Protein AF-A0A954W3P7-F1 (afdb_monomer_lite)

Sequence (621 aa):
PAARAAYQVGNTVPYTVQRGEETLTLETKLYHWTLKGIANAFAQVFLNRIFQFSPFLFLELALALFVFIKRPANIAAQLLLLAFVTNLVSGISWLASPFAPGDVFDPVARVASYWLGADINPILSVPLFVHLALVFPKAKWGFDKWWPVVLFYALPLTAHSLRYLVPGIPADVLIPLYFLLMFAAYLHSLITIKEPVLRAQMKWLAYAGALWAATSMVWVMSAILHWLPPSIGDATQWFPVDLLFVVCLSLAILKYRLFDIDLIINRTLVYGSLSIGILALYLAMVGGSSLLLKNQTPLFALLVTFIVLGLVLKPFWRMLNQGANRLVPLTVVNAPIANSAASDSPHSNNDDERVKSSSQRQKFSRSTYFVISFALILVLLSVAQKAYRLTFPFEGWSTTTDFESDEPIIDKKLLDVPSDLQTGDRVIAVNGLPFSAIADAAVKGQTPDIGNYAVGQTVDYTILRSGETLEVKVPLYSGTQLGLRKIIWEYFTSNGFYEIIGWLGFWLVLFLFWKRPNNLTAQLLFLKGMGIVASAISWTVTPFGIPDALNPVTFYSAAFFTHLIHLLLFQPLALHMILSFPKPSPILKKRWVLPIIYGAPWLLELLEFLGVPFYHPFALV

Foldseek 3Di:
DVVLVQQDAQHWDWDFDDDPPDTDTDTHHHHDQDPVNLVVLLVVLCVVCCQLQAVCLVVQLVVLVVLCVLCVVDPLSVLSNQLSVLSVQQSVLVSRDPPDPNCVSDVVSVCVSCCRNPLSCQLRNLLSLLLSLCPPPHHPDPNVDDVVVVVSNVLLVVQVVCCVVDPPRPSLVVNLVSLVSSLVSLVCVLVPDPDPLSNVLSVLQSVLSNLVSVLVNVLSCCVVVVPDDVVCSSVSHHYPSVVSSSVSNCCSCPVSVVSVSPPCCLVCVLVVVVVVVLVVVLCCLLVVLCVVPVPPDPVVSVVVSVVVSVVVVVVSVVVSVVVSCVSDVPPPPPPPPPPDDDDDDDDDPPVVVVVPPPPPPPDFDPVLVVLVVVLVVLQVLLLVLLVVLLQFWDLQFAWDDDPVDLWTFTADGRDPDDFPDDGGKTFQDKLPHGVVVLQVCLLVQHADCSDPRGAQAWIWTFIQDPNDTDITTTHIHGSPVRPPVSQVVCLDVVPDPVVVVLVVLLVVLVVLCVVPVHDPLSSLSNSLSSLVSSLSSLVGPHDDDSRCSNGNVSVVSSCCSPPVCCQQRNQLSVVQSVCPPPHHPPVVVDPCPSCCSNPVSVVVVVCVSVVNDDPDPPPSD

Secondary structure (DSSP, 8-state):
-HHHHH-STT-EEEEEEEETTEEEEEEEE-----HHHHHHHHHHHHHHHTTTS-TTHHHHHHHHHHHHHH-TT-HHHHHHHHHHHHHHHHHHHHHH----HHHHH-HHHHHHHHIIIIIHIIIIIHHHHHHHHHHSSS--TTTTSHHHHHHHHHHHHHHHHHHTTSTT--GGGHHHHHHHHHHHHHHHHHHH---HHHHHHHHHHHHHHHHHHHHHHHHHHHHHH--S-HHHHHHTSSHHHHHHHHHHHHHHHHTS-TTS-HHHHHHHHHHHHHHHHHHHHHHHHHHHHHHHTTTS-HHHHHHHHHHHHHHHHHHHHHHHHHHHHHHS--------------------TTSHHHHSS-----PPPHHHHHHHHHHHHHHHHHHHHHHHHTTSEE-SEEEEEETTEEEEEEEEE-S-S--S--TT-EEEEETTEEHHHHHHHHHTT-----S---TT-EEEEEEEETTEEEEEEEE-EEGGGS-HHHHHHHHHHHHHHHHHHHHHHHHHHHHHHHHSTT-HHHHHHHHHHHHHHHHHHHHSS--S-HHHHT-HHHHHHHHIIIIIHIIIIIHHHHHHHHHHSSS--GGGGSTTHHHHHHHHHHHHHHHHHTT-----TT---

Radius of gyration: 31.85 Å; chains: 1; bounding box: 77×84×84 Å

Structure (mmCIF, N/CA/C/O backbone):
data_AF-A0A954W3P7-F1
#
_entry.id   AF-A0A954W3P7-F1
#
loop_
_atom_site.group_PDB
_atom_site.id
_atom_site.type_symbol
_atom_site.label_atom_id
_atom_site.label_alt_id
_atom_site.label_comp_id
_atom_site.label_asym_id
_atom_site.label_entity_id
_atom_site.label_seq_id
_atom_site.pdbx_PDB_ins_code
_atom_site.Cartn_x
_atom_site.Cartn_y
_atom_site.Cartn_z
_atom_site.occupancy
_atom_site.B_iso_or_equiv
_atom_site.auth_seq_id
_atom_site.auth_comp_id
_atom_site.auth_asym_id
_atom_site.auth_atom_id
_atom_site.pdbx_PDB_model_num
ATOM 1 N N . PRO A 1 1 ? 12.963 24.395 -17.035 1.00 54.53 1 PRO A N 1
ATOM 2 C CA . PRO A 1 1 ? 13.189 23.613 -18.280 1.00 54.53 1 PRO A CA 1
ATOM 3 C C . PRO A 1 1 ? 14.676 23.346 -18.558 1.00 54.53 1 PRO A C 1
ATOM 5 O O . PRO A 1 1 ? 15.079 22.195 -18.477 1.00 54.53 1 PRO A O 1
ATOM 8 N N . ALA A 1 2 ? 15.503 24.380 -18.771 1.00 54.09 2 ALA A N 1
ATOM 9 C CA . ALA A 1 2 ? 16.942 24.217 -19.033 1.00 54.09 2 ALA A CA 1
ATOM 10 C C . ALA A 1 2 ? 17.705 23.551 -17.867 1.00 54.09 2 ALA A C 1
ATOM 12 O O . ALA A 1 2 ? 18.462 22.612 -18.078 1.00 54.09 2 ALA A O 1
ATOM 13 N N . ALA A 1 3 ? 17.418 23.951 -16.623 1.00 58.59 3 ALA A N 1
ATOM 14 C CA . ALA A 1 3 ? 17.988 23.308 -15.434 1.00 58.59 3 ALA A CA 1
ATOM 15 C C . ALA A 1 3 ? 17.559 21.835 -15.268 1.00 58.59 3 ALA A C 1
ATOM 17 O O . ALA A 1 3 ? 18.339 21.027 -14.784 1.00 58.59 3 ALA A O 1
ATOM 18 N N . ARG A 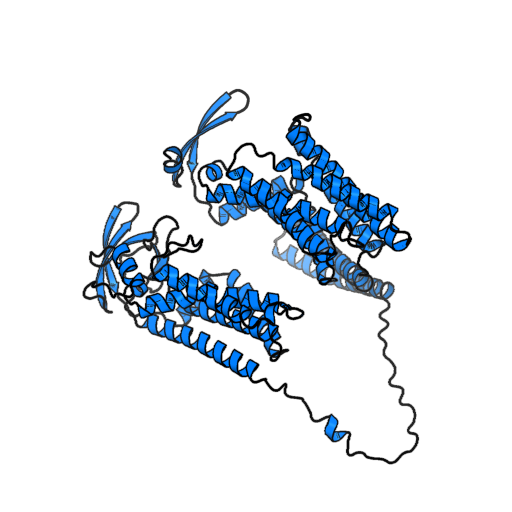1 4 ? 16.345 21.470 -15.714 1.00 60.69 4 ARG A N 1
ATOM 19 C CA . ARG A 1 4 ? 15.844 20.083 -15.669 1.00 60.69 4 ARG A CA 1
ATOM 20 C C . ARG A 1 4 ? 16.555 19.200 -16.698 1.00 60.69 4 ARG A C 1
ATOM 22 O O . ARG A 1 4 ? 16.891 18.073 -16.378 1.00 60.69 4 ARG A O 1
ATOM 29 N N . ALA A 1 5 ? 16.841 19.733 -17.888 1.00 61.84 5 ALA A N 1
ATOM 30 C CA . ALA A 1 5 ? 17.601 19.029 -18.924 1.00 61.84 5 ALA A CA 1
ATOM 31 C C . ALA A 1 5 ? 19.067 18.781 -18.519 1.00 61.84 5 ALA A C 1
ATOM 33 O O . ALA A 1 5 ? 19.636 17.751 -18.857 1.00 61.84 5 ALA A O 1
ATOM 34 N N . ALA A 1 6 ? 19.672 19.694 -17.751 1.00 64.62 6 ALA A N 1
ATOM 35 C CA . ALA A 1 6 ? 21.013 19.497 -17.200 1.00 64.62 6 ALA A CA 1
ATOM 36 C C . ALA A 1 6 ? 21.045 18.484 -16.035 1.00 64.62 6 ALA A C 1
ATOM 38 O O . ALA A 1 6 ? 22.079 17.858 -15.803 1.00 64.62 6 ALA A O 1
ATOM 39 N N . TYR A 1 7 ? 19.923 18.289 -15.330 1.00 72.12 7 TYR A N 1
ATOM 40 C CA . TYR A 1 7 ? 19.798 17.405 -14.167 1.00 72.12 7 TYR A CA 1
ATOM 41 C C . TYR A 1 7 ? 19.545 15.936 -14.558 1.00 72.12 7 TYR A C 1
ATOM 43 O O . TYR A 1 7 ? 18.576 15.318 -14.124 1.00 72.12 7 TYR A O 1
ATOM 51 N N . GLN A 1 8 ? 20.414 15.378 -15.400 1.00 74.69 8 GLN A N 1
ATOM 52 C CA . GLN A 1 8 ? 20.375 13.972 -15.811 1.00 74.69 8 GLN A CA 1
ATOM 53 C C . GLN A 1 8 ? 21.551 13.189 -15.222 1.00 74.69 8 GLN A C 1
ATOM 55 O O . GLN A 1 8 ? 22.627 13.733 -14.966 1.00 74.69 8 GLN A O 1
ATOM 60 N N . VAL A 1 9 ? 21.343 11.892 -14.992 1.00 76.38 9 VAL A N 1
ATOM 61 C CA . VAL A 1 9 ? 22.381 10.994 -14.471 1.00 76.38 9 VAL A CA 1
ATOM 62 C C . VAL A 1 9 ? 23.616 11.040 -15.373 1.00 76.38 9 VAL A C 1
ATOM 64 O O . VAL A 1 9 ? 23.512 10.975 -16.591 1.00 76.38 9 VAL A O 1
ATOM 67 N N . GLY A 1 10 ? 24.799 11.132 -14.767 1.00 79.94 10 GLY A N 1
ATOM 68 C CA . GLY A 1 10 ? 26.072 11.221 -15.478 1.00 79.94 10 GLY A CA 1
ATOM 69 C C . GLY A 1 10 ? 26.543 12.652 -15.737 1.00 79.94 10 GLY A C 1
ATOM 70 O O . GLY A 1 10 ? 27.757 12.852 -15.832 1.00 79.94 10 GLY A O 1
ATOM 71 N N . ASN A 1 11 ? 25.636 13.634 -15.752 1.00 84.50 11 ASN A N 1
ATOM 72 C CA . ASN A 1 11 ? 25.999 15.043 -15.879 1.00 84.50 11 ASN A CA 1
ATOM 73 C C . ASN A 1 11 ? 26.640 15.573 -14.593 1.00 84.50 11 ASN A C 1
ATOM 75 O O . ASN A 1 11 ? 26.364 15.103 -13.485 1.00 84.50 11 ASN A O 1
ATOM 79 N N . THR A 1 12 ? 27.478 16.594 -14.751 1.00 85.56 12 THR A N 1
ATOM 80 C CA . THR A 1 12 ? 28.022 17.382 -13.644 1.00 85.56 12 THR A CA 1
ATOM 81 C C . THR A 1 12 ? 27.256 18.692 -13.569 1.00 85.56 12 THR A C 1
ATOM 83 O O . THR A 1 12 ? 27.121 19.387 -14.575 1.00 85.56 12 THR A O 1
ATOM 86 N N . VAL A 1 13 ? 26.725 19.000 -12.389 1.00 84.19 13 VAL A N 1
ATOM 87 C CA . VAL A 1 13 ? 25.947 20.212 -12.141 1.00 84.19 13 VAL A CA 1
ATOM 88 C C . VAL A 1 13 ? 26.666 21.058 -11.086 1.00 84.19 13 VAL A C 1
ATOM 90 O O . VAL A 1 13 ? 27.037 20.515 -10.039 1.00 84.19 13 VAL A O 1
ATOM 93 N N . PRO A 1 14 ? 26.842 22.373 -11.314 1.00 86.00 14 PRO A N 1
ATOM 94 C CA . PRO A 1 14 ? 27.398 23.274 -10.315 1.00 86.00 14 PRO A CA 1
ATOM 95 C C . PRO A 1 14 ? 26.384 23.532 -9.197 1.00 86.00 14 PRO A C 1
ATOM 97 O O . PRO A 1 14 ? 25.281 24.026 -9.430 1.00 86.00 14 PRO A O 1
ATOM 100 N N . TYR A 1 15 ? 26.777 23.236 -7.962 1.00 84.62 15 TYR A N 1
ATOM 101 C CA . TYR A 1 15 ? 26.039 23.580 -6.752 1.00 84.62 15 TYR A CA 1
ATOM 102 C C . TYR A 1 15 ? 26.686 24.785 -6.082 1.00 84.62 15 TYR A C 1
ATOM 104 O O . TYR A 1 15 ? 27.830 24.710 -5.637 1.00 84.62 15 TYR A O 1
ATOM 112 N N . THR A 1 16 ? 25.948 25.881 -5.943 1.00 87.38 16 THR A N 1
ATOM 113 C CA . THR A 1 16 ? 26.374 26.989 -5.085 1.00 87.38 16 THR A CA 1
ATOM 114 C C . THR A 1 16 ? 25.989 26.670 -3.642 1.00 87.38 16 THR A C 1
ATOM 116 O O . THR A 1 16 ? 24.808 26.556 -3.320 1.00 87.38 16 THR A O 1
ATOM 119 N N . VAL A 1 17 ? 26.983 26.480 -2.776 1.00 86.75 17 VAL A N 1
ATOM 120 C CA . VAL A 1 17 ? 26.808 26.083 -1.374 1.00 86.75 17 VAL A CA 1
ATOM 121 C C . VAL A 1 17 ? 27.430 27.133 -0.465 1.00 86.75 17 VAL A C 1
ATOM 123 O O . VAL A 1 17 ? 28.568 27.554 -0.673 1.00 86.75 17 VAL A O 1
ATOM 126 N N . GLN A 1 18 ? 26.701 27.521 0.577 1.00 88.44 18 GLN A N 1
ATOM 127 C CA . GLN A 1 18 ? 27.222 28.373 1.639 1.00 88.44 18 GLN A CA 1
ATOM 128 C C . GLN A 1 18 ? 27.876 27.502 2.720 1.00 88.44 18 GLN A C 1
ATOM 130 O O . GLN A 1 18 ? 27.227 26.634 3.307 1.00 88.44 18 GLN A O 1
ATOM 135 N N . ARG A 1 19 ? 29.175 27.697 2.965 1.00 84.50 19 ARG A N 1
ATOM 136 C CA . ARG A 1 19 ? 29.952 26.968 3.977 1.00 84.50 19 ARG A CA 1
ATOM 137 C C . ARG A 1 19 ? 30.507 27.968 4.987 1.00 84.50 19 ARG A C 1
ATOM 139 O O . ARG A 1 19 ? 31.528 28.601 4.746 1.00 84.50 19 ARG A O 1
ATOM 146 N N . GLY A 1 20 ? 29.827 28.097 6.124 1.00 86.75 20 GLY A N 1
ATOM 147 C CA . GLY A 1 20 ? 30.103 29.189 7.059 1.00 86.75 20 GLY A CA 1
ATOM 148 C C . GLY A 1 20 ? 29.714 30.524 6.425 1.00 86.75 20 GLY A C 1
ATOM 149 O O . GLY A 1 20 ? 28.577 30.679 5.985 1.00 86.75 20 GLY A O 1
ATOM 150 N N . GLU A 1 21 ? 30.654 31.462 6.345 1.00 88.62 21 GLU A N 1
ATOM 151 C CA . GLU A 1 21 ? 30.440 32.773 5.713 1.00 88.62 21 GLU A CA 1
ATOM 152 C C . GLU A 1 21 ? 30.807 32.797 4.216 1.00 88.62 21 GLU A C 1
ATOM 154 O O . GLU A 1 21 ? 30.464 33.744 3.511 1.00 88.62 21 GLU A O 1
ATOM 159 N N . GLU A 1 22 ? 31.455 31.749 3.697 1.00 86.38 22 GLU A N 1
ATOM 160 C CA . GLU A 1 22 ? 31.901 31.689 2.302 1.00 86.38 22 GLU A CA 1
ATOM 161 C C . GLU A 1 22 ? 30.861 31.044 1.380 1.00 86.38 22 GLU A C 1
ATOM 163 O O . GLU A 1 22 ? 30.209 30.053 1.723 1.00 86.38 22 GLU A O 1
ATOM 168 N N . THR A 1 23 ? 30.745 31.581 0.163 1.00 90.50 23 THR A N 1
ATOM 169 C CA . THR A 1 23 ? 29.937 30.996 -0.914 1.00 90.50 23 THR A CA 1
ATOM 170 C C . THR A 1 23 ? 30.855 30.278 -1.897 1.00 90.50 23 THR A C 1
ATOM 172 O O . THR A 1 23 ? 31.695 30.906 -2.538 1.00 90.50 23 THR A O 1
ATOM 175 N N . LEU A 1 24 ? 30.697 28.961 -2.022 1.00 91.12 24 LEU A N 1
ATOM 176 C CA . LEU A 1 24 ? 31.506 28.105 -2.889 1.00 91.12 24 LEU A CA 1
ATOM 177 C C . LEU A 1 24 ? 30.645 27.537 -4.018 1.00 91.12 24 LEU A C 1
ATOM 179 O O . LEU A 1 24 ? 29.482 27.211 -3.804 1.00 91.12 24 LEU A O 1
ATOM 183 N N . THR A 1 25 ? 31.227 27.362 -5.203 1.00 90.12 25 THR A N 1
ATOM 184 C CA . THR A 1 25 ? 30.592 26.607 -6.295 1.00 90.12 25 THR A CA 1
ATOM 185 C C . THR A 1 25 ? 31.270 25.246 -6.405 1.00 90.12 25 THR A C 1
ATOM 187 O O . THR A 1 25 ? 32.482 25.170 -6.588 1.00 90.12 25 THR A O 1
ATOM 190 N N . LEU A 1 26 ? 30.499 24.175 -6.227 1.00 89.50 26 LEU A N 1
ATOM 191 C CA . LEU A 1 26 ? 30.961 22.792 -6.211 1.00 89.50 26 LEU A CA 1
ATOM 192 C C . LEU A 1 26 ? 30.373 22.034 -7.396 1.00 89.50 26 LEU A C 1
ATOM 194 O O . LEU A 1 26 ? 29.162 21.837 -7.482 1.00 89.50 26 LEU A O 1
ATOM 198 N N . GLU A 1 27 ? 31.236 21.552 -8.278 1.00 88.31 27 GLU A N 1
ATOM 199 C CA . GLU A 1 27 ? 30.842 20.680 -9.380 1.00 88.31 27 GLU A CA 1
ATOM 200 C C . GLU A 1 27 ? 30.485 19.288 -8.845 1.00 88.31 27 GLU A C 1
ATOM 202 O O . GLU A 1 27 ? 31.339 18.573 -8.316 1.00 88.31 27 GLU A O 1
ATOM 207 N N . THR A 1 28 ? 29.214 18.897 -8.954 1.00 83.94 28 THR A N 1
ATOM 208 C CA . THR A 1 28 ? 28.714 17.623 -8.418 1.00 83.94 28 THR A CA 1
ATOM 209 C C . THR A 1 28 ? 28.192 16.745 -9.542 1.00 83.94 28 THR A C 1
ATOM 211 O O . THR A 1 28 ? 27.299 17.138 -10.289 1.00 83.94 28 THR A O 1
ATOM 214 N N . LYS A 1 29 ? 28.729 15.528 -9.651 1.00 85.00 29 LYS A N 1
ATOM 215 C CA . LYS A 1 29 ? 28.261 14.537 -10.622 1.00 85.00 29 LYS A CA 1
ATOM 216 C C . LYS A 1 29 ? 26.992 13.848 -10.121 1.00 85.00 29 LYS A C 1
ATOM 218 O O . LYS A 1 29 ? 26.942 13.409 -8.972 1.00 85.00 29 LYS A O 1
ATOM 223 N N . LEU A 1 30 ? 25.985 13.743 -10.982 1.00 82.44 30 LEU A N 1
ATOM 224 C CA . LEU A 1 30 ? 24.719 13.080 -10.685 1.00 82.44 30 LEU A CA 1
ATOM 225 C C . LEU A 1 30 ? 24.828 11.573 -10.947 1.00 82.44 30 LEU A C 1
ATOM 227 O O . LEU A 1 30 ? 25.373 11.145 -11.965 1.00 82.44 30 LEU A O 1
ATOM 231 N N . TYR A 1 31 ? 24.288 10.761 -10.040 1.00 78.00 31 TYR A N 1
ATOM 232 C CA . TYR A 1 31 ? 24.344 9.299 -10.106 1.00 78.00 31 TYR A CA 1
ATOM 233 C C . TYR A 1 31 ? 22.952 8.692 -9.965 1.00 78.00 31 TYR A C 1
ATOM 235 O O . TYR A 1 31 ? 22.083 9.265 -9.310 1.00 78.00 31 TYR A O 1
ATOM 243 N N . HIS A 1 32 ? 22.766 7.498 -10.528 1.00 72.56 32 HIS A N 1
ATOM 244 C CA . HIS A 1 32 ? 21.584 6.698 -10.246 1.00 72.56 32 HIS A CA 1
ATOM 245 C C . HIS A 1 32 ? 21.714 6.011 -8.883 1.00 72.56 32 HIS A C 1
ATOM 247 O O . HIS A 1 32 ? 22.801 5.584 -8.474 1.00 72.56 32 HIS A O 1
ATOM 253 N N . TRP A 1 33 ? 20.589 5.860 -8.191 1.00 68.69 33 TRP A N 1
ATOM 254 C CA . TRP A 1 33 ? 20.536 5.078 -6.967 1.00 68.69 33 TRP A CA 1
ATOM 255 C C . TRP A 1 33 ? 20.711 3.594 -7.290 1.00 68.69 33 TRP A C 1
ATOM 257 O O . TRP A 1 33 ? 19.858 2.966 -7.905 1.00 68.69 33 TRP A O 1
ATOM 267 N N . THR A 1 34 ? 21.816 2.998 -6.851 1.00 78.69 34 THR A N 1
ATOM 268 C CA . THR A 1 34 ? 21.950 1.534 -6.873 1.00 78.69 34 THR A CA 1
ATOM 269 C C . THR A 1 34 ? 21.237 0.938 -5.662 1.00 78.69 34 THR A C 1
ATOM 271 O O . THR A 1 34 ? 21.223 1.554 -4.599 1.00 78.69 34 THR A O 1
ATOM 274 N N . LEU A 1 35 ? 20.717 -0.291 -5.758 1.00 72.12 35 LEU A N 1
ATOM 275 C CA . LEU A 1 35 ? 20.120 -0.998 -4.608 1.00 72.12 35 LEU A CA 1
ATOM 276 C C . LEU A 1 35 ? 21.060 -1.035 -3.391 1.00 72.12 35 LEU A C 1
ATOM 278 O O . LEU A 1 35 ? 20.636 -0.827 -2.256 1.00 72.12 35 LEU A O 1
ATOM 282 N N . LYS A 1 36 ? 22.361 -1.234 -3.635 1.00 73.19 36 LYS A N 1
ATOM 283 C CA . LYS A 1 36 ? 23.401 -1.175 -2.600 1.00 73.19 36 LYS A CA 1
ATOM 284 C C . LYS A 1 36 ? 23.550 0.235 -2.019 1.00 73.19 36 LYS A C 1
ATOM 286 O O . LYS A 1 36 ? 23.703 0.376 -0.811 1.00 73.19 36 LYS A O 1
ATOM 291 N N . GLY A 1 37 ? 23.496 1.267 -2.862 1.00 71.62 37 GLY A N 1
ATOM 292 C CA . GLY A 1 37 ? 23.500 2.670 -2.447 1.00 71.62 37 GLY A CA 1
ATOM 293 C C . GLY A 1 37 ? 22.291 3.025 -1.582 1.00 71.62 37 GLY A C 1
ATOM 294 O O . GLY A 1 37 ? 22.475 3.612 -0.522 1.00 71.62 37 GLY A O 1
ATOM 295 N N . ILE A 1 38 ? 21.089 2.587 -1.972 1.00 71.00 38 ILE A N 1
ATOM 296 C CA . ILE A 1 38 ? 19.850 2.762 -1.199 1.00 71.00 38 ILE A CA 1
ATOM 297 C C . ILE A 1 38 ? 19.974 2.067 0.156 1.00 71.00 38 ILE A C 1
ATOM 299 O O . ILE A 1 38 ? 19.740 2.692 1.184 1.00 71.00 38 ILE A O 1
ATOM 303 N N . ALA A 1 39 ? 20.390 0.797 0.181 1.00 71.50 39 ALA A N 1
ATOM 304 C CA . ALA A 1 39 ? 20.538 0.045 1.425 1.00 71.50 39 ALA A CA 1
ATOM 305 C C . ALA A 1 39 ? 21.567 0.685 2.370 1.00 71.50 39 ALA A C 1
ATOM 307 O O . ALA A 1 39 ? 21.316 0.805 3.568 1.00 71.50 39 ALA A O 1
ATOM 308 N N . ASN A 1 40 ? 22.704 1.142 1.836 1.00 71.75 40 ASN A N 1
ATOM 309 C CA . ASN A 1 40 ? 23.736 1.818 2.618 1.00 71.75 40 ASN A CA 1
ATOM 310 C C . ASN A 1 40 ? 23.271 3.183 3.130 1.00 71.75 40 ASN A C 1
ATOM 312 O O . ASN A 1 40 ? 23.502 3.498 4.295 1.00 71.75 40 ASN A O 1
ATOM 316 N N . ALA A 1 41 ? 22.619 3.985 2.287 1.00 67.44 41 ALA A N 1
ATOM 317 C CA . ALA A 1 41 ? 22.080 5.279 2.685 1.00 67.44 41 ALA A CA 1
ATOM 318 C C . ALA A 1 41 ? 20.989 5.109 3.739 1.00 67.44 41 ALA A C 1
ATOM 320 O O . ALA A 1 41 ? 21.045 5.769 4.769 1.00 67.44 41 ALA A O 1
ATOM 321 N N . PHE A 1 42 ? 20.067 4.165 3.545 1.00 70.31 42 PHE A N 1
ATOM 322 C CA . PHE A 1 42 ? 19.054 3.834 4.536 1.00 70.31 42 PHE A CA 1
ATOM 323 C C . PHE A 1 42 ? 19.700 3.399 5.850 1.00 70.31 42 PHE A C 1
ATOM 325 O O . PHE A 1 42 ? 19.360 3.946 6.888 1.00 70.31 42 PHE A O 1
ATOM 332 N N . ALA A 1 43 ? 20.679 2.489 5.828 1.00 71.00 43 ALA A N 1
ATOM 333 C CA . ALA A 1 43 ? 21.376 2.056 7.037 1.00 71.00 43 ALA A CA 1
ATOM 334 C C . ALA A 1 43 ? 22.094 3.216 7.744 1.00 71.00 43 ALA A C 1
ATOM 336 O O . ALA A 1 43 ? 21.990 3.340 8.961 1.00 71.00 43 ALA A O 1
ATOM 337 N N . GLN A 1 44 ? 22.789 4.087 7.009 1.00 68.88 44 GLN A N 1
ATOM 338 C CA . GLN A 1 44 ? 23.480 5.232 7.603 1.00 68.88 44 GLN A CA 1
ATOM 339 C C . GLN A 1 44 ? 22.518 6.288 8.141 1.00 68.88 44 GLN A C 1
ATOM 341 O O . GLN A 1 44 ? 22.698 6.753 9.262 1.00 68.88 44 GLN A O 1
ATOM 346 N N . VAL A 1 45 ? 21.492 6.665 7.377 1.00 66.19 45 VAL A N 1
ATOM 347 C CA . VAL A 1 45 ? 20.505 7.655 7.818 1.00 66.19 45 VAL A CA 1
ATOM 348 C C . VAL A 1 45 ? 19.695 7.106 8.984 1.00 66.19 45 VAL A C 1
ATOM 350 O O . VAL A 1 45 ? 19.509 7.816 9.966 1.00 66.19 45 VAL A O 1
ATOM 353 N N . PHE A 1 46 ? 19.302 5.833 8.935 1.00 66.75 46 PHE A N 1
ATOM 354 C CA . PHE A 1 46 ? 18.663 5.149 10.051 1.00 66.75 46 PHE A CA 1
ATOM 355 C C . PHE A 1 46 ? 19.563 5.185 11.286 1.00 66.75 46 PHE A C 1
ATOM 357 O O . PHE A 1 46 ? 19.166 5.748 12.293 1.00 66.75 46 PHE A O 1
ATOM 364 N N . LEU A 1 47 ? 20.806 4.700 11.225 1.00 67.38 47 LEU A N 1
ATOM 365 C CA . LEU A 1 47 ? 21.696 4.690 12.394 1.00 67.38 47 LEU A CA 1
ATOM 366 C C . LEU A 1 47 ? 21.996 6.096 12.942 1.00 67.38 47 LEU A C 1
ATOM 368 O O . LEU A 1 47 ? 22.042 6.273 14.158 1.00 67.38 47 LEU A O 1
ATOM 372 N N . ASN A 1 48 ? 22.154 7.095 12.070 1.00 65.75 48 ASN A N 1
ATOM 373 C CA . ASN A 1 48 ? 22.489 8.463 12.471 1.00 65.75 48 ASN A CA 1
ATOM 374 C C . ASN A 1 48 ? 21.276 9.262 12.968 1.00 65.75 48 ASN A C 1
ATOM 376 O O . ASN A 1 48 ? 21.441 10.186 13.764 1.00 65.75 48 ASN A O 1
ATOM 380 N N . ARG A 1 49 ? 20.065 8.941 12.494 1.00 62.12 49 ARG A N 1
ATOM 381 C CA . ARG A 1 49 ? 18.844 9.716 12.764 1.00 62.12 49 ARG A CA 1
ATOM 382 C C . ARG A 1 49 ? 17.750 8.945 13.504 1.00 62.12 49 ARG A C 1
ATOM 384 O O . ARG A 1 49 ? 16.737 9.549 13.827 1.00 62.12 49 ARG A O 1
ATOM 391 N N . ILE A 1 50 ? 17.935 7.674 13.866 1.00 58.97 50 ILE A N 1
ATOM 392 C CA . ILE A 1 50 ? 16.952 6.890 14.653 1.00 58.97 50 ILE A CA 1
ATOM 393 C C . ILE A 1 50 ? 16.648 7.501 16.028 1.00 58.97 50 ILE A C 1
ATOM 395 O O . ILE A 1 50 ? 15.618 7.219 16.620 1.00 58.97 50 ILE A O 1
ATOM 399 N N . PHE A 1 51 ? 17.540 8.333 16.566 1.00 57.41 51 PHE A N 1
ATOM 400 C CA . PHE A 1 51 ? 17.271 9.077 17.799 1.00 57.41 51 PHE A CA 1
ATOM 401 C C . PHE A 1 51 ? 16.633 10.449 17.541 1.00 57.41 51 PHE A C 1
ATOM 403 O O . PHE A 1 51 ? 16.066 11.030 18.462 1.00 57.41 51 PHE A O 1
ATOM 410 N N . GLN A 1 52 ? 16.709 10.952 16.303 1.00 56.09 52 GLN A N 1
ATOM 411 C CA . GLN A 1 52 ? 16.042 12.182 15.858 1.00 56.09 52 GLN A CA 1
ATOM 412 C C . GLN A 1 52 ? 14.586 11.907 15.450 1.00 56.09 52 GLN A C 1
ATOM 414 O O . GLN A 1 52 ? 13.700 12.688 15.778 1.00 56.09 52 GLN A O 1
ATOM 419 N N . PHE A 1 53 ? 14.332 10.772 14.794 1.00 54.69 53 PHE A N 1
ATOM 420 C CA . PHE A 1 53 ? 12.997 10.257 14.494 1.00 54.69 53 PHE A CA 1
ATOM 421 C C . PHE A 1 53 ? 12.614 9.244 15.563 1.00 54.69 53 PHE A C 1
ATOM 423 O O . PHE A 1 53 ? 13.258 8.208 15.645 1.00 54.69 53 PHE A O 1
ATOM 430 N N . SER A 1 54 ? 11.609 9.548 16.388 1.00 57.75 54 SER A N 1
ATOM 431 C CA . SER A 1 54 ? 11.165 8.744 17.538 1.00 57.75 54 SER A CA 1
ATOM 432 C C . SER A 1 54 ? 11.461 7.234 17.406 1.00 57.75 54 SER A C 1
ATOM 434 O O . SER A 1 54 ? 10.805 6.538 16.621 1.00 57.75 54 SER A O 1
ATOM 436 N N . PRO A 1 55 ? 12.412 6.670 18.183 1.00 58.78 55 PRO A N 1
ATOM 437 C CA . PRO A 1 55 ? 12.726 5.238 18.119 1.00 58.78 55 PRO A CA 1
ATOM 438 C C . PRO A 1 55 ? 11.547 4.371 18.579 1.00 58.78 55 PRO A C 1
ATOM 440 O O . PRO A 1 55 ? 11.567 3.144 18.454 1.00 58.78 55 PRO A O 1
ATOM 443 N N . PHE A 1 56 ? 10.505 5.012 19.106 1.00 63.84 56 PHE A N 1
ATOM 444 C CA . PHE A 1 56 ? 9.285 4.393 19.569 1.00 63.84 56 PHE A CA 1
ATOM 445 C C . PHE A 1 56 ? 8.272 4.151 18.454 1.00 63.84 56 PHE A C 1
ATOM 447 O O . PHE A 1 56 ? 7.379 3.352 18.693 1.00 63.84 56 PHE A O 1
ATOM 454 N N . LEU A 1 57 ? 8.425 4.695 17.237 1.00 69.38 57 LEU A N 1
ATOM 455 C CA . LEU A 1 57 ? 7.486 4.455 16.121 1.00 69.38 57 LEU A CA 1
ATOM 456 C C . LEU A 1 57 ? 7.234 2.959 15.867 1.00 69.38 57 LEU A C 1
ATOM 458 O O . LEU A 1 57 ? 6.102 2.521 15.661 1.00 69.38 57 LEU A O 1
ATOM 462 N N . PHE A 1 58 ? 8.286 2.140 15.936 1.00 73.44 58 PHE A N 1
ATOM 463 C CA . PHE A 1 58 ? 8.157 0.687 15.796 1.00 73.44 58 PHE A CA 1
ATOM 464 C C . PHE A 1 58 ? 7.445 0.042 16.985 1.00 73.44 58 PHE A C 1
ATOM 466 O O . PHE A 1 58 ? 6.704 -0.925 16.813 1.00 73.44 58 PHE A O 1
ATOM 473 N N . LEU A 1 59 ? 7.657 0.566 18.190 1.00 72.38 59 LEU A N 1
ATOM 474 C CA . LEU A 1 59 ? 7.044 0.058 19.412 1.00 72.38 59 LEU A CA 1
ATOM 475 C C . LEU A 1 59 ? 5.569 0.474 19.513 1.00 72.38 59 LEU A C 1
ATOM 477 O O . LEU A 1 59 ? 4.732 -0.338 19.897 1.00 72.38 59 LEU A O 1
ATOM 481 N N . GLU A 1 60 ? 5.240 1.691 19.099 1.00 75.50 60 GLU A N 1
ATOM 482 C CA . GLU A 1 60 ? 3.890 2.205 18.887 1.00 75.50 60 GLU A CA 1
ATOM 483 C C . GLU A 1 60 ? 3.124 1.349 17.887 1.00 75.50 60 GLU A C 1
ATOM 485 O O . GLU A 1 60 ? 2.035 0.857 18.194 1.00 75.50 60 GLU A O 1
ATOM 490 N N . LEU A 1 61 ? 3.727 1.093 16.720 1.00 81.62 61 LEU A N 1
ATOM 491 C CA . LEU A 1 61 ? 3.139 0.212 15.723 1.00 81.62 61 LEU A CA 1
ATOM 492 C C . LEU A 1 61 ? 2.955 -1.201 16.279 1.00 81.62 61 LEU A C 1
ATOM 494 O O . LEU A 1 61 ? 1.891 -1.788 16.096 1.00 81.62 61 LEU A O 1
ATOM 498 N N . ALA A 1 62 ? 3.951 -1.753 16.975 1.00 77.00 62 ALA A N 1
ATOM 499 C CA . ALA A 1 62 ? 3.849 -3.079 17.577 1.00 77.00 62 ALA A CA 1
ATOM 500 C C . ALA A 1 62 ? 2.718 -3.150 18.615 1.00 77.00 62 ALA A C 1
ATOM 502 O O . ALA A 1 62 ? 1.950 -4.115 18.624 1.00 77.00 62 ALA A O 1
ATOM 503 N N . LEU A 1 63 ? 2.574 -2.120 19.453 1.00 77.31 63 LEU A N 1
ATOM 504 C CA . LEU A 1 63 ? 1.505 -2.007 20.441 1.00 77.31 63 LEU A CA 1
ATOM 505 C C . LEU A 1 63 ? 0.135 -1.930 19.762 1.00 77.31 63 LEU A C 1
ATOM 507 O O . LEU A 1 63 ? -0.787 -2.656 20.133 1.00 77.31 63 LEU A O 1
ATOM 511 N N . ALA A 1 64 ? 0.000 -1.096 18.736 1.00 82.19 64 ALA A N 1
ATOM 512 C CA . ALA A 1 64 ? -1.245 -0.926 18.002 1.00 82.19 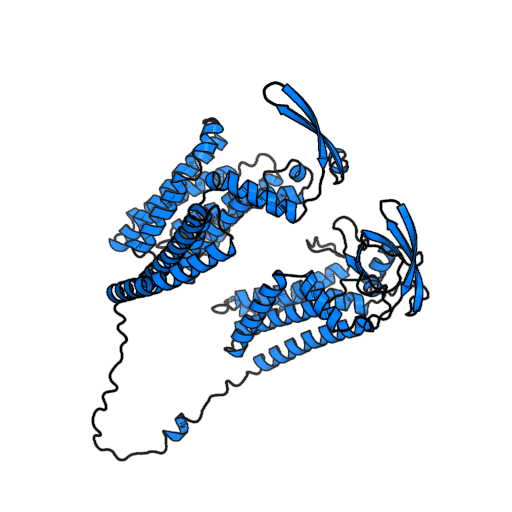64 ALA A CA 1
ATOM 513 C C . ALA A 1 64 ? -1.630 -2.173 17.205 1.00 82.19 64 ALA A C 1
ATOM 515 O O . ALA A 1 64 ? -2.789 -2.588 17.224 1.00 82.19 64 ALA A O 1
ATOM 516 N N . LEU A 1 65 ? -0.650 -2.822 16.573 1.00 82.62 65 LEU A N 1
ATOM 517 C CA . LEU A 1 65 ? -0.819 -4.091 15.880 1.00 82.62 65 LEU A CA 1
ATOM 518 C C . LEU A 1 65 ? -1.241 -5.186 16.861 1.00 82.62 65 LEU A C 1
ATOM 520 O O . LEU A 1 65 ? -2.161 -5.946 16.569 1.00 82.62 65 LEU A O 1
ATOM 524 N N . PHE A 1 66 ? -0.635 -5.240 18.049 1.00 79.12 66 PHE A N 1
ATOM 525 C CA . PHE A 1 66 ? -1.040 -6.165 19.104 1.00 79.12 66 PHE A CA 1
ATOM 526 C C . PHE A 1 66 ? -2.496 -5.935 19.531 1.00 79.12 66 PHE A C 1
ATOM 528 O O . PHE A 1 66 ? -3.286 -6.883 19.554 1.00 79.12 66 PHE A O 1
ATOM 535 N N . VAL A 1 67 ? -2.876 -4.686 19.819 1.00 78.62 67 VAL A N 1
ATOM 536 C CA . VAL A 1 67 ? -4.251 -4.322 20.195 1.00 78.62 67 VAL A CA 1
ATOM 537 C C . VAL A 1 67 ? -5.233 -4.686 19.079 1.00 78.62 67 VAL A C 1
ATOM 539 O O . VAL A 1 67 ? -6.257 -5.317 19.349 1.00 78.62 67 VAL A O 1
ATOM 542 N N . PHE A 1 68 ? -4.906 -4.374 17.823 1.00 83.62 68 PHE A N 1
ATOM 543 C CA . PHE A 1 68 ? -5.725 -4.707 16.660 1.00 83.62 68 PHE A CA 1
ATOM 544 C C . PHE A 1 68 ? -5.870 -6.217 16.457 1.00 83.62 68 PHE A C 1
ATOM 546 O O . PHE A 1 68 ? -6.987 -6.696 16.300 1.00 83.62 68 PHE A O 1
ATOM 553 N N . ILE A 1 69 ? -4.788 -6.998 16.535 1.00 74.31 69 ILE A N 1
ATOM 554 C CA . ILE A 1 69 ? -4.843 -8.465 16.404 1.00 74.31 69 ILE A CA 1
ATOM 555 C C . ILE A 1 69 ? -5.765 -9.074 17.467 1.00 74.31 69 ILE A C 1
ATOM 557 O O . ILE A 1 69 ? -6.468 -10.050 17.202 1.00 74.31 69 ILE A O 1
ATOM 561 N N . LYS A 1 70 ? -5.779 -8.514 18.681 1.00 77.62 70 LYS A N 1
ATOM 562 C CA . LYS A 1 70 ? -6.635 -9.006 19.770 1.00 77.62 70 LYS A CA 1
ATOM 563 C C . LYS A 1 70 ? -8.069 -8.505 19.687 1.00 77.62 70 LYS A C 1
ATOM 565 O O . LYS A 1 70 ? -8.978 -9.210 20.125 1.00 77.62 70 LYS A O 1
ATOM 570 N N . ARG A 1 71 ? -8.290 -7.314 19.136 1.00 76.62 71 ARG A N 1
ATOM 571 C CA . ARG A 1 71 ? -9.604 -6.670 19.045 1.00 76.62 71 ARG A CA 1
ATOM 572 C C . ARG A 1 71 ? -9.833 -6.078 17.648 1.00 76.62 71 ARG A C 1
ATOM 574 O O . ARG A 1 71 ? -10.104 -4.884 17.540 1.00 76.62 71 ARG A O 1
ATOM 581 N N . PRO A 1 72 ? -9.830 -6.894 16.577 1.00 81.00 72 PRO A N 1
ATOM 582 C CA . PRO A 1 72 ? -9.890 -6.375 15.208 1.00 81.00 72 PRO A CA 1
ATOM 583 C C . PRO A 1 72 ? -11.237 -5.720 14.889 1.00 81.00 72 PRO A C 1
ATOM 585 O O . PRO A 1 72 ? -11.323 -4.886 13.997 1.00 81.00 72 PRO A O 1
ATOM 588 N N . ALA A 1 73 ? -12.292 -6.077 15.630 1.00 80.12 73 ALA A N 1
ATOM 589 C CA . ALA A 1 73 ? -13.623 -5.488 15.504 1.00 80.12 73 ALA A CA 1
ATOM 590 C C . ALA A 1 73 ? -13.802 -4.176 16.296 1.00 80.12 73 ALA A C 1
ATOM 592 O O . ALA A 1 73 ? -14.836 -3.528 16.157 1.00 80.12 73 ALA A O 1
ATOM 593 N N . ASN A 1 74 ? -12.845 -3.788 17.148 1.00 81.12 74 ASN A N 1
ATOM 594 C CA . ASN A 1 74 ? -12.943 -2.549 17.912 1.00 81.12 74 ASN A CA 1
ATOM 595 C C . ASN A 1 74 ? -12.467 -1.368 17.052 1.00 81.12 74 ASN A C 1
ATOM 597 O O . ASN A 1 74 ? -11.307 -1.322 16.648 1.00 81.12 74 ASN A O 1
ATOM 601 N N . ILE A 1 75 ? -13.352 -0.396 16.814 1.00 84.44 75 ILE A N 1
ATOM 602 C CA . ILE A 1 75 ? -13.061 0.805 16.013 1.00 84.44 75 ILE A CA 1
ATOM 603 C C . ILE A 1 75 ? -11.863 1.576 16.585 1.00 84.44 75 ILE A C 1
ATOM 605 O O . ILE A 1 75 ? -11.012 2.035 15.834 1.00 84.44 75 ILE A O 1
ATOM 609 N N . ALA A 1 76 ? -11.734 1.659 17.911 1.00 83.62 76 ALA A N 1
ATOM 610 C CA . ALA A 1 76 ? -10.613 2.339 18.552 1.00 83.62 76 ALA A CA 1
ATOM 611 C C . ALA A 1 76 ? -9.267 1.668 18.228 1.00 83.62 76 ALA A C 1
ATOM 613 O O . ALA A 1 76 ? -8.284 2.352 17.968 1.00 83.62 76 ALA A O 1
ATOM 614 N N . ALA A 1 77 ? -9.234 0.332 18.178 1.00 84.38 77 ALA A N 1
ATOM 615 C CA . ALA A 1 77 ? -8.044 -0.428 17.800 1.00 84.38 77 ALA A CA 1
ATOM 616 C C . ALA A 1 77 ? -7.682 -0.240 16.318 1.00 84.38 77 ALA A C 1
ATOM 618 O O . ALA A 1 77 ? -6.506 -0.139 15.980 1.00 84.38 77 ALA A O 1
ATOM 619 N N . GLN A 1 78 ? -8.691 -0.164 15.443 1.00 89.75 78 GLN A N 1
ATOM 620 C CA . GLN A 1 78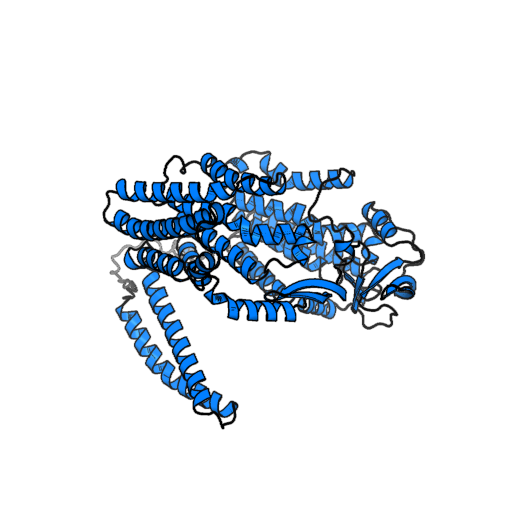 ? -8.510 0.117 14.015 1.00 89.75 78 GLN A CA 1
ATOM 621 C C . GLN A 1 78 ? -7.935 1.517 13.785 1.00 89.75 78 GLN A C 1
ATOM 623 O O . GLN A 1 78 ? -6.937 1.660 13.085 1.00 89.75 78 GLN A O 1
ATOM 628 N N . LEU A 1 79 ? -8.542 2.536 14.402 1.00 89.94 79 LEU A N 1
ATOM 629 C CA . LEU A 1 79 ? -8.105 3.929 14.285 1.00 89.94 79 LEU A CA 1
ATOM 630 C C . LEU A 1 79 ? -6.695 4.126 14.841 1.00 89.94 79 LEU A C 1
ATOM 632 O O . LEU A 1 79 ? -5.886 4.797 14.211 1.00 89.94 79 LEU A O 1
ATOM 636 N N . LEU A 1 80 ? -6.386 3.499 15.979 1.00 85.81 80 LEU A N 1
ATOM 637 C CA . LEU A 1 80 ? -5.060 3.555 16.587 1.00 85.81 80 LEU A CA 1
ATOM 638 C C . LEU A 1 80 ? -3.994 2.916 15.682 1.00 85.81 80 LEU A C 1
ATOM 640 O O . LEU A 1 80 ? -2.949 3.518 15.462 1.00 85.81 80 LEU A O 1
ATOM 644 N N . LEU A 1 81 ? -4.267 1.734 15.111 1.00 90.56 81 LEU A N 1
ATOM 645 C CA . LEU A 1 81 ? -3.359 1.099 14.151 1.00 90.56 81 LEU A CA 1
ATOM 646 C C . LEU A 1 81 ? -3.136 1.986 12.924 1.00 90.56 81 LEU A C 1
ATOM 648 O O . LEU A 1 81 ? -1.993 2.200 12.537 1.00 90.56 81 LEU A O 1
ATOM 652 N N . LEU A 1 82 ? -4.210 2.514 12.333 1.00 91.12 82 LEU A N 1
ATOM 653 C CA . LEU A 1 82 ? -4.113 3.393 11.169 1.00 91.12 82 LEU A CA 1
ATOM 654 C C . LEU A 1 82 ? -3.282 4.644 11.476 1.00 91.12 82 LEU A C 1
ATOM 656 O O . LEU A 1 82 ? -2.407 4.976 10.684 1.00 91.12 82 LEU A O 1
ATOM 660 N N . ALA A 1 83 ? -3.502 5.285 12.629 1.00 87.06 83 ALA A N 1
ATOM 661 C CA . ALA A 1 83 ? -2.764 6.480 13.036 1.00 87.06 83 ALA A CA 1
ATOM 662 C C . ALA A 1 83 ? -1.252 6.211 13.121 1.00 87.06 83 ALA A C 1
ATOM 664 O O . ALA A 1 83 ? -0.444 6.926 12.523 1.00 87.06 83 ALA A O 1
ATOM 665 N N . PHE A 1 84 ? -0.858 5.122 13.784 1.00 86.56 84 PHE A N 1
ATOM 666 C CA . PHE A 1 84 ? 0.555 4.767 13.907 1.00 86.56 84 PHE A CA 1
ATOM 667 C C . PHE A 1 84 ? 1.180 4.273 12.603 1.00 86.56 84 PHE A C 1
ATOM 669 O O . PHE A 1 84 ? 2.343 4.566 12.345 1.00 86.56 84 PHE A O 1
ATOM 676 N N . VAL A 1 85 ? 0.424 3.585 11.742 1.00 89.00 85 VAL A N 1
ATOM 677 C CA . VAL A 1 85 ? 0.895 3.241 10.391 1.00 89.00 85 VAL A CA 1
ATOM 678 C C . VAL A 1 85 ? 1.166 4.512 9.587 1.00 89.00 85 VAL A C 1
ATOM 680 O O . VAL A 1 85 ? 2.220 4.613 8.967 1.00 89.00 85 VAL A O 1
ATOM 683 N N . THR A 1 86 ? 0.271 5.505 9.631 1.00 87.81 86 THR A N 1
ATOM 684 C CA . THR A 1 86 ? 0.487 6.778 8.924 1.00 87.81 86 THR A CA 1
ATOM 685 C C . THR A 1 86 ? 1.674 7.567 9.478 1.00 87.81 86 THR A C 1
ATOM 687 O O . THR A 1 86 ? 2.437 8.130 8.696 1.00 87.81 86 THR A O 1
ATOM 690 N N . ASN A 1 87 ? 1.897 7.545 10.798 1.00 81.19 87 ASN A N 1
ATOM 691 C CA . ASN A 1 87 ? 3.101 8.122 11.404 1.00 81.19 87 ASN A CA 1
ATOM 692 C C . ASN A 1 87 ? 4.374 7.383 10.987 1.00 81.19 87 ASN A C 1
ATOM 694 O O . ASN A 1 87 ? 5.371 8.034 10.692 1.00 81.19 87 ASN A O 1
ATOM 698 N N . LEU A 1 88 ? 4.353 6.048 10.913 1.00 82.06 88 LEU A N 1
ATOM 699 C CA . LEU A 1 88 ? 5.510 5.284 10.452 1.00 82.06 88 LEU A CA 1
ATOM 700 C C . LEU A 1 88 ? 5.828 5.593 8.987 1.00 82.06 88 LEU A C 1
ATOM 702 O O . LEU A 1 88 ? 6.994 5.778 8.661 1.00 82.06 88 LEU A O 1
ATOM 706 N N . VAL A 1 89 ? 4.816 5.668 8.116 1.00 83.19 89 VAL A N 1
ATOM 707 C CA . VAL A 1 89 ? 5.009 6.041 6.704 1.00 83.19 89 VAL A CA 1
ATOM 708 C C . VAL A 1 89 ? 5.655 7.422 6.601 1.00 83.19 89 VAL A C 1
ATOM 710 O O . VAL A 1 89 ? 6.683 7.544 5.945 1.00 83.19 89 VAL A O 1
ATOM 713 N N . SER A 1 90 ? 5.130 8.420 7.319 1.00 79.75 90 SER A N 1
ATOM 714 C CA . SER A 1 90 ? 5.733 9.758 7.388 1.00 79.75 90 SER A CA 1
ATOM 715 C C . SER A 1 90 ? 7.177 9.706 7.889 1.00 79.75 90 SER A C 1
ATOM 717 O O . SER A 1 90 ? 8.078 10.223 7.232 1.00 79.75 90 SER A O 1
ATOM 719 N N . GLY A 1 91 ? 7.431 9.006 8.998 1.00 75.50 91 GLY A N 1
ATOM 720 C CA . GLY A 1 91 ? 8.767 8.866 9.575 1.00 75.50 91 GLY A CA 1
ATOM 721 C C . GLY A 1 91 ? 9.759 8.194 8.626 1.00 75.50 91 GLY A C 1
ATOM 722 O O . GLY A 1 91 ? 10.878 8.675 8.473 1.00 75.50 91 GLY A O 1
ATOM 723 N N . ILE A 1 92 ? 9.351 7.124 7.934 1.00 75.00 92 ILE A N 1
ATOM 724 C CA . ILE A 1 92 ? 10.173 6.464 6.911 1.00 75.00 92 ILE A CA 1
ATOM 725 C C . ILE A 1 92 ? 10.431 7.411 5.744 1.00 75.00 92 ILE A C 1
ATOM 727 O O . ILE A 1 92 ? 11.561 7.470 5.279 1.00 75.00 92 ILE A O 1
ATOM 731 N N . SER A 1 93 ? 9.434 8.163 5.279 1.00 76.44 93 SER A N 1
ATOM 732 C CA . SER A 1 93 ? 9.617 9.125 4.189 1.00 76.44 93 SER A CA 1
ATOM 733 C C . SER A 1 93 ? 10.616 10.222 4.554 1.00 76.44 93 SER A C 1
ATOM 735 O O . SER A 1 93 ? 11.514 10.497 3.763 1.00 76.44 93 SER A O 1
ATOM 737 N N . TRP A 1 94 ? 10.543 10.771 5.769 1.00 71.75 94 TRP A N 1
ATOM 738 C CA . TRP A 1 94 ? 11.530 11.733 6.269 1.00 71.75 94 TRP A CA 1
ATOM 739 C C . TRP A 1 94 ? 12.927 11.126 6.497 1.00 71.75 94 TRP A C 1
ATOM 741 O O . TRP A 1 94 ? 13.934 11.820 6.347 1.00 71.75 94 TRP A O 1
ATOM 751 N N . LEU A 1 95 ? 13.006 9.840 6.856 1.00 67.94 95 LEU A N 1
ATOM 752 C CA . LEU A 1 95 ? 14.265 9.098 6.988 1.00 67.94 95 LEU A CA 1
ATOM 753 C C . LEU A 1 95 ? 14.883 8.746 5.625 1.00 67.94 95 LEU A C 1
ATOM 755 O O . LEU A 1 95 ? 16.101 8.752 5.487 1.00 67.94 95 LEU A O 1
ATOM 759 N N . ALA A 1 96 ? 14.067 8.394 4.634 1.00 62.88 96 ALA A N 1
ATOM 760 C CA . ALA A 1 96 ? 14.519 7.870 3.348 1.00 62.88 96 ALA A CA 1
ATOM 761 C C . ALA A 1 96 ? 14.795 8.969 2.315 1.00 62.88 96 ALA A C 1
ATOM 763 O O . ALA A 1 96 ? 15.709 8.808 1.509 1.00 62.88 96 ALA A O 1
ATOM 764 N N . SER A 1 97 ? 14.046 10.075 2.346 1.00 60.25 97 SER A N 1
ATOM 765 C CA . SER A 1 97 ? 14.243 11.214 1.448 1.00 60.25 97 SER A CA 1
ATOM 766 C C . SER A 1 97 ? 14.440 12.501 2.250 1.00 60.25 97 SER A C 1
ATOM 768 O O . SER A 1 97 ? 13.470 13.156 2.640 1.00 60.25 97 SER A O 1
ATOM 770 N N . PRO A 1 98 ? 15.688 12.916 2.521 1.00 54.94 98 PRO A N 1
ATOM 771 C CA . PRO A 1 98 ? 15.931 14.302 2.876 1.00 54.94 98 PRO A CA 1
ATOM 772 C C . PRO A 1 98 ? 15.718 15.121 1.603 1.00 54.94 98 PRO A C 1
ATOM 774 O O . PRO A 1 98 ? 16.648 15.156 0.808 1.00 54.94 98 PRO A O 1
ATOM 777 N N . PHE A 1 99 ? 14.521 15.702 1.406 1.00 62.66 99 PHE A N 1
ATOM 778 C CA . PHE A 1 99 ? 14.122 16.590 0.292 1.00 62.66 99 PHE A CA 1
ATOM 779 C C . PHE A 1 99 ? 15.288 16.955 -0.627 1.00 62.66 99 PHE A C 1
ATOM 781 O O . PHE A 1 99 ? 15.950 17.984 -0.445 1.00 62.66 99 PHE A O 1
ATOM 788 N N . ALA A 1 100 ? 15.611 16.049 -1.552 1.00 66.62 100 ALA A N 1
ATOM 789 C CA . ALA A 1 100 ? 16.822 16.218 -2.325 1.00 66.62 100 ALA A CA 1
ATOM 790 C C . ALA A 1 100 ? 16.579 17.372 -3.300 1.00 66.62 100 ALA A C 1
ATOM 792 O O . ALA A 1 100 ? 15.464 17.525 -3.799 1.00 66.62 100 ALA A O 1
ATOM 793 N N . PRO A 1 101 ? 17.604 18.160 -3.652 1.00 68.50 101 PRO A N 1
ATOM 794 C CA . PRO A 1 101 ? 17.471 19.150 -4.717 1.00 68.50 101 PRO A CA 1
ATOM 795 C C . PRO A 1 101 ? 16.895 18.547 -6.014 1.00 68.50 101 PRO A C 1
ATOM 797 O O . PRO A 1 101 ? 16.172 19.227 -6.734 1.00 68.50 101 PRO A O 1
ATOM 800 N N . GLY A 1 102 ? 17.146 17.253 -6.260 1.00 69.44 102 GLY A N 1
ATOM 801 C CA . GLY A 1 102 ? 16.554 16.474 -7.350 1.00 69.44 102 GLY A CA 1
ATOM 802 C C . GLY A 1 102 ? 15.026 16.383 -7.324 1.00 69.44 102 GLY A C 1
ATOM 803 O O . GLY A 1 102 ? 14.400 16.528 -8.372 1.00 69.44 102 GLY A O 1
ATOM 804 N N . ASP A 1 103 ? 14.417 16.249 -6.142 1.00 73.25 103 ASP A N 1
ATOM 805 C CA . ASP A 1 103 ? 12.960 16.162 -5.978 1.00 73.25 103 ASP A CA 1
ATOM 806 C C . ASP A 1 103 ? 12.269 17.452 -6.442 1.00 73.25 103 ASP A C 1
ATOM 808 O O . ASP A 1 103 ? 11.103 17.434 -6.810 1.00 73.25 103 ASP A O 1
ATOM 812 N N . VAL A 1 104 ? 12.967 18.593 -6.460 1.00 71.94 104 VAL A N 1
ATOM 813 C CA . VAL A 1 104 ? 12.407 19.870 -6.937 1.00 71.94 104 VAL A CA 1
ATOM 814 C C . VAL A 1 104 ? 12.237 19.876 -8.458 1.00 71.94 104 VAL A C 1
ATOM 816 O O . VAL A 1 104 ? 11.322 20.527 -8.972 1.00 71.94 104 VAL A O 1
ATOM 819 N N . PHE A 1 105 ? 13.110 19.168 -9.178 1.00 72.31 105 PHE A N 1
ATOM 820 C CA . PHE A 1 105 ? 13.118 19.139 -10.639 1.00 72.31 105 PHE A CA 1
ATOM 821 C C . PHE A 1 105 ? 12.122 18.138 -11.222 1.00 72.31 105 PHE A C 1
ATOM 823 O O . PHE A 1 105 ? 11.691 18.332 -12.362 1.00 72.31 105 PHE A O 1
ATOM 830 N N . ASP A 1 106 ? 11.724 17.121 -10.455 1.00 73.38 106 ASP A N 1
ATOM 831 C CA . ASP A 1 106 ? 10.710 16.155 -10.861 1.00 73.38 106 ASP A CA 1
ATOM 832 C C . ASP A 1 106 ? 9.373 16.375 -10.123 1.00 73.38 106 ASP A C 1
ATOM 834 O O . ASP A 1 106 ? 9.292 16.164 -8.914 1.00 73.38 106 ASP A O 1
ATOM 838 N N . PRO A 1 107 ? 8.292 16.781 -10.818 1.00 72.12 107 PRO A N 1
ATOM 839 C CA . PRO A 1 107 ? 7.003 17.040 -10.183 1.00 72.12 107 PRO A CA 1
ATOM 840 C C . PRO A 1 107 ? 6.402 15.829 -9.461 1.00 72.12 107 PRO A C 1
ATOM 842 O O . PRO A 1 107 ? 5.720 16.017 -8.454 1.00 72.12 107 PRO A O 1
ATOM 845 N N . VAL A 1 108 ? 6.636 14.610 -9.956 1.00 75.94 108 VAL A N 1
ATOM 846 C CA . VAL A 1 108 ? 6.088 13.380 -9.373 1.00 75.94 108 VAL A CA 1
ATOM 847 C C . VAL A 1 108 ? 6.852 13.034 -8.104 1.00 75.94 108 VAL A C 1
ATOM 849 O O . VAL A 1 108 ? 6.223 12.821 -7.068 1.00 75.94 108 VAL A O 1
ATOM 852 N N . ALA A 1 109 ? 8.187 13.063 -8.150 1.00 74.31 109 ALA A N 1
ATOM 853 C CA . ALA A 1 109 ? 9.022 12.872 -6.967 1.00 74.31 109 ALA A CA 1
ATOM 854 C C . ALA A 1 109 ? 8.720 13.939 -5.910 1.00 74.31 109 ALA A C 1
ATOM 856 O O . ALA A 1 109 ? 8.529 13.605 -4.743 1.00 74.31 109 ALA A O 1
ATOM 857 N N . ARG A 1 110 ? 8.559 15.206 -6.321 1.00 74.62 110 ARG A N 1
ATOM 858 C CA . ARG A 1 110 ? 8.163 16.296 -5.424 1.00 74.62 110 ARG A CA 1
ATOM 859 C C . ARG A 1 110 ? 6.857 15.982 -4.718 1.00 74.62 110 ARG A C 1
ATOM 861 O O . ARG A 1 110 ? 6.798 16.013 -3.495 1.00 74.62 110 ARG A O 1
ATOM 868 N N . VAL A 1 111 ? 5.801 15.694 -5.477 1.00 75.06 111 VAL A N 1
ATOM 869 C CA . VAL A 1 111 ? 4.481 15.430 -4.898 1.00 75.06 111 VAL A CA 1
ATOM 870 C C . VAL A 1 111 ? 4.536 14.190 -4.010 1.00 75.06 111 VAL A C 1
ATOM 872 O O . VAL A 1 111 ? 4.034 14.248 -2.897 1.00 75.06 111 VAL A O 1
ATOM 875 N N . ALA A 1 112 ? 5.193 13.108 -4.426 1.00 77.19 112 ALA A N 1
ATOM 876 C CA . ALA A 1 112 ? 5.307 11.892 -3.623 1.00 77.19 112 ALA A CA 1
ATOM 877 C C . ALA A 1 112 ? 6.068 12.123 -2.303 1.00 77.19 112 ALA A C 1
ATOM 879 O O . ALA A 1 112 ? 5.567 11.743 -1.242 1.00 77.19 112 ALA A O 1
ATOM 880 N N . SER A 1 113 ? 7.228 12.789 -2.346 1.00 75.44 113 SER A N 1
ATOM 881 C CA . SER A 1 113 ? 8.035 13.122 -1.163 1.00 75.44 113 SER A CA 1
ATOM 882 C C . SER A 1 113 ? 7.278 14.043 -0.204 1.00 75.44 113 SER A C 1
ATOM 884 O O . SER A 1 113 ? 7.218 13.770 0.995 1.00 75.44 113 SER A O 1
ATOM 886 N N . TYR A 1 114 ? 6.643 15.105 -0.712 1.00 76.50 114 TYR A N 1
ATOM 887 C CA . TYR A 1 114 ? 5.869 16.030 0.121 1.00 76.50 114 TYR A CA 1
ATOM 888 C C . TYR A 1 114 ? 4.597 15.389 0.675 1.00 76.50 114 TYR A C 1
ATOM 890 O O . TYR A 1 114 ? 4.264 15.596 1.842 1.00 76.50 114 TYR A O 1
ATOM 898 N N . TRP A 1 115 ? 3.899 14.583 -0.122 1.00 81.12 115 TRP A N 1
ATOM 899 C CA . TRP A 1 115 ? 2.647 13.972 0.301 1.00 81.12 115 TRP A CA 1
ATOM 900 C C . TRP A 1 115 ? 2.878 12.896 1.362 1.00 81.12 115 TRP A C 1
ATOM 902 O O . TRP A 1 115 ? 2.233 12.920 2.406 1.00 81.12 115 TRP A O 1
ATOM 912 N N . LEU A 1 116 ? 3.839 11.990 1.141 1.00 80.81 116 LEU A N 1
ATOM 913 C CA . LEU A 1 116 ? 4.162 10.922 2.092 1.00 80.81 116 LEU A CA 1
ATOM 914 C C . LEU A 1 116 ? 4.961 11.422 3.300 1.00 80.81 116 LEU A C 1
ATOM 916 O O . LEU A 1 116 ? 4.775 10.907 4.396 1.00 80.81 116 LEU A O 1
ATOM 920 N N . GLY A 1 117 ? 5.835 12.413 3.123 1.00 74.69 117 GLY A N 1
ATOM 921 C CA . GLY A 1 117 ? 6.636 12.979 4.206 1.00 74.69 117 GLY A CA 1
ATOM 922 C C . GLY A 1 117 ? 5.844 13.953 5.069 1.00 74.69 117 GLY A C 1
ATOM 923 O O . GLY A 1 117 ? 5.712 13.749 6.276 1.00 74.69 117 GLY A O 1
ATOM 924 N N . ALA A 1 118 ? 5.305 15.009 4.461 1.00 75.88 118 ALA A N 1
ATOM 925 C CA . ALA A 1 118 ? 4.730 16.142 5.179 1.00 75.88 118 ALA A CA 1
ATOM 926 C C . ALA A 1 118 ? 3.201 16.070 5.293 1.00 75.88 118 ALA A C 1
ATOM 928 O O . ALA A 1 118 ? 2.687 16.153 6.405 1.00 75.88 118 ALA A O 1
ATOM 929 N N . ASP A 1 119 ? 2.467 15.878 4.192 1.00 84.38 119 ASP A N 1
ATOM 930 C CA . ASP A 1 119 ? 1.006 16.066 4.192 1.00 84.38 119 ASP A CA 1
ATOM 931 C C . ASP A 1 119 ? 0.210 14.882 4.745 1.00 84.38 119 ASP A C 1
ATOM 933 O O . ASP A 1 119 ? -0.905 15.063 5.240 1.00 84.38 119 ASP A O 1
ATOM 937 N N . ILE A 1 120 ? 0.764 13.669 4.734 1.00 85.88 120 ILE A N 1
ATOM 938 C CA . ILE A 1 120 ? 0.093 12.497 5.311 1.00 85.88 120 ILE A CA 1
ATOM 939 C C . ILE A 1 120 ? -0.223 12.702 6.801 1.00 85.88 120 ILE A C 1
ATOM 941 O O . ILE A 1 120 ? -1.225 12.193 7.311 1.00 85.88 120 ILE A O 1
ATOM 945 N N . ASN A 1 121 ? 0.608 13.472 7.510 1.00 82.19 121 ASN A N 1
ATOM 946 C CA . ASN A 1 121 ? 0.438 13.726 8.931 1.00 82.19 121 ASN A CA 1
ATOM 947 C C . ASN A 1 121 ? -0.799 14.607 9.230 1.00 82.19 121 ASN A C 1
ATOM 949 O O . ASN A 1 121 ? -1.695 14.127 9.933 1.00 82.19 121 ASN A O 1
ATOM 953 N N . PRO A 1 122 ? -0.937 15.824 8.669 1.00 84.25 122 PRO A N 1
ATOM 954 C CA . PRO A 1 122 ? -2.119 16.657 8.865 1.00 84.25 122 PRO A CA 1
ATOM 955 C C . PRO A 1 122 ? -3.372 16.156 8.125 1.00 84.25 122 PRO A C 1
ATOM 957 O O . PRO A 1 122 ? -4.482 16.434 8.580 1.00 84.25 122 PRO A O 1
ATOM 960 N N . ILE A 1 123 ? -3.239 15.400 7.024 1.00 89.25 123 ILE A N 1
ATOM 961 C CA . ILE A 1 123 ? -4.393 14.850 6.284 1.00 89.25 123 ILE A CA 1
ATOM 962 C C . ILE A 1 123 ? -4.972 13.602 6.957 1.00 89.25 123 ILE A C 1
ATOM 964 O O . ILE A 1 123 ? -6.190 13.416 6.948 1.00 89.25 123 ILE A O 1
ATOM 968 N N . LEU A 1 124 ? -4.127 12.731 7.519 1.00 89.44 124 LEU A N 1
ATOM 969 C CA . LEU A 1 124 ? -4.562 11.436 8.047 1.00 89.44 124 LEU A CA 1
ATOM 970 C C . LEU A 1 124 ? -4.194 11.234 9.512 1.00 89.44 124 LEU A C 1
ATOM 972 O O . LEU A 1 124 ? -5.096 10.983 10.309 1.00 89.44 124 LEU A O 1
ATOM 976 N N . SER A 1 125 ? -2.916 11.345 9.883 1.00 86.06 125 SER A N 1
ATOM 977 C CA . SER A 1 125 ? -2.454 10.969 11.230 1.00 86.06 125 SER A CA 1
ATOM 978 C C . SER A 1 125 ? -3.150 11.768 12.339 1.00 86.06 125 SER A C 1
ATOM 980 O O . SER A 1 125 ? -3.812 11.189 13.205 1.00 86.06 125 SER A O 1
ATOM 982 N N . VAL A 1 126 ? -3.098 13.104 12.273 1.00 87.62 126 VAL A N 1
ATOM 983 C CA . VAL A 1 126 ? -3.756 13.987 13.252 1.00 87.62 126 VAL A CA 1
ATOM 984 C C . VAL A 1 126 ? -5.276 13.750 13.275 1.00 87.62 126 VAL A C 1
ATOM 986 O O . VAL A 1 126 ? -5.808 13.457 14.353 1.00 87.62 126 VAL A O 1
ATOM 989 N N . PRO A 1 127 ? -5.997 13.771 12.133 1.00 93.31 127 PRO A N 1
ATOM 990 C CA . PRO A 1 127 ? -7.410 13.401 12.090 1.00 93.31 127 PRO A CA 1
ATOM 991 C C . PRO A 1 127 ? -7.727 12.028 12.690 1.00 93.31 127 PRO A C 1
ATOM 993 O O . PRO A 1 127 ? -8.737 11.897 13.372 1.00 93.31 127 PRO A O 1
ATOM 996 N N . LEU A 1 128 ? -6.890 11.003 12.508 1.00 92.38 128 LEU A N 1
ATOM 997 C CA . LEU A 1 128 ? -7.114 9.671 13.083 1.00 92.38 128 LEU A CA 1
ATOM 998 C C . LEU A 1 128 ? -7.048 9.673 14.617 1.00 92.38 128 LEU A C 1
ATOM 1000 O O . LEU A 1 128 ? -7.921 9.079 15.255 1.00 92.38 128 LEU A O 1
ATOM 1004 N N . PHE A 1 129 ? -6.090 10.381 15.224 1.00 88.81 129 PHE A N 1
ATOM 1005 C CA . PHE A 1 129 ? -6.033 10.535 16.686 1.00 88.81 129 PHE A CA 1
ATOM 1006 C C . PHE A 1 129 ? -7.220 11.330 17.238 1.00 88.81 129 PHE A C 1
ATOM 1008 O O . PHE A 1 129 ? -7.789 10.985 18.277 1.00 88.81 129 PHE A O 1
ATOM 1015 N N . VAL A 1 130 ? -7.647 12.366 16.522 1.00 91.81 130 VAL A N 1
ATOM 1016 C CA . VAL A 1 130 ? -8.817 13.163 16.904 1.00 91.81 130 VAL A CA 1
ATOM 1017 C C . VAL A 1 130 ? -10.104 12.348 16.742 1.00 91.81 130 VAL A C 1
ATOM 1019 O O . VAL A 1 130 ? -10.960 12.359 17.623 1.00 91.81 130 VAL A O 1
ATOM 1022 N N . HIS A 1 131 ? -10.226 11.561 15.673 1.00 93.56 131 HIS A N 1
ATOM 1023 C CA . HIS A 1 131 ? -11.344 10.647 15.454 1.00 93.56 131 HIS A CA 1
ATOM 1024 C C . HIS A 1 131 ? -11.413 9.579 16.553 1.00 93.56 131 HIS A C 1
ATOM 1026 O O . HIS A 1 131 ? -12.494 9.310 17.083 1.00 93.56 131 HIS A O 1
ATOM 1032 N N . LEU A 1 132 ? -10.265 9.037 16.977 1.00 90.00 132 LEU A N 1
ATOM 1033 C CA . LEU A 1 132 ? -10.181 8.164 18.147 1.00 90.00 132 LEU A CA 1
ATOM 1034 C C . LEU A 1 132 ? -10.739 8.869 19.394 1.00 90.00 132 LEU A C 1
ATOM 1036 O O . LEU A 1 132 ? -11.593 8.302 20.074 1.00 90.00 132 LEU A O 1
ATOM 1040 N N . ALA A 1 133 ? -10.332 10.113 19.663 1.00 89.00 133 ALA A N 1
ATOM 1041 C CA . ALA A 1 133 ? -10.839 10.894 20.793 1.00 89.00 133 ALA A CA 1
ATOM 1042 C C . ALA A 1 133 ? -12.347 11.188 20.697 1.00 89.00 133 ALA A C 1
ATOM 1044 O O . ALA A 1 133 ? -13.033 11.265 21.717 1.00 89.00 133 ALA A O 1
ATOM 1045 N N . LEU A 1 134 ? -12.895 11.326 19.489 1.00 91.06 134 LEU A N 1
ATOM 1046 C CA . LEU A 1 134 ? -14.314 11.593 19.247 1.00 91.06 134 LEU A CA 1
ATOM 1047 C C . LEU A 1 134 ? -15.184 10.343 19.399 1.00 91.06 134 LEU A C 1
ATOM 1049 O O . LEU A 1 134 ? -16.275 10.432 19.965 1.00 91.06 134 LEU A O 1
ATOM 1053 N N . VAL A 1 135 ? -14.693 9.177 18.978 1.00 89.06 135 VAL A N 1
ATOM 1054 C CA . VAL A 1 135 ? -15.437 7.907 19.020 1.00 89.06 135 VAL A CA 1
ATOM 1055 C C . VAL A 1 135 ? -15.254 7.159 20.339 1.00 89.06 135 VAL A C 1
ATOM 1057 O O . VAL A 1 135 ? -16.183 6.500 20.807 1.00 89.06 135 VAL A O 1
ATOM 1060 N N . PHE A 1 136 ? -14.091 7.268 20.979 1.00 83.44 136 PHE A N 1
ATOM 1061 C CA . PHE A 1 136 ? -13.775 6.511 22.188 1.00 83.44 136 PHE A CA 1
ATOM 1062 C C . PHE A 1 136 ? -14.033 7.327 23.470 1.00 83.44 136 PHE A C 1
ATOM 1064 O O . PHE A 1 136 ? -13.661 8.500 23.535 1.00 83.44 136 PHE A O 1
ATOM 1071 N N . PRO A 1 137 ? -14.679 6.769 24.515 1.00 77.62 137 PRO A N 1
ATOM 1072 C CA . PRO A 1 137 ? -15.243 5.417 24.614 1.00 77.62 137 PRO A CA 1
ATOM 1073 C C . PRO A 1 137 ? -16.674 5.316 24.062 1.00 77.62 137 PRO A C 1
ATOM 1075 O O . PRO A 1 137 ? -17.176 4.219 23.832 1.00 77.62 137 PRO A O 1
ATOM 1078 N N . LYS A 1 138 ? -17.332 6.460 23.855 1.00 84.69 138 LYS A N 1
ATOM 1079 C CA . LYS A 1 138 ? -18.597 6.598 23.132 1.00 84.69 138 LYS A CA 1
ATOM 1080 C C . LYS A 1 138 ? -18.472 7.755 22.146 1.00 84.69 138 LYS A C 1
ATOM 1082 O O . LYS A 1 138 ? -17.779 8.738 22.442 1.00 84.69 138 LYS A O 1
ATOM 1087 N N . ALA A 1 139 ? -19.158 7.622 21.012 1.00 87.69 139 ALA A N 1
ATOM 1088 C CA . ALA A 1 139 ? -19.199 8.638 19.973 1.00 87.69 139 ALA A CA 1
ATOM 1089 C C . ALA A 1 139 ? -19.779 9.954 20.502 1.00 87.69 139 ALA A C 1
ATOM 1091 O O . ALA A 1 139 ? -20.780 9.965 21.222 1.00 87.69 139 ALA A O 1
ATOM 1092 N N . LYS A 1 140 ? -19.119 11.060 20.155 1.00 90.44 140 LYS A N 1
ATOM 1093 C CA . LYS A 1 140 ? -19.467 12.426 20.564 1.00 90.44 140 LYS A CA 1
ATOM 1094 C C . LYS A 1 140 ? -19.875 13.239 19.345 1.00 90.44 140 LYS A C 1
ATOM 1096 O O . LYS A 1 140 ? -19.405 12.981 18.243 1.00 90.44 140 LYS A O 1
ATOM 1101 N N . TRP A 1 141 ? -20.727 14.239 19.557 1.00 91.75 141 TRP A N 1
ATOM 1102 C CA . TRP A 1 141 ? -21.003 15.303 18.580 1.00 91.75 141 TRP A CA 1
ATOM 1103 C C . TRP A 1 141 ? -21.375 14.813 17.165 1.00 91.75 141 TRP A C 1
ATOM 1105 O O . TRP A 1 141 ? -20.994 15.421 16.171 1.00 91.75 141 TRP A O 1
ATOM 1115 N N . GLY A 1 142 ? -22.116 13.705 17.062 1.00 87.38 142 GLY A N 1
ATOM 1116 C CA . GLY A 1 142 ? -22.583 13.166 15.778 1.00 87.38 142 GLY A CA 1
ATOM 1117 C C . GLY A 1 142 ? -21.611 12.221 15.058 1.00 87.38 142 GLY A C 1
ATOM 1118 O O . GLY A 1 142 ? -21.929 11.764 13.961 1.00 87.38 142 GLY A O 1
ATOM 1119 N N . PHE A 1 143 ? -20.463 11.877 15.660 1.00 90.44 143 PHE A N 1
ATOM 1120 C CA . PHE A 1 143 ? -19.500 10.895 15.121 1.00 90.44 143 PHE A CA 1
ATOM 1121 C C . PHE A 1 143 ? -19.984 9.431 15.195 1.00 90.44 143 PHE A C 1
ATOM 1123 O O . PHE A 1 143 ? -19.222 8.496 14.974 1.00 90.44 143 PHE A O 1
ATOM 1130 N N . ASP A 1 144 ? -21.261 9.214 15.501 1.00 86.25 144 ASP A N 1
ATOM 1131 C CA . ASP A 1 144 ? -21.979 7.954 15.312 1.00 86.25 144 ASP A CA 1
ATOM 1132 C C . ASP A 1 144 ? -22.509 7.789 13.872 1.00 86.25 144 ASP A C 1
ATOM 1134 O O . ASP A 1 144 ? -22.875 6.686 13.463 1.00 86.25 144 ASP A O 1
ATOM 1138 N N . LYS A 1 145 ? -22.536 8.873 13.082 1.00 88.81 145 LYS A N 1
ATOM 1139 C CA . LYS A 1 145 ? -23.000 8.900 11.686 1.00 88.81 145 LYS A CA 1
ATOM 1140 C C . LYS A 1 145 ? -21.819 8.942 10.714 1.00 88.81 145 LYS A C 1
ATOM 1142 O O . LYS A 1 145 ? -20.749 9.441 11.036 1.00 88.81 145 LYS A O 1
ATOM 1147 N N . TRP A 1 146 ? -22.023 8.468 9.483 1.00 86.06 146 TRP A N 1
ATOM 1148 C CA . TRP A 1 146 ? -20.958 8.416 8.470 1.00 86.06 146 TRP A CA 1
ATOM 1149 C C . TRP A 1 146 ? -20.634 9.784 7.844 1.00 86.06 146 TRP A C 1
ATOM 1151 O O . TRP A 1 146 ? -19.479 10.053 7.532 1.00 86.06 146 TRP A O 1
ATOM 1161 N N . TRP A 1 147 ? -21.624 10.667 7.662 1.00 88.56 147 TRP A N 1
ATOM 1162 C CA . TRP A 1 147 ? -21.421 11.929 6.937 1.00 88.56 147 TRP A CA 1
ATOM 1163 C C . TRP A 1 147 ? -20.527 12.950 7.673 1.00 88.56 147 TRP A C 1
ATOM 1165 O O . TRP A 1 147 ? -19.711 13.570 6.990 1.00 88.56 147 TRP A O 1
ATOM 1175 N N . PRO A 1 148 ? -20.568 13.116 9.018 1.00 91.56 148 PRO A N 1
ATOM 1176 C CA . PRO A 1 148 ? -19.641 14.015 9.710 1.00 91.56 148 PRO A CA 1
ATOM 1177 C C . PRO A 1 148 ? -18.208 13.502 9.625 1.00 91.56 148 PRO A C 1
ATOM 1179 O O . PRO A 1 148 ? -17.290 14.295 9.474 1.00 91.56 148 PRO A O 1
ATOM 1182 N N . VAL A 1 149 ? -18.025 12.177 9.645 1.00 90.44 149 VAL A N 1
ATOM 1183 C CA . VAL A 1 149 ? -16.718 11.538 9.463 1.00 90.44 149 VAL A CA 1
ATOM 1184 C C . VAL A 1 149 ? -16.174 11.828 8.062 1.00 90.44 149 VAL A C 1
ATOM 1186 O O . VAL A 1 149 ? -15.014 12.201 7.926 1.00 90.44 149 VAL A O 1
ATOM 1189 N N . VAL A 1 150 ? -17.006 11.732 7.019 1.00 90.19 150 VAL A N 1
ATOM 1190 C CA . VAL A 1 150 ? -16.588 12.076 5.647 1.00 90.19 150 VAL A CA 1
ATOM 1191 C C . VAL A 1 150 ? -16.165 13.541 5.545 1.00 90.19 150 VAL A C 1
ATOM 1193 O O . VAL A 1 150 ? -15.093 13.813 5.015 1.00 90.19 150 VAL A O 1
ATOM 1196 N N . LEU A 1 151 ? -16.953 14.479 6.080 1.00 91.19 151 LEU A N 1
ATOM 1197 C CA . LEU A 1 151 ? -16.593 15.904 6.062 1.00 91.19 151 LEU A CA 1
ATOM 1198 C C . LEU A 1 151 ? -15.321 16.190 6.865 1.00 91.19 151 LEU A C 1
ATOM 1200 O O . LEU A 1 151 ? -14.487 16.986 6.438 1.00 91.19 151 LEU A O 1
ATOM 1204 N N . PHE A 1 152 ? -15.164 15.510 7.998 1.00 93.25 152 PHE A N 1
ATOM 1205 C CA . PHE A 1 152 ? -13.994 15.605 8.854 1.00 93.25 152 PHE A CA 1
ATOM 1206 C C . PHE A 1 152 ? -12.715 15.203 8.109 1.00 93.25 152 PHE A C 1
ATOM 1208 O O . PHE A 1 152 ? -11.751 15.948 8.143 1.00 93.25 152 PHE A O 1
ATOM 1215 N N . TYR A 1 153 ? -12.702 14.110 7.342 1.00 92.81 153 TYR A N 1
ATOM 1216 C CA . TYR A 1 153 ? -11.519 13.755 6.537 1.00 92.81 153 TYR A CA 1
ATOM 1217 C C . TYR A 1 153 ? -11.393 14.546 5.226 1.00 92.81 153 TYR A C 1
ATOM 1219 O O . TYR A 1 153 ? -10.280 14.790 4.759 1.00 92.81 153 TYR A O 1
ATOM 1227 N N . ALA A 1 154 ? -12.506 14.977 4.628 1.00 91.44 154 ALA A N 1
ATOM 1228 C CA . ALA A 1 154 ? -12.488 15.758 3.394 1.00 91.44 154 ALA A CA 1
ATOM 1229 C C . ALA A 1 154 ? -11.864 17.146 3.594 1.00 91.44 154 ALA A C 1
ATOM 1231 O O . ALA A 1 154 ? -11.187 17.641 2.698 1.00 91.44 154 ALA A O 1
ATOM 1232 N N . LEU A 1 155 ? -12.056 17.775 4.756 1.00 92.25 155 LEU A N 1
ATOM 1233 C CA . LEU A 1 155 ? -11.552 19.122 5.027 1.00 92.25 155 LEU A CA 1
ATOM 1234 C C . LEU A 1 155 ? -10.013 19.247 4.949 1.00 92.25 155 LEU A C 1
ATOM 1236 O O . LEU A 1 155 ? -9.537 20.074 4.172 1.00 92.25 155 LEU A O 1
ATOM 1240 N N . PRO A 1 156 ? -9.203 18.460 5.685 1.00 91.25 156 PRO A N 1
ATOM 1241 C CA . PRO A 1 156 ? -7.752 18.566 5.596 1.00 91.25 156 PRO A CA 1
ATOM 1242 C C . PRO A 1 156 ? -7.233 18.072 4.245 1.00 91.25 156 PRO A C 1
ATOM 1244 O O . PRO A 1 156 ? -6.321 18.693 3.704 1.00 91.25 156 PRO A O 1
ATOM 1247 N N . LEU A 1 157 ? -7.851 17.039 3.654 1.00 90.50 157 LEU A N 1
ATOM 1248 C CA . LEU A 1 157 ? -7.497 16.554 2.319 1.00 90.50 157 LEU A CA 1
ATOM 1249 C C . LEU A 1 157 ? -7.660 17.655 1.265 1.00 90.50 157 LEU A C 1
ATOM 1251 O O . LEU A 1 157 ? -6.730 17.919 0.506 1.00 90.50 157 LEU A O 1
ATOM 1255 N N . THR A 1 158 ? -8.819 18.315 1.231 1.00 87.94 158 THR A N 1
ATOM 1256 C CA . THR A 1 158 ? -9.109 19.390 0.271 1.00 87.94 158 THR A CA 1
ATOM 1257 C C . THR A 1 158 ? -8.215 20.605 0.496 1.00 87.94 158 THR A C 1
ATOM 1259 O O . THR A 1 158 ? -7.629 21.087 -0.467 1.00 87.94 158 THR A O 1
ATOM 1262 N N . ALA A 1 159 ? -8.038 21.062 1.740 1.00 87.31 159 ALA A N 1
ATOM 1263 C CA . ALA A 1 159 ? -7.192 22.216 2.049 1.00 87.31 159 ALA A CA 1
ATOM 1264 C C . ALA A 1 159 ? -5.721 22.007 1.641 1.00 87.31 159 ALA A C 1
ATOM 1266 O O . ALA A 1 159 ? -5.139 22.872 0.987 1.00 87.31 159 ALA A O 1
ATOM 1267 N N . HIS A 1 160 ? -5.133 20.851 1.972 1.00 85.25 160 HIS A N 1
ATOM 1268 C CA . HIS A 1 160 ? -3.741 20.546 1.620 1.00 85.25 160 HIS A CA 1
ATOM 1269 C C . HIS A 1 160 ? -3.576 20.289 0.119 1.00 85.25 160 HIS A C 1
ATOM 1271 O O . HIS A 1 160 ? -2.603 20.745 -0.472 1.00 85.25 160 HIS A O 1
ATOM 1277 N N . SER A 1 161 ? -4.554 19.644 -0.527 1.00 82.88 161 SER A N 1
ATOM 1278 C CA . SER A 1 161 ? -4.533 19.448 -1.984 1.00 82.88 161 SER A CA 1
ATOM 1279 C C . SER A 1 161 ? -4.629 20.779 -2.736 1.00 82.88 161 SER A C 1
ATOM 1281 O O . SER A 1 161 ? -3.893 21.009 -3.692 1.00 82.88 161 SER A O 1
ATOM 1283 N N . LEU A 1 162 ? -5.496 21.694 -2.285 1.00 81.62 162 LEU A N 1
ATOM 1284 C CA . LEU A 1 162 ? -5.691 22.993 -2.929 1.00 81.62 162 LEU A CA 1
ATOM 1285 C C . LEU A 1 162 ? -4.465 23.905 -2.773 1.00 81.62 162 LEU A C 1
ATOM 1287 O O . LEU A 1 162 ? -4.201 24.702 -3.670 1.00 81.62 162 LEU A O 1
ATOM 1291 N N . ARG A 1 163 ? -3.669 23.748 -1.703 1.00 81.06 163 ARG A N 1
ATOM 1292 C CA . ARG A 1 163 ? -2.400 24.476 -1.495 1.00 81.06 163 ARG A CA 1
ATOM 1293 C C . ARG A 1 163 ? -1.397 24.275 -2.639 1.00 81.06 163 ARG A C 1
ATOM 1295 O O . ARG A 1 163 ? -0.616 25.178 -2.920 1.00 81.06 163 ARG A O 1
ATOM 1302 N N . TYR A 1 164 ? -1.432 23.129 -3.324 1.00 76.44 164 TYR A N 1
ATOM 1303 C CA . TYR A 1 164 ? -0.585 22.881 -4.500 1.00 76.44 164 TYR A CA 1
ATOM 1304 C C . TYR A 1 164 ? -1.041 23.636 -5.752 1.00 76.44 164 TYR A C 1
ATOM 1306 O O . TYR A 1 164 ? -0.227 23.893 -6.636 1.00 76.44 164 TYR A O 1
ATOM 1314 N N . LEU A 1 165 ? -2.328 23.979 -5.832 1.00 77.19 165 LEU A N 1
ATOM 1315 C CA . LEU A 1 165 ? -2.922 24.701 -6.959 1.00 77.19 165 LEU A CA 1
ATOM 1316 C C . LEU A 1 165 ? -2.931 26.213 -6.725 1.00 77.19 165 LEU A C 1
ATOM 1318 O O . LEU A 1 165 ? -2.780 26.989 -7.665 1.00 77.19 165 LEU A O 1
ATOM 1322 N N . VAL A 1 166 ? -3.109 26.630 -5.472 1.00 79.25 166 VAL A N 1
ATOM 1323 C CA . VAL A 1 166 ? -3.231 28.030 -5.069 1.00 79.25 166 VAL A CA 1
ATOM 1324 C C . VAL A 1 166 ? -2.201 28.314 -3.971 1.00 79.25 166 VAL A C 1
ATOM 1326 O O . VAL A 1 166 ? -2.435 27.986 -2.801 1.00 79.25 166 VAL A O 1
ATOM 1329 N N . PRO A 1 167 ? -1.052 28.922 -4.324 1.00 75.81 167 PRO A N 1
ATOM 1330 C CA . PRO A 1 167 ? -0.054 29.339 -3.348 1.00 75.81 167 PRO A CA 1
ATOM 1331 C C . PRO A 1 167 ? -0.662 30.281 -2.300 1.00 75.81 167 PRO A C 1
ATOM 1333 O O . PRO A 1 167 ? -1.422 31.185 -2.636 1.00 75.81 167 PRO A O 1
ATOM 1336 N N . GLY A 1 168 ? -0.312 30.080 -1.028 1.00 73.94 168 GLY A N 1
ATOM 1337 C CA . GLY A 1 168 ? -0.763 30.933 0.079 1.00 73.94 168 GLY A CA 1
ATOM 1338 C C . GLY A 1 168 ? -1.986 30.430 0.854 1.00 73.94 168 GLY A C 1
ATOM 1339 O O . GLY A 1 168 ? -2.369 31.074 1.826 1.00 73.94 168 GLY A O 1
ATOM 1340 N N . ILE A 1 169 ? -2.580 29.282 0.497 1.00 77.25 169 ILE A N 1
ATOM 1341 C CA . ILE A 1 169 ? -3.605 28.647 1.343 1.00 77.25 169 ILE A CA 1
ATOM 1342 C C . ILE A 1 169 ? -2.969 28.191 2.667 1.00 77.25 169 ILE A C 1
ATOM 1344 O O . ILE A 1 169 ? -2.087 27.326 2.642 1.00 77.25 169 ILE A O 1
ATOM 1348 N N . PRO A 1 170 ? -3.435 28.691 3.829 1.00 77.88 170 PRO A N 1
ATOM 1349 C CA . PRO A 1 170 ? -2.869 28.349 5.129 1.00 77.88 170 PRO A CA 1
ATOM 1350 C C . PRO A 1 170 ? -3.460 27.026 5.650 1.00 77.88 170 PRO A C 1
ATOM 1352 O O . PRO A 1 170 ? -4.117 26.989 6.690 1.00 77.88 170 PRO A O 1
ATOM 1355 N N . ALA A 1 171 ? -3.265 25.930 4.907 1.00 80.38 171 ALA A N 1
ATOM 1356 C CA . ALA A 1 171 ? -3.825 24.612 5.235 1.00 80.38 171 ALA A CA 1
ATOM 1357 C C . ALA A 1 171 ? -3.401 24.116 6.633 1.00 80.38 171 ALA A C 1
ATOM 1359 O O . ALA A 1 171 ? -4.177 23.450 7.323 1.00 80.38 171 ALA A O 1
ATOM 1360 N N . ASP A 1 172 ? -2.217 24.534 7.088 1.00 79.62 172 ASP A N 1
ATOM 1361 C CA . ASP A 1 172 ? -1.639 24.179 8.385 1.00 79.62 172 ASP A CA 1
ATOM 1362 C C . ASP A 1 172 ? -2.433 24.749 9.581 1.00 79.62 172 ASP A C 1
ATOM 1364 O O . ASP A 1 172 ? -2.315 24.244 10.695 1.00 79.62 172 ASP A O 1
ATOM 1368 N N . VAL A 1 173 ? -3.326 25.731 9.364 1.00 83.81 173 VAL A N 1
ATOM 1369 C CA . VAL A 1 173 ? -4.250 26.262 10.393 1.00 83.81 173 VAL A CA 1
ATOM 1370 C C . VAL A 1 173 ? -5.282 25.217 10.834 1.00 83.81 173 VAL A C 1
ATOM 1372 O O . VAL A 1 173 ? -5.838 25.313 11.928 1.00 83.81 173 VAL A O 1
ATOM 1375 N N . LEU A 1 174 ? -5.521 24.171 10.040 1.00 87.12 174 LEU A N 1
ATOM 1376 C CA . LEU A 1 174 ? -6.392 23.073 10.457 1.00 87.12 174 LEU A CA 1
ATOM 1377 C C . LEU A 1 174 ? -5.772 22.246 11.589 1.00 87.12 174 LEU A C 1
ATOM 1379 O O . LEU A 1 174 ? -6.489 21.805 12.481 1.00 87.12 174 LEU A O 1
ATOM 1383 N N . ILE A 1 175 ? -4.452 22.079 11.611 1.00 84.62 175 ILE A N 1
ATOM 1384 C CA . ILE A 1 175 ? -3.751 21.269 12.613 1.00 84.62 175 ILE A CA 1
ATOM 1385 C C . ILE A 1 175 ? -4.059 21.722 14.058 1.00 84.62 175 ILE A C 1
ATOM 1387 O O . ILE A 1 175 ? -4.523 20.895 14.852 1.00 84.62 175 ILE A O 1
ATOM 1391 N N . PRO A 1 176 ? -3.900 23.010 14.434 1.00 85.12 176 PRO A N 1
ATOM 1392 C CA . PRO A 1 176 ? -4.240 23.463 15.778 1.00 85.12 176 PRO A CA 1
ATOM 1393 C C . PRO A 1 176 ? -5.738 23.329 16.081 1.00 85.12 176 PRO A C 1
ATOM 1395 O O . PRO A 1 176 ? -6.103 22.945 17.192 1.00 85.12 176 PRO A O 1
ATOM 1398 N N . LEU A 1 177 ? -6.624 23.561 15.107 1.00 90.44 177 LEU A N 1
ATOM 1399 C CA . LEU A 1 177 ? -8.067 23.367 15.299 1.00 90.44 177 LEU A CA 1
ATOM 1400 C C . LEU A 1 177 ? -8.403 21.911 15.652 1.00 90.44 177 LEU A C 1
ATOM 1402 O O . LEU A 1 177 ? -9.231 21.659 16.529 1.00 90.44 177 LEU A O 1
ATOM 1406 N N . TYR A 1 178 ? -7.719 20.950 15.029 1.00 91.25 178 TYR A N 1
ATOM 1407 C CA . TYR A 1 178 ? -7.872 19.530 15.335 1.00 91.25 178 TYR A CA 1
ATOM 1408 C C . TYR A 1 178 ? -7.345 19.196 16.730 1.00 91.25 178 TYR A C 1
ATOM 1410 O O . TYR A 1 178 ? -8.025 18.503 17.485 1.00 91.25 178 TYR A O 1
ATOM 1418 N N . PHE A 1 179 ? -6.192 19.731 17.131 1.00 88.19 179 PHE A N 1
ATOM 1419 C CA . PHE A 1 179 ? -5.688 19.534 18.493 1.00 88.19 179 PHE A CA 1
ATOM 1420 C C . PHE A 1 179 ? -6.620 20.120 19.561 1.00 88.19 179 PHE A C 1
ATOM 1422 O O . PHE A 1 179 ? -6.865 19.464 20.576 1.00 88.19 179 PHE A O 1
ATOM 1429 N N . LEU A 1 180 ? -7.206 21.298 19.322 1.00 90.00 180 LEU A N 1
ATOM 1430 C CA . LEU A 1 180 ? -8.224 21.876 20.206 1.00 90.00 180 LEU A CA 1
ATOM 1431 C C . LEU A 1 180 ? -9.469 20.985 20.287 1.00 90.00 180 LEU A C 1
ATOM 1433 O O . LEU A 1 180 ? -9.984 20.741 21.380 1.00 90.00 180 LEU A O 1
ATOM 1437 N N . LEU A 1 181 ? -9.922 20.447 19.152 1.00 92.25 181 LEU A N 1
ATOM 1438 C CA . LEU A 1 181 ? -11.045 19.513 19.105 1.00 92.25 181 LEU A CA 1
ATOM 1439 C C . LEU A 1 181 ? -10.743 18.222 19.879 1.00 92.25 181 LEU A C 1
ATOM 1441 O O . LEU A 1 181 ? -11.590 17.738 20.631 1.00 92.25 181 LEU A O 1
ATOM 1445 N N . MET A 1 182 ? -9.528 17.688 19.741 1.00 88.50 182 MET A N 1
ATOM 1446 C CA . MET A 1 182 ? -9.076 16.512 20.479 1.00 88.50 182 MET A CA 1
ATOM 1447 C C . MET A 1 182 ? -9.051 16.777 21.989 1.00 88.50 182 MET A C 1
ATOM 1449 O O . MET A 1 182 ? -9.555 15.965 22.768 1.00 88.50 182 MET A O 1
ATOM 1453 N N . PHE A 1 183 ? -8.528 17.933 22.407 1.00 87.69 183 PHE A N 1
ATOM 1454 C CA . PHE A 1 183 ? -8.521 18.348 23.809 1.00 87.69 183 PHE A CA 1
ATOM 1455 C C . PHE A 1 183 ? -9.946 18.462 24.365 1.00 87.69 183 PHE A C 1
ATOM 1457 O O . PHE A 1 183 ? -10.254 17.884 25.410 1.00 87.69 183 PHE A O 1
ATOM 1464 N N . ALA A 1 184 ? -10.844 19.125 23.631 1.00 89.56 184 ALA A N 1
ATOM 1465 C CA . ALA A 1 184 ? -12.250 19.244 24.000 1.00 89.56 184 ALA A CA 1
ATOM 1466 C C . ALA A 1 184 ? -12.936 17.868 24.108 1.00 89.56 184 ALA A C 1
ATOM 1468 O O . ALA A 1 184 ? -13.714 17.639 25.035 1.00 89.56 184 ALA A O 1
ATOM 1469 N N . ALA A 1 185 ? -12.630 16.928 23.206 1.00 89.75 185 ALA A N 1
ATOM 1470 C CA . ALA A 1 185 ? -13.222 15.590 23.199 1.00 89.75 185 ALA A CA 1
ATOM 1471 C C . ALA A 1 185 ? -12.776 14.751 24.409 1.00 89.75 185 ALA A C 1
ATOM 1473 O O . ALA A 1 185 ? -13.595 14.068 25.044 1.00 89.75 185 ALA A O 1
ATOM 1474 N N . TYR A 1 186 ? -11.494 14.825 24.776 1.00 87.19 186 TYR A N 1
ATOM 1475 C CA . TYR A 1 186 ? -10.986 14.175 25.982 1.00 87.19 186 TYR A CA 1
ATOM 1476 C C . TYR A 1 186 ? -11.534 14.822 27.254 1.00 87.19 186 TYR A C 1
ATOM 1478 O O . TYR A 1 186 ? -12.004 14.101 28.135 1.00 87.19 186 TYR A O 1
ATOM 1486 N N . LEU A 1 187 ? -11.568 16.156 27.331 1.00 88.38 187 LEU A N 1
ATOM 1487 C CA . LEU A 1 187 ? -12.134 16.874 28.473 1.00 88.38 187 LEU A CA 1
ATOM 1488 C C . LEU A 1 187 ? -13.616 16.525 28.672 1.00 88.38 187 LEU A C 1
ATOM 1490 O O . LEU A 1 187 ? -14.024 16.149 29.771 1.00 88.38 187 LEU A O 1
ATOM 1494 N N . HIS A 1 188 ? -14.400 16.535 27.590 1.00 89.19 188 HIS A N 1
ATOM 1495 C CA . HIS A 1 188 ? -15.792 16.095 27.603 1.00 89.19 188 HIS A CA 1
ATOM 1496 C C . HIS A 1 188 ? -15.925 14.652 28.114 1.00 89.19 188 HIS A C 1
ATOM 1498 O O . HIS A 1 188 ? -16.787 14.371 28.945 1.00 89.19 188 HIS A O 1
ATOM 1504 N N . SER A 1 189 ? -15.055 13.731 27.683 1.00 86.12 189 SER A N 1
ATOM 1505 C CA . SER A 1 189 ? -15.056 12.342 28.178 1.00 86.12 189 SER A CA 1
ATOM 1506 C C . SER A 1 189 ? -14.794 12.259 29.682 1.00 86.12 189 SER A C 1
ATOM 1508 O O . SER A 1 189 ? -15.500 11.549 30.394 1.00 86.12 189 SER A O 1
ATOM 1510 N N . LEU A 1 190 ? -13.802 12.996 30.188 1.00 85.31 190 LEU A N 1
ATOM 1511 C CA . LEU A 1 190 ? -13.428 12.967 31.606 1.00 85.31 190 LEU A CA 1
ATOM 1512 C C . LEU A 1 190 ? -14.502 13.557 32.531 1.00 85.31 190 LEU A C 1
ATOM 1514 O O . LEU A 1 190 ? -14.568 13.162 33.699 1.00 85.31 190 LEU A O 1
ATOM 1518 N N . ILE A 1 191 ? -15.318 14.480 32.013 1.00 87.44 191 ILE A N 1
ATOM 1519 C CA . ILE A 1 191 ? -16.437 15.107 32.730 1.00 87.44 191 ILE A CA 1
ATOM 1520 C C . ILE A 1 191 ? -17.701 14.234 32.663 1.00 87.44 191 ILE A C 1
ATOM 1522 O O . ILE A 1 191 ? -18.424 14.120 33.650 1.00 87.44 191 ILE A O 1
ATOM 1526 N N . THR A 1 192 ? -17.979 13.604 31.518 1.00 86.00 192 THR A N 1
ATOM 1527 C CA . THR A 1 192 ? -19.239 12.865 31.298 1.00 86.00 192 THR A CA 1
ATOM 1528 C C . THR A 1 192 ? -19.233 11.434 31.833 1.00 86.00 192 THR A C 1
ATOM 1530 O O . THR A 1 192 ? -20.293 10.902 32.173 1.00 86.00 192 THR A O 1
ATOM 1533 N N . ILE A 1 193 ? -18.067 10.790 31.940 1.00 84.94 193 ILE A N 1
ATOM 1534 C CA . ILE A 1 193 ? -17.964 9.397 32.389 1.00 84.94 193 ILE A CA 1
ATOM 1535 C C . ILE A 1 193 ? -18.045 9.318 33.916 1.00 84.94 193 ILE A C 1
ATOM 1537 O O . ILE A 1 193 ? -17.131 9.728 34.630 1.00 84.94 193 ILE A O 1
ATOM 1541 N N . LYS A 1 194 ? -19.140 8.730 34.412 1.00 84.38 194 LYS A N 1
ATOM 1542 C CA . LYS A 1 194 ? -19.396 8.536 35.850 1.00 84.38 194 LYS A CA 1
ATOM 1543 C C . LYS A 1 194 ? -18.852 7.216 36.404 1.00 84.38 194 LYS A C 1
ATOM 1545 O O . LYS A 1 194 ? -18.612 7.113 37.601 1.00 84.38 194 LYS A O 1
ATOM 1550 N N . GLU A 1 195 ? -18.649 6.216 35.551 1.00 82.88 195 GLU A N 1
ATOM 1551 C CA . GLU A 1 195 ? -18.172 4.896 35.964 1.00 82.88 195 GLU A CA 1
ATOM 1552 C C . GLU A 1 195 ? -16.674 4.937 36.331 1.00 82.88 195 GLU A C 1
ATOM 1554 O O . GLU A 1 195 ? -15.860 5.364 35.507 1.00 82.88 195 GLU A O 1
ATOM 1559 N N . PRO A 1 196 ? -16.271 4.504 37.542 1.00 79.69 196 PRO A N 1
ATOM 1560 C CA . PRO A 1 196 ? -14.915 4.720 38.054 1.00 79.69 196 PRO A CA 1
ATOM 1561 C C . PRO A 1 196 ? -13.840 3.976 37.252 1.00 79.69 196 PRO A C 1
ATOM 1563 O O . PRO A 1 196 ? -12.757 4.520 37.033 1.00 79.69 196 PRO A O 1
ATOM 1566 N N . VAL A 1 197 ? -14.143 2.766 36.769 1.00 75.25 197 VAL A N 1
ATOM 1567 C CA . VAL A 1 197 ? -13.213 1.950 35.970 1.00 75.25 197 VAL A CA 1
ATOM 1568 C C . VAL A 1 197 ? -12.990 2.577 34.592 1.00 75.25 197 VAL A C 1
ATOM 1570 O O . VAL A 1 197 ? -11.848 2.839 34.214 1.00 75.25 197 VAL A O 1
ATOM 1573 N N . LEU A 1 198 ? -14.072 2.908 33.879 1.00 71.75 198 LEU A N 1
ATOM 1574 C CA . LEU A 1 198 ? -14.000 3.543 32.561 1.00 71.75 198 LEU A CA 1
ATOM 1575 C C . LEU A 1 198 ? -13.349 4.934 32.635 1.00 71.75 198 LEU A C 1
ATOM 1577 O O . LEU A 1 198 ? -12.577 5.318 31.758 1.00 71.75 198 LEU A O 1
ATOM 1581 N N . ARG A 1 199 ? -13.595 5.686 33.715 1.00 78.25 199 ARG A N 1
ATOM 1582 C CA . ARG A 1 199 ? -12.944 6.980 33.955 1.00 78.25 199 ARG A CA 1
ATOM 1583 C C . ARG A 1 199 ? -11.443 6.825 34.190 1.00 78.25 199 ARG A C 1
ATOM 1585 O O . ARG A 1 199 ? -10.674 7.629 33.671 1.00 78.25 199 ARG A O 1
ATOM 1592 N N . ALA A 1 200 ? -11.014 5.804 34.935 1.00 73.75 200 ALA A N 1
ATOM 1593 C CA . ALA A 1 200 ? -9.595 5.521 35.151 1.00 73.75 200 ALA A CA 1
ATOM 1594 C C . ALA A 1 200 ? -8.886 5.113 33.849 1.00 73.75 200 ALA A C 1
ATOM 1596 O O . ALA A 1 200 ? -7.799 5.616 33.574 1.00 73.75 200 ALA A O 1
ATOM 1597 N N . GLN A 1 201 ? -9.525 4.278 33.023 1.00 70.06 201 GLN A N 1
ATOM 1598 C CA . GLN A 1 201 ? -9.052 3.922 31.680 1.00 70.06 201 GLN A CA 1
ATOM 1599 C C . GLN A 1 201 ? -8.892 5.161 30.785 1.00 70.06 201 GLN A C 1
ATOM 1601 O O . GLN A 1 201 ? -7.837 5.371 30.185 1.00 70.06 201 GLN A O 1
ATOM 1606 N N . MET A 1 202 ? -9.914 6.022 30.750 1.00 78.25 202 MET A N 1
ATOM 1607 C CA . MET A 1 202 ? -9.899 7.247 29.950 1.00 78.25 202 MET A CA 1
ATOM 1608 C C . MET A 1 202 ? -8.911 8.291 30.448 1.00 78.25 202 MET A C 1
ATOM 1610 O O . MET A 1 202 ? -8.388 9.044 29.637 1.00 78.25 202 MET A O 1
ATOM 1614 N N . LYS A 1 203 ? -8.636 8.349 31.753 1.00 77.75 203 LYS A N 1
ATOM 1615 C CA . LYS A 1 203 ? -7.715 9.326 32.345 1.00 77.75 203 LYS A CA 1
ATOM 1616 C C . LYS A 1 203 ? -6.311 9.218 31.752 1.00 77.75 203 LYS A C 1
ATOM 1618 O O . LYS A 1 203 ? -5.744 10.231 31.365 1.00 77.75 203 LYS A O 1
ATOM 1623 N N . TRP A 1 204 ? -5.778 8.003 31.632 1.00 73.69 204 TRP A N 1
ATOM 1624 C CA . TRP A 1 204 ? -4.435 7.782 31.087 1.00 73.69 204 TRP A CA 1
ATOM 1625 C C . TRP A 1 204 ? -4.357 8.032 29.584 1.00 73.69 204 TRP A C 1
ATOM 1627 O O . TRP A 1 204 ? -3.399 8.648 29.126 1.00 73.69 204 TRP A O 1
ATOM 1637 N N . LEU A 1 205 ? -5.387 7.631 28.834 1.00 74.38 205 LEU A N 1
ATOM 1638 C CA . LEU A 1 205 ? -5.479 7.929 27.406 1.00 74.38 205 LEU A CA 1
ATOM 1639 C C . LEU A 1 205 ? -5.619 9.438 27.148 1.00 74.38 205 LEU A C 1
ATOM 1641 O O . LEU A 1 205 ? -4.956 9.979 26.270 1.00 74.38 205 LEU A O 1
ATOM 1645 N N . ALA A 1 206 ? -6.440 10.126 27.943 1.00 79.31 206 ALA A N 1
ATOM 1646 C CA . ALA A 1 206 ? -6.627 11.569 27.860 1.00 79.31 206 ALA A CA 1
ATOM 1647 C C . ALA A 1 206 ? -5.354 12.333 28.236 1.00 79.31 206 ALA A C 1
ATOM 1649 O O . ALA A 1 206 ? -5.047 13.326 27.592 1.00 79.31 206 ALA A O 1
ATOM 1650 N N . TYR A 1 207 ? -4.592 11.877 29.235 1.00 74.44 207 TYR A N 1
ATOM 1651 C CA . TYR A 1 207 ? -3.297 12.474 29.568 1.00 74.44 207 TYR A CA 1
ATOM 1652 C C . TYR A 1 207 ? -2.275 12.297 28.451 1.00 74.44 207 TYR A C 1
ATOM 1654 O O . TYR A 1 207 ? -1.630 13.274 28.083 1.00 74.44 207 TYR A O 1
ATOM 1662 N N . ALA A 1 208 ? -2.181 11.096 27.873 1.00 70.56 208 ALA A N 1
ATOM 1663 C CA . ALA A 1 208 ? -1.320 10.836 26.724 1.00 70.56 208 ALA A CA 1
ATOM 1664 C C . ALA A 1 208 ? -1.687 11.757 25.550 1.00 70.56 208 ALA A C 1
ATOM 1666 O O . ALA A 1 208 ? -0.857 12.516 25.057 1.00 70.56 208 ALA A O 1
ATOM 1667 N N . GLY A 1 209 ? -2.961 11.737 25.151 1.00 75.88 209 GLY A N 1
ATOM 1668 C CA . GLY A 1 209 ? -3.459 12.511 24.020 1.00 75.88 209 GLY A CA 1
ATOM 1669 C C . GLY A 1 209 ? -3.387 14.022 24.236 1.00 75.88 209 GLY A C 1
ATOM 1670 O O . GLY A 1 209 ? -3.045 14.739 23.304 1.00 75.88 209 GLY A O 1
ATOM 1671 N N . ALA A 1 210 ? -3.660 14.520 25.445 1.00 77.12 210 ALA A N 1
ATOM 1672 C CA . ALA A 1 210 ? -3.562 15.946 25.755 1.00 77.12 210 ALA A CA 1
ATOM 1673 C C . ALA A 1 210 ? -2.109 16.435 25.791 1.00 77.12 210 ALA A C 1
ATOM 1675 O O . ALA A 1 210 ? -1.835 17.526 25.299 1.00 77.12 210 ALA A O 1
ATOM 1676 N N . LEU A 1 211 ? -1.182 15.639 26.337 1.00 74.06 211 LEU A N 1
ATOM 1677 C CA . LEU A 1 211 ? 0.243 15.973 26.337 1.00 74.06 211 LEU A CA 1
ATOM 1678 C C . LEU A 1 211 ? 0.798 16.019 24.908 1.00 74.06 211 LEU A C 1
ATOM 1680 O O . LEU A 1 211 ? 1.505 16.963 24.554 1.00 74.06 211 LEU A O 1
ATOM 1684 N N . TRP A 1 212 ? 0.425 15.040 24.080 1.00 75.75 212 TRP A N 1
ATOM 1685 C CA . TRP A 1 212 ? 0.780 15.012 22.663 1.00 75.75 212 TRP A CA 1
ATOM 1686 C C . TRP A 1 212 ? 0.184 16.214 21.912 1.00 75.75 212 TRP A C 1
ATOM 1688 O O . TRP A 1 212 ? 0.926 16.980 21.311 1.00 75.75 212 TRP A O 1
ATOM 1698 N N . ALA A 1 213 ? -1.119 16.499 22.060 1.00 80.50 213 ALA A N 1
ATOM 1699 C CA . ALA A 1 213 ? -1.727 17.700 21.468 1.00 80.50 213 ALA A CA 1
ATOM 1700 C C . ALA A 1 213 ? -1.033 18.997 21.895 1.00 80.50 213 ALA A C 1
ATOM 1702 O O . ALA A 1 213 ? -0.820 19.870 21.063 1.00 80.50 213 ALA A O 1
ATOM 1703 N N . ALA A 1 214 ? -0.716 19.155 23.183 1.00 80.38 214 ALA A N 1
ATOM 1704 C CA . ALA A 1 214 ? -0.131 20.387 23.705 1.00 80.38 214 ALA A CA 1
ATOM 1705 C C . ALA A 1 214 ? 1.283 20.625 23.160 1.00 80.38 214 ALA A C 1
ATOM 1707 O O . ALA A 1 214 ? 1.616 21.736 22.757 1.00 80.38 214 ALA A O 1
ATOM 1708 N N . THR A 1 215 ? 2.105 19.580 23.114 1.00 73.50 215 THR A N 1
ATOM 1709 C CA . THR A 1 215 ? 3.477 19.655 22.591 1.00 73.50 215 THR A CA 1
ATOM 1710 C C . THR A 1 215 ? 3.485 19.870 21.078 1.00 73.50 215 THR A C 1
ATOM 1712 O O . THR A 1 215 ? 4.165 20.778 20.599 1.00 73.50 215 THR A O 1
ATOM 1715 N N . SER A 1 216 ? 2.646 19.144 20.331 1.00 75.56 216 SER A N 1
ATOM 1716 C CA . SER A 1 216 ? 2.462 19.379 18.896 1.00 75.56 216 SER A CA 1
ATOM 1717 C C . SER A 1 216 ? 1.894 20.772 18.602 1.00 75.56 216 SER A C 1
ATOM 1719 O O . SER A 1 216 ? 2.314 21.409 17.641 1.00 75.56 216 SER A O 1
ATOM 1721 N N . MET A 1 217 ? 0.997 21.297 19.445 1.00 80.69 217 MET A N 1
ATOM 1722 C CA . MET A 1 217 ? 0.470 22.661 19.326 1.00 80.69 217 MET A CA 1
ATOM 1723 C C . MET A 1 217 ? 1.576 23.709 19.456 1.00 80.69 217 MET A C 1
ATOM 1725 O O . MET A 1 217 ? 1.656 24.607 18.623 1.00 80.69 217 MET A O 1
ATOM 1729 N N . VAL A 1 218 ? 2.442 23.601 20.470 1.00 78.19 218 VAL A N 1
ATOM 1730 C CA . VAL A 1 218 ? 3.568 24.534 20.657 1.00 78.19 218 VAL A CA 1
ATOM 1731 C C . VAL A 1 218 ? 4.478 24.533 19.431 1.00 78.19 218 VAL A C 1
ATOM 1733 O O . VAL A 1 218 ? 4.886 25.601 18.975 1.00 78.19 218 VAL A O 1
ATOM 1736 N N . TRP A 1 219 ? 4.742 23.356 18.857 1.00 73.31 219 TRP A N 1
ATOM 1737 C CA . TRP A 1 219 ? 5.562 23.239 17.657 1.00 73.31 219 TRP A CA 1
ATOM 1738 C C . TRP A 1 219 ? 4.908 23.878 16.426 1.00 73.31 219 TRP A C 1
ATOM 1740 O O . TRP A 1 219 ? 5.531 24.711 15.770 1.00 73.31 219 TRP A O 1
ATOM 1750 N N . VAL A 1 220 ? 3.638 23.569 16.143 1.00 75.06 220 VAL A N 1
ATOM 1751 C CA . VAL A 1 220 ? 2.922 24.163 14.999 1.00 75.06 220 VAL A CA 1
ATOM 1752 C C . VAL A 1 220 ? 2.808 25.680 15.156 1.00 75.06 220 VAL A C 1
ATOM 1754 O O . VAL A 1 220 ? 3.062 26.420 14.209 1.00 75.06 220 VAL A O 1
ATOM 1757 N N . MET A 1 221 ? 2.497 26.171 16.361 1.00 77.50 221 MET A N 1
ATOM 1758 C CA . MET A 1 221 ? 2.491 27.611 16.643 1.00 77.50 221 MET A CA 1
ATOM 1759 C C . MET A 1 221 ? 3.879 28.219 16.485 1.00 77.50 221 MET A C 1
ATOM 1761 O O . MET A 1 221 ? 3.988 29.353 16.036 1.00 77.50 221 MET A O 1
ATOM 1765 N N . SER A 1 222 ? 4.941 27.465 16.770 1.00 73.56 222 SER A N 1
ATOM 1766 C CA . SER A 1 222 ? 6.299 27.906 16.483 1.00 73.56 222 SER A CA 1
ATOM 1767 C C . SER A 1 222 ? 6.608 28.055 15.013 1.00 73.56 222 SER A C 1
ATOM 1769 O O . SER A 1 222 ? 7.168 29.079 14.626 1.00 73.56 222 SER A O 1
ATOM 1771 N N . ALA A 1 223 ? 6.221 27.077 14.204 1.00 70.56 223 ALA A N 1
ATOM 1772 C CA . ALA A 1 223 ? 6.399 27.143 12.763 1.00 70.56 223 ALA A CA 1
ATOM 1773 C C . ALA A 1 223 ? 5.601 28.305 12.143 1.00 70.56 223 ALA A C 1
ATOM 1775 O O . ALA A 1 223 ? 6.090 28.978 11.244 1.00 70.56 223 ALA A O 1
ATOM 1776 N N . ILE A 1 224 ? 4.394 28.580 12.651 1.00 71.75 224 ILE A N 1
ATOM 1777 C CA . ILE A 1 224 ? 3.530 29.649 12.130 1.00 71.75 224 ILE A CA 1
ATOM 1778 C C . ILE A 1 224 ? 3.992 31.036 12.605 1.00 71.75 224 ILE A C 1
ATOM 1780 O O . ILE A 1 224 ? 4.111 31.964 11.805 1.00 71.75 224 ILE A O 1
ATOM 1784 N N . LEU A 1 225 ? 4.254 31.200 13.905 1.00 77.50 225 LEU A N 1
ATOM 1785 C CA . LEU A 1 225 ? 4.533 32.502 14.525 1.00 77.50 225 LEU A CA 1
ATOM 1786 C C . LEU A 1 225 ? 6.019 32.879 14.522 1.00 77.50 225 LEU A C 1
ATOM 1788 O O . LEU A 1 225 ? 6.344 34.009 14.873 1.00 77.50 225 LEU A O 1
ATOM 1792 N N . HIS A 1 226 ? 6.916 31.956 14.157 1.00 75.62 226 HIS A N 1
ATOM 1793 C CA . HIS A 1 226 ? 8.373 32.157 14.130 1.00 75.62 226 HIS A CA 1
ATOM 1794 C C . HIS A 1 226 ? 8.966 32.653 15.471 1.00 75.62 226 HIS A C 1
ATOM 1796 O O . HIS A 1 226 ? 10.021 33.279 15.512 1.00 75.62 226 HIS A O 1
ATOM 1802 N N . TRP A 1 227 ? 8.281 32.377 16.586 1.00 74.94 227 TRP A N 1
ATOM 1803 C CA . TRP A 1 227 ? 8.622 32.848 17.938 1.00 74.94 227 TRP A CA 1
ATOM 1804 C C . TRP A 1 227 ? 9.669 32.005 18.695 1.00 74.94 227 TRP A C 1
ATOM 1806 O O . TRP A 1 227 ? 10.172 32.479 19.713 1.00 74.94 227 TRP A O 1
ATOM 1816 N N . LEU A 1 228 ? 10.024 30.792 18.233 1.00 66.44 228 LEU A N 1
ATOM 1817 C CA . LEU A 1 228 ? 11.195 30.053 18.736 1.00 66.44 228 LEU A CA 1
ATOM 1818 C C . LEU A 1 228 ? 12.277 29.926 17.651 1.00 66.44 228 LEU A C 1
ATOM 1820 O O . LEU A 1 228 ? 11.950 29.699 16.484 1.00 66.44 228 LEU A O 1
ATOM 1824 N N . PRO A 1 229 ? 13.568 29.981 18.038 1.00 65.94 229 PRO A N 1
ATOM 1825 C CA . PRO A 1 229 ? 14.675 29.619 17.162 1.00 65.94 229 PRO A CA 1
ATOM 1826 C C . PRO A 1 229 ? 14.525 28.186 16.610 1.00 65.94 229 PRO A C 1
ATOM 1828 O O . PRO A 1 229 ? 14.198 27.280 17.388 1.00 65.94 229 PRO A O 1
ATOM 1831 N N . PRO A 1 230 ? 14.848 27.936 15.323 1.00 58.56 230 PRO A N 1
ATOM 1832 C CA . PRO A 1 230 ? 14.766 26.603 14.710 1.00 58.56 230 PRO A CA 1
ATOM 1833 C C . PRO A 1 230 ? 15.520 25.515 15.491 1.00 58.56 230 PRO A C 1
ATOM 1835 O O . PRO A 1 230 ? 15.023 24.407 15.661 1.00 58.56 230 PRO A O 1
ATOM 1838 N N . SER A 1 231 ? 16.666 25.866 16.084 1.00 55.84 231 SER A N 1
ATOM 1839 C CA . SER A 1 231 ? 17.497 24.958 16.886 1.00 55.84 231 SER A CA 1
ATOM 1840 C C . SER A 1 231 ? 16.810 24.409 18.143 1.00 55.84 231 SER A C 1
ATOM 1842 O O . SER A 1 231 ? 17.148 23.318 18.598 1.00 55.84 231 SER A O 1
ATOM 1844 N N . ILE A 1 232 ? 15.843 25.140 18.709 1.00 53.09 232 ILE A N 1
ATOM 1845 C CA . ILE A 1 232 ? 15.041 24.691 19.858 1.00 53.09 232 ILE A CA 1
ATOM 1846 C C . ILE A 1 232 ? 13.830 23.880 19.373 1.00 53.09 232 ILE A C 1
ATOM 1848 O O . ILE A 1 232 ? 13.443 22.908 20.025 1.00 53.09 232 ILE A O 1
ATOM 1852 N N . GLY A 1 233 ? 13.272 24.235 18.210 1.00 51.34 233 GLY A N 1
ATOM 1853 C CA . GLY A 1 233 ? 12.202 23.487 17.547 1.00 51.34 233 GLY A CA 1
ATOM 1854 C C . GLY A 1 233 ? 12.599 22.050 17.201 1.00 51.34 233 GLY A C 1
ATOM 1855 O O . GLY A 1 233 ? 11.830 21.141 17.491 1.00 51.34 233 GLY A O 1
ATOM 1856 N N . ASP A 1 234 ? 13.818 21.843 16.693 1.00 50.72 234 ASP A N 1
ATOM 1857 C CA . ASP A 1 234 ? 14.311 20.523 16.268 1.00 50.72 234 ASP A CA 1
ATOM 1858 C C . ASP A 1 234 ? 14.755 19.629 17.449 1.00 50.72 234 ASP A C 1
ATOM 1860 O O . ASP A 1 234 ? 14.633 18.404 17.404 1.00 50.72 234 ASP A O 1
ATOM 1864 N N . ALA A 1 235 ? 15.259 20.220 18.542 1.00 45.31 235 ALA A N 1
ATOM 1865 C CA . ALA A 1 235 ? 15.776 19.485 19.706 1.00 45.31 235 ALA A CA 1
ATOM 1866 C C . ALA A 1 235 ? 14.686 19.013 20.693 1.00 45.31 235 ALA A C 1
ATOM 1868 O O . ALA A 1 235 ? 14.919 18.106 21.494 1.00 45.31 235 ALA A O 1
ATOM 1869 N N . THR A 1 236 ? 13.495 19.618 20.662 1.00 50.41 236 THR A N 1
ATOM 1870 C CA . THR A 1 236 ? 12.400 19.362 21.622 1.00 50.41 236 THR A CA 1
ATOM 1871 C C . THR A 1 236 ? 11.419 18.271 21.175 1.00 50.41 236 THR A C 1
ATOM 1873 O O . THR A 1 236 ? 10.473 17.957 21.897 1.00 50.41 236 THR A O 1
ATOM 1876 N N . GLN A 1 237 ? 11.624 17.680 19.996 1.00 51.19 237 GLN A N 1
ATOM 1877 C CA . GLN A 1 237 ? 10.479 17.400 19.139 1.00 51.19 237 GLN A CA 1
ATOM 1878 C C . GLN A 1 237 ? 9.915 15.967 19.148 1.00 51.19 237 GLN A C 1
ATOM 1880 O O . GLN A 1 237 ? 8.750 15.815 18.805 1.00 51.19 237 GLN A O 1
ATOM 1885 N N . TRP A 1 238 ? 10.646 14.925 19.572 1.00 51.50 238 TRP A N 1
ATOM 1886 C CA . TRP A 1 238 ? 10.137 13.544 19.382 1.00 51.50 238 TRP A CA 1
ATOM 1887 C C . TRP A 1 238 ? 10.415 12.556 20.520 1.00 51.50 238 TRP A C 1
ATOM 1889 O O . TRP A 1 238 ? 9.596 11.692 20.816 1.00 51.50 238 TRP A O 1
ATOM 1899 N N . PHE A 1 239 ? 11.541 12.666 21.225 1.00 48.06 239 PHE A N 1
ATOM 1900 C CA . PHE A 1 239 ? 11.979 11.560 22.084 1.00 48.06 239 PHE A CA 1
ATOM 1901 C C . PHE A 1 239 ? 11.196 11.394 23.412 1.00 48.06 239 PHE A C 1
ATOM 1903 O O . PHE A 1 239 ? 10.725 10.289 23.683 1.00 48.06 239 PHE A O 1
ATOM 1910 N N . PRO A 1 240 ? 11.017 12.422 24.270 1.00 55.97 240 PRO A N 1
ATOM 1911 C CA . PRO A 1 240 ? 10.369 12.220 25.572 1.00 55.97 240 PRO A CA 1
ATOM 1912 C C . PRO A 1 240 ? 8.835 12.162 25.499 1.00 55.97 240 PRO A C 1
ATOM 1914 O O . PRO A 1 240 ? 8.216 11.479 26.314 1.00 55.97 240 PRO A O 1
ATOM 1917 N N . VAL A 1 241 ? 8.213 12.858 24.541 1.00 60.47 241 VAL A N 1
ATOM 1918 C CA . VAL A 1 241 ? 6.747 12.967 24.428 1.00 60.47 241 VAL A CA 1
ATOM 1919 C C . VAL A 1 241 ? 6.133 11.686 23.874 1.00 60.47 241 VAL A C 1
ATOM 1921 O O . VAL A 1 241 ? 5.187 11.175 24.470 1.00 60.47 241 VAL A O 1
ATOM 1924 N N . ASP A 1 242 ? 6.695 11.130 22.800 1.00 62.44 242 ASP A N 1
ATOM 1925 C CA . ASP A 1 242 ? 6.217 9.873 22.216 1.00 62.44 242 ASP A CA 1
ATOM 1926 C C . ASP A 1 242 ? 6.438 8.706 23.182 1.00 62.44 242 ASP A C 1
ATOM 1928 O O . ASP A 1 242 ? 5.548 7.884 23.395 1.00 62.44 242 ASP A O 1
ATOM 1932 N N . LEU A 1 243 ? 7.574 8.693 23.892 1.00 61.50 243 LEU A N 1
ATOM 1933 C CA . LEU A 1 243 ? 7.807 7.740 24.977 1.00 61.50 243 LEU A CA 1
ATOM 1934 C C . LEU A 1 243 ? 6.731 7.852 26.066 1.00 61.50 243 LEU A C 1
ATOM 1936 O O . LEU A 1 243 ? 6.197 6.837 26.508 1.00 61.50 243 LEU A O 1
ATOM 1940 N N . LEU A 1 244 ? 6.391 9.066 26.508 1.00 64.44 244 LEU A N 1
ATOM 1941 C CA . LEU A 1 244 ? 5.330 9.284 27.496 1.00 64.44 244 LEU A CA 1
ATOM 1942 C C . LEU A 1 244 ? 3.961 8.853 26.958 1.00 64.44 244 LEU A C 1
ATOM 1944 O O . LEU A 1 244 ? 3.196 8.227 27.693 1.00 64.44 244 LEU A O 1
ATOM 1948 N N . PHE A 1 245 ? 3.668 9.121 25.683 1.00 68.81 245 PHE A N 1
ATOM 1949 C CA . PHE A 1 245 ? 2.442 8.682 25.021 1.00 68.81 245 PHE A CA 1
ATOM 1950 C C . PHE A 1 245 ? 2.332 7.156 25.024 1.00 68.81 245 PHE A C 1
ATOM 1952 O O . PHE A 1 245 ? 1.344 6.601 25.514 1.00 68.81 245 PHE A O 1
ATOM 1959 N N . VAL A 1 246 ? 3.386 6.476 24.573 1.00 68.31 246 VAL A N 1
ATOM 1960 C CA . VAL A 1 246 ? 3.534 5.020 24.609 1.00 68.31 246 VAL A CA 1
ATOM 1961 C C . VAL A 1 246 ? 3.363 4.480 26.017 1.00 68.31 246 VAL A C 1
ATOM 1963 O O . VAL A 1 246 ? 2.636 3.508 26.208 1.00 68.31 246 VAL A O 1
ATOM 1966 N N . VAL A 1 247 ? 4.023 5.076 27.010 1.00 65.00 247 VAL A N 1
ATOM 1967 C CA . VAL A 1 247 ? 3.971 4.621 28.403 1.00 65.00 247 VAL A CA 1
ATOM 1968 C C . VAL A 1 247 ? 2.554 4.770 28.948 1.00 65.00 247 VAL A C 1
ATOM 1970 O O . VAL A 1 247 ? 2.027 3.827 29.533 1.00 65.00 247 VAL A O 1
ATOM 1973 N N . CYS A 1 248 ? 1.894 5.905 28.724 1.00 67.62 248 CYS A N 1
ATOM 1974 C CA . CYS A 1 248 ? 0.524 6.129 29.175 1.00 67.62 248 CYS A CA 1
ATOM 1975 C C . CYS A 1 248 ? -0.482 5.210 28.468 1.00 67.62 248 CYS A C 1
ATOM 1977 O O . CYS A 1 248 ? -1.353 4.641 29.130 1.00 67.62 248 CYS A O 1
ATOM 1979 N N . LEU A 1 249 ? -0.343 5.009 27.156 1.00 69.81 249 LEU A N 1
ATOM 1980 C CA . LEU A 1 249 ? -1.166 4.082 26.379 1.00 69.81 249 LEU A CA 1
ATOM 1981 C C . LEU A 1 249 ? -0.941 2.631 26.831 1.00 69.81 249 LEU A C 1
ATOM 1983 O O . LEU A 1 249 ? -1.899 1.895 27.065 1.00 69.81 249 LEU A O 1
ATOM 1987 N N . SER A 1 250 ? 0.316 2.243 27.050 1.00 65.31 250 SER A N 1
ATOM 1988 C CA . SER A 1 250 ? 0.698 0.930 27.578 1.00 65.31 250 SER A CA 1
ATOM 1989 C C . SER A 1 250 ? 0.148 0.717 28.985 1.00 65.31 250 SER A C 1
ATOM 1991 O O . SER A 1 250 ? -0.394 -0.345 29.269 1.00 65.31 250 SER A O 1
ATOM 1993 N N . LEU A 1 251 ? 0.210 1.718 29.867 1.00 64.50 251 LEU A N 1
ATOM 1994 C CA . LEU A 1 251 ? -0.396 1.653 31.198 1.00 64.50 251 LEU A CA 1
ATOM 1995 C C . LEU A 1 251 ? -1.920 1.527 31.118 1.00 64.50 251 LEU A C 1
ATOM 1997 O O . LEU A 1 251 ? -2.499 0.731 31.859 1.00 64.50 251 LEU A O 1
ATOM 2001 N N . ALA A 1 252 ? -2.574 2.257 30.213 1.00 68.12 252 ALA A N 1
ATOM 2002 C CA . ALA A 1 252 ? -4.011 2.140 30.001 1.00 68.12 252 ALA A CA 1
ATOM 2003 C C . ALA A 1 252 ? -4.389 0.712 29.564 1.00 68.12 252 ALA A C 1
ATOM 2005 O O . ALA A 1 252 ? -5.284 0.105 30.155 1.00 68.12 252 ALA A O 1
ATOM 2006 N N . ILE A 1 253 ? -3.658 0.138 28.604 1.00 65.50 253 ILE A N 1
ATOM 2007 C CA . ILE A 1 253 ? -3.879 -1.224 28.095 1.00 65.50 253 ILE A CA 1
ATOM 2008 C C . ILE A 1 253 ? -3.558 -2.286 29.154 1.00 65.50 253 ILE A C 1
ATOM 2010 O O . ILE A 1 253 ? -4.386 -3.152 29.423 1.00 65.50 253 ILE A O 1
ATOM 2014 N N . LEU A 1 254 ? -2.376 -2.228 29.772 1.00 63.06 254 LEU A N 1
ATOM 2015 C CA . LEU A 1 254 ? -1.854 -3.291 30.637 1.00 63.06 254 LEU A CA 1
ATOM 2016 C C . LEU A 1 254 ? -2.421 -3.243 32.059 1.00 63.06 254 LEU A C 1
ATOM 2018 O O . LEU A 1 254 ? -2.819 -4.274 32.596 1.00 63.06 254 LEU A O 1
ATOM 2022 N N . LYS A 1 255 ? -2.456 -2.061 32.689 1.00 63.84 255 LYS A N 1
ATOM 2023 C CA . LYS A 1 255 ? -2.872 -1.911 34.096 1.00 63.84 255 LYS A CA 1
ATOM 2024 C C . LYS A 1 255 ? -4.378 -1.728 34.229 1.00 63.84 255 LYS A C 1
ATOM 2026 O O . LYS A 1 255 ? -4.980 -2.284 35.143 1.00 63.84 255 LYS A O 1
ATOM 2031 N N . TYR A 1 256 ? -4.977 -0.949 33.330 1.00 64.19 256 TYR A N 1
ATOM 2032 C CA . TYR A 1 256 ? -6.406 -0.629 33.375 1.00 64.19 256 TYR A CA 1
ATOM 2033 C C . TYR A 1 256 ? -7.238 -1.438 32.389 1.00 64.19 256 TYR A C 1
ATOM 2035 O O . TYR A 1 256 ? -8.450 -1.239 32.339 1.00 64.19 256 TYR A O 1
ATOM 2043 N N . ARG A 1 257 ? -6.617 -2.379 31.665 1.00 67.38 257 ARG A N 1
ATOM 2044 C CA . ARG A 1 257 ? -7.308 -3.331 30.789 1.00 67.38 257 ARG A CA 1
ATOM 2045 C C . ARG A 1 257 ? -8.112 -2.628 29.697 1.00 67.38 257 ARG A C 1
ATOM 2047 O O . ARG A 1 257 ? -9.197 -3.071 29.330 1.00 67.38 257 ARG A O 1
ATOM 2054 N N . LEU A 1 258 ? -7.586 -1.513 29.179 1.00 65.69 258 LEU A N 1
ATOM 2055 C CA . LEU A 1 258 ? -8.172 -0.818 28.035 1.00 65.69 258 LEU A CA 1
ATOM 2056 C C . LEU A 1 258 ? -8.356 -1.843 26.899 1.00 65.69 258 LEU A C 1
ATOM 2058 O O . LEU A 1 258 ? -7.388 -2.476 26.479 1.00 65.69 258 LEU A O 1
ATOM 2062 N N . PHE A 1 259 ? -9.602 -2.026 26.447 1.00 67.81 259 PHE A N 1
ATOM 2063 C CA . PHE A 1 259 ? -10.042 -3.027 25.457 1.00 67.81 259 PHE A CA 1
ATOM 2064 C C . PHE A 1 259 ? -10.237 -4.483 25.946 1.00 67.81 259 PHE A C 1
ATOM 2066 O O . PHE A 1 259 ? -10.352 -5.385 25.109 1.00 67.81 259 PHE A O 1
ATOM 2073 N N . ASP A 1 260 ? -10.315 -4.734 27.258 1.00 66.38 260 ASP A N 1
ATOM 2074 C CA . ASP A 1 260 ? -10.641 -6.038 27.870 1.00 66.38 260 ASP A CA 1
ATOM 2075 C C . ASP A 1 260 ? -9.737 -7.204 27.391 1.00 66.38 260 ASP A C 1
ATOM 2077 O O . ASP A 1 260 ? -10.220 -8.284 27.049 1.00 66.38 260 ASP A O 1
ATOM 2081 N N . ILE A 1 261 ? -8.416 -7.018 27.271 1.00 63.62 261 ILE A N 1
ATOM 2082 C CA . ILE A 1 261 ? -7.485 -8.017 26.673 1.00 63.62 261 ILE A CA 1
ATOM 2083 C C . ILE A 1 261 ? -6.917 -9.020 27.729 1.00 63.62 261 ILE A C 1
ATOM 2085 O O . ILE A 1 261 ? -5.948 -9.748 27.498 1.00 63.62 261 ILE A O 1
ATOM 2089 N N . ASP A 1 262 ? -7.552 -9.117 28.898 1.00 56.72 262 ASP A N 1
ATOM 2090 C CA . ASP A 1 262 ? -7.041 -9.732 30.139 1.00 56.72 262 ASP A CA 1
ATOM 2091 C C . ASP A 1 262 ? -6.462 -11.145 30.020 1.00 56.72 262 ASP A C 1
ATOM 2093 O O . ASP A 1 262 ? -5.417 -11.447 30.597 1.00 56.72 262 ASP A O 1
ATOM 2097 N N . LEU A 1 263 ? -7.132 -12.033 29.280 1.00 52.81 263 LEU A N 1
ATOM 2098 C CA . LEU A 1 263 ? -6.820 -13.465 29.317 1.00 52.81 263 LEU A CA 1
ATOM 2099 C C . LEU A 1 263 ? -5.529 -13.818 28.560 1.00 52.81 263 LEU A C 1
ATOM 2101 O O . LEU A 1 263 ? -4.901 -14.843 28.828 1.00 52.81 263 LEU A O 1
ATOM 2105 N N . ILE A 1 264 ? -5.124 -12.983 27.599 1.00 52.56 264 ILE A N 1
ATOM 2106 C CA . ILE A 1 264 ? -3.991 -13.284 26.717 1.00 52.56 264 ILE A CA 1
ATOM 2107 C C . ILE A 1 264 ? -2.764 -12.444 27.074 1.00 52.56 264 ILE A C 1
ATOM 2109 O O . ILE A 1 264 ? -1.652 -12.940 26.907 1.00 52.56 264 ILE A O 1
ATOM 2113 N N . ILE A 1 265 ? -2.925 -11.239 27.640 1.00 55.69 265 ILE A N 1
ATOM 2114 C CA . ILE A 1 265 ? -1.794 -10.383 28.041 1.00 55.69 265 ILE A CA 1
ATOM 2115 C C . ILE A 1 265 ? -0.836 -11.124 28.978 1.00 55.69 265 ILE A C 1
ATOM 2117 O O . ILE A 1 265 ? 0.356 -11.132 28.697 1.00 55.69 265 ILE A O 1
ATOM 2121 N N . ASN A 1 266 ? -1.327 -11.837 29.997 1.00 56.59 266 ASN A N 1
ATOM 2122 C CA . ASN A 1 266 ? -0.449 -12.583 30.909 1.00 56.59 266 ASN A CA 1
ATOM 2123 C C . ASN A 1 266 ? 0.379 -13.651 30.180 1.00 56.59 266 ASN A C 1
ATOM 2125 O O . ASN A 1 266 ? 1.565 -13.794 30.450 1.00 56.59 266 ASN A O 1
ATOM 2129 N N . ARG A 1 267 ? -0.202 -14.354 29.200 1.00 58.88 267 ARG A N 1
ATOM 2130 C CA . ARG A 1 267 ? 0.535 -15.342 28.397 1.00 58.88 267 ARG A CA 1
ATOM 2131 C C . ARG A 1 267 ? 1.546 -14.661 27.477 1.00 58.88 267 ARG A C 1
ATOM 2133 O O . ARG A 1 267 ? 2.699 -15.064 27.457 1.00 58.88 267 ARG A O 1
ATOM 2140 N N . THR A 1 268 ? 1.155 -13.612 26.754 1.00 58.31 268 THR A N 1
ATOM 2141 C CA . THR A 1 268 ? 2.072 -12.897 25.845 1.00 58.31 268 THR A CA 1
ATOM 2142 C C . THR A 1 268 ? 3.174 -12.129 26.574 1.00 58.31 268 THR A C 1
ATOM 2144 O O . THR A 1 268 ? 4.280 -12.078 26.058 1.00 58.31 268 THR A O 1
ATOM 2147 N N . LEU A 1 269 ? 2.929 -11.581 27.768 1.00 59.97 269 LEU A N 1
ATOM 2148 C CA . LEU A 1 269 ? 3.963 -10.956 28.600 1.00 59.97 269 LEU A CA 1
ATOM 2149 C C . LEU A 1 269 ? 4.931 -11.994 29.151 1.00 59.97 269 LEU A C 1
ATOM 2151 O O . LEU A 1 269 ? 6.135 -11.779 29.087 1.00 59.97 269 LEU A O 1
ATOM 2155 N N . VAL A 1 270 ? 4.434 -13.128 29.651 1.00 60.53 270 VAL A N 1
ATOM 2156 C CA . VAL A 1 270 ? 5.292 -14.217 30.137 1.00 60.53 270 VAL A CA 1
ATOM 2157 C C . VAL A 1 270 ? 6.121 -14.799 28.991 1.00 60.53 270 VAL A C 1
ATOM 2159 O O . VAL A 1 270 ? 7.337 -14.874 29.110 1.00 60.53 270 VAL A O 1
ATOM 2162 N N . TYR A 1 271 ? 5.512 -15.136 27.851 1.00 56.69 271 TYR A N 1
ATOM 2163 C CA . TYR A 1 271 ? 6.252 -15.671 26.703 1.00 56.69 271 TYR A CA 1
ATOM 2164 C C . TYR A 1 271 ? 7.128 -14.614 26.014 1.00 56.69 271 TYR A C 1
ATOM 2166 O O . TYR A 1 271 ? 8.217 -14.934 25.558 1.00 56.69 271 TYR A O 1
ATOM 2174 N N . GLY A 1 272 ? 6.701 -13.352 25.976 1.00 62.38 272 GLY A N 1
ATOM 2175 C CA . GLY A 1 272 ? 7.471 -12.246 25.404 1.00 62.38 272 GLY A CA 1
ATOM 2176 C C . GLY A 1 272 ? 8.688 -11.888 26.253 1.00 62.38 272 GLY A C 1
ATOM 2177 O O . GLY A 1 272 ? 9.796 -11.822 25.729 1.00 62.38 272 GLY A O 1
ATOM 2178 N N . SER A 1 273 ? 8.516 -11.736 27.571 1.00 59.47 273 SER A N 1
ATOM 2179 C CA . SER A 1 273 ? 9.642 -11.548 28.500 1.00 59.47 273 SER A CA 1
ATOM 2180 C C . SER A 1 273 ? 10.587 -12.750 28.504 1.00 59.47 273 SER A C 1
ATOM 2182 O O . SER A 1 273 ? 11.800 -12.562 28.529 1.00 59.47 273 SER A O 1
ATOM 2184 N N . LEU A 1 274 ? 10.055 -13.972 28.385 1.00 57.59 274 LEU A N 1
ATOM 2185 C CA . LEU A 1 274 ? 10.838 -15.192 28.197 1.00 57.59 274 LEU A CA 1
ATOM 2186 C C . LEU A 1 274 ? 11.699 -15.122 26.929 1.00 57.59 274 LEU A C 1
ATOM 2188 O O . LEU A 1 274 ? 12.904 -15.346 26.999 1.00 57.59 274 LEU A O 1
ATOM 2192 N N . SER A 1 275 ? 11.110 -14.783 25.780 1.00 60.53 275 SER A N 1
ATOM 2193 C CA . SER A 1 275 ? 11.837 -14.665 24.512 1.00 60.53 275 SER A CA 1
ATOM 2194 C C . SER A 1 275 ? 12.899 -13.565 24.549 1.00 60.53 275 SER A C 1
ATOM 2196 O O . SER A 1 275 ? 14.023 -13.804 24.113 1.00 60.53 275 SER A O 1
ATOM 2198 N N . ILE A 1 276 ? 12.582 -12.393 25.111 1.00 67.31 276 ILE A N 1
ATOM 2199 C CA . ILE A 1 276 ? 13.540 -11.289 25.278 1.00 67.31 276 ILE A CA 1
ATOM 2200 C C . ILE A 1 276 ? 14.671 -11.695 26.229 1.00 67.31 276 ILE A C 1
ATOM 2202 O O . ILE A 1 276 ? 15.831 -11.431 25.932 1.00 67.31 276 ILE A O 1
ATOM 2206 N N . GLY A 1 277 ? 14.364 -12.378 27.335 1.00 66.94 277 GLY A N 1
ATOM 2207 C CA . GLY A 1 277 ? 15.365 -12.877 28.278 1.00 66.94 277 GLY A CA 1
ATOM 2208 C C . GLY A 1 277 ? 16.308 -13.902 27.647 1.00 66.94 277 GLY A C 1
ATOM 2209 O O . GLY A 1 277 ? 17.519 -13.818 27.838 1.00 66.94 277 GLY A O 1
ATOM 2210 N N . ILE A 1 278 ? 15.777 -14.824 26.838 1.00 63.81 278 ILE A N 1
ATOM 2211 C CA . ILE A 1 278 ? 16.583 -15.784 26.068 1.00 63.81 278 ILE A CA 1
ATOM 2212 C C . ILE A 1 278 ? 17.466 -15.055 25.049 1.00 63.81 278 ILE A C 1
ATOM 2214 O O . ILE A 1 278 ? 18.651 -15.366 24.942 1.00 63.81 278 ILE A O 1
ATOM 2218 N N . LEU A 1 279 ? 16.920 -14.075 24.325 1.00 65.31 279 LEU A N 1
ATOM 2219 C CA . LEU A 1 279 ? 17.672 -13.300 23.338 1.00 65.31 279 LEU A CA 1
ATOM 2220 C C . LEU A 1 279 ? 18.781 -12.466 23.995 1.00 65.31 279 LEU A C 1
ATOM 2222 O O . LEU A 1 279 ? 19.908 -12.468 23.514 1.00 65.31 279 LEU A O 1
ATOM 2226 N N . ALA A 1 280 ? 18.493 -11.796 25.111 1.00 64.88 280 ALA A N 1
ATOM 2227 C CA . ALA A 1 280 ? 19.475 -11.026 25.869 1.00 64.88 280 ALA A CA 1
ATOM 2228 C C . ALA A 1 280 ? 20.584 -11.923 26.431 1.00 64.88 280 ALA A C 1
ATOM 2230 O O . ALA A 1 280 ? 21.756 -11.572 26.341 1.00 64.88 280 ALA A O 1
ATOM 2231 N N . LEU A 1 281 ? 20.233 -13.105 26.948 1.00 66.75 281 LEU A N 1
ATOM 2232 C CA . LEU A 1 281 ? 21.202 -14.099 27.402 1.00 66.75 281 LEU A CA 1
ATOM 2233 C C . LEU A 1 281 ? 22.079 -14.596 26.245 1.00 66.75 281 LEU A C 1
ATOM 2235 O O . LEU A 1 281 ? 23.294 -14.682 26.397 1.00 66.75 281 LEU A O 1
ATOM 2239 N N . TYR A 1 282 ? 21.481 -14.872 25.084 1.00 60.44 282 TYR A N 1
ATOM 2240 C CA . TYR A 1 282 ? 22.209 -15.241 23.872 1.00 60.44 282 TYR A CA 1
ATOM 2241 C C . TYR A 1 282 ? 23.185 -14.137 23.447 1.00 60.44 282 TYR A C 1
ATOM 2243 O O . TYR A 1 282 ? 24.365 -14.411 23.246 1.00 60.44 282 TYR A O 1
ATOM 2251 N N . LEU A 1 283 ? 22.730 -12.883 23.374 1.00 66.38 283 LEU A N 1
ATOM 2252 C CA . LEU A 1 283 ? 23.569 -11.740 23.007 1.00 66.38 283 LEU A CA 1
ATOM 2253 C C . LEU A 1 283 ? 24.683 -11.490 24.032 1.00 66.38 283 LEU A C 1
ATOM 2255 O O . LEU A 1 283 ? 25.816 -11.228 23.639 1.00 66.38 283 LEU A O 1
ATOM 2259 N N . ALA A 1 284 ? 24.400 -11.622 25.330 1.00 68.62 284 ALA A N 1
ATOM 2260 C CA . ALA A 1 284 ? 25.395 -11.503 26.393 1.00 68.62 284 ALA A CA 1
ATOM 2261 C C . ALA A 1 284 ? 26.433 -12.632 26.334 1.00 68.62 284 ALA A C 1
ATOM 2263 O O . ALA A 1 284 ? 27.621 -12.382 26.525 1.00 68.62 284 ALA A O 1
ATOM 2264 N N . MET A 1 285 ? 26.013 -13.860 26.019 1.00 62.94 285 MET A N 1
ATOM 2265 C CA . MET A 1 285 ? 26.928 -14.981 25.817 1.00 62.94 285 MET A CA 1
ATOM 2266 C C . MET A 1 285 ? 27.786 -14.783 24.576 1.00 62.94 285 MET A C 1
ATOM 2268 O O . MET A 1 285 ? 29.000 -14.882 24.681 1.00 62.94 285 MET A O 1
ATOM 2272 N N . VAL A 1 286 ? 27.199 -14.474 23.420 1.00 62.25 286 VAL A N 1
ATOM 2273 C CA . VAL A 1 286 ? 27.941 -14.269 22.166 1.00 62.25 286 VAL A CA 1
ATOM 2274 C C . VAL A 1 286 ? 28.884 -13.068 22.280 1.00 62.25 286 VAL A C 1
ATOM 2276 O O . VAL A 1 286 ? 30.067 -13.186 21.968 1.00 62.25 286 VAL A O 1
ATOM 2279 N N . GLY A 1 287 ? 28.398 -11.940 22.804 1.00 65.56 287 GLY A N 1
ATOM 2280 C CA . GLY A 1 287 ? 29.196 -10.737 23.043 1.00 65.56 287 GLY A CA 1
ATOM 2281 C C . GLY A 1 287 ? 30.302 -10.960 24.078 1.00 65.56 287 GLY A C 1
ATOM 2282 O O . GLY A 1 287 ? 31.453 -10.608 23.832 1.00 65.56 287 GLY A O 1
ATOM 2283 N N . GLY A 1 288 ? 29.994 -11.622 25.197 1.00 68.38 288 GLY A N 1
ATOM 2284 C CA . GLY A 1 288 ? 30.975 -11.988 26.222 1.00 68.38 288 GLY A CA 1
ATOM 2285 C C . GLY A 1 288 ? 32.034 -12.966 25.707 1.00 68.38 288 GLY A C 1
ATOM 2286 O O . GLY A 1 288 ? 33.220 -12.771 25.956 1.00 68.38 288 GLY A O 1
ATOM 2287 N N . SER A 1 289 ? 31.632 -13.963 24.913 1.00 61.03 289 SER A N 1
ATOM 2288 C CA . SER A 1 289 ? 32.546 -14.912 24.257 1.00 61.03 289 SER A CA 1
ATOM 2289 C C . SER A 1 289 ? 33.478 -14.190 23.286 1.00 61.03 289 SER A C 1
ATOM 2291 O O . SER A 1 289 ? 34.680 -14.434 23.292 1.00 61.03 289 SER A O 1
ATOM 2293 N N . SER A 1 290 ? 32.943 -13.253 22.497 1.00 56.88 290 SER A N 1
ATOM 2294 C CA . SER A 1 290 ? 33.716 -12.447 21.547 1.00 56.88 290 SER A CA 1
ATOM 2295 C C . SER A 1 290 ? 34.722 -11.513 22.231 1.00 56.88 290 SER A C 1
ATOM 2297 O O . SER A 1 290 ? 35.746 -11.187 21.632 1.00 56.88 290 SER A O 1
ATOM 2299 N N . LEU A 1 291 ? 34.449 -11.076 23.465 1.00 64.38 291 LEU A N 1
ATOM 2300 C CA . LEU A 1 291 ? 35.358 -10.247 24.262 1.00 64.38 291 LEU A CA 1
ATOM 2301 C C . LEU A 1 291 ? 36.445 -11.082 24.961 1.00 64.38 291 LEU A C 1
ATOM 2303 O O . LEU A 1 291 ? 37.596 -10.655 25.014 1.00 64.38 291 LEU A O 1
ATOM 2307 N N . LEU A 1 292 ? 36.096 -12.270 25.466 1.00 64.12 292 LEU A N 1
ATOM 2308 C CA . LEU A 1 292 ? 37.000 -13.162 26.207 1.00 64.12 292 LEU A CA 1
ATOM 2309 C C . LEU A 1 292 ? 37.925 -13.991 25.299 1.00 64.12 292 LEU A C 1
ATOM 2311 O O . LEU A 1 292 ? 39.020 -14.360 25.712 1.00 64.12 292 LEU A O 1
ATOM 2315 N N . LEU A 1 293 ? 37.509 -14.278 24.061 1.00 66.25 293 LEU A N 1
ATOM 2316 C CA . LEU A 1 293 ? 38.219 -15.158 23.119 1.00 66.25 293 LEU A CA 1
ATOM 2317 C C . LEU A 1 293 ? 38.860 -14.390 21.956 1.00 66.25 293 LEU A C 1
ATOM 2319 O O . LEU A 1 293 ? 39.037 -14.938 20.870 1.00 66.25 293 LEU A O 1
ATOM 2323 N N . LYS A 1 294 ? 39.247 -13.131 22.196 1.00 56.94 294 LYS A N 1
ATOM 2324 C CA . LYS A 1 294 ? 39.772 -12.176 21.201 1.00 56.94 294 LYS A CA 1
ATOM 2325 C C . LYS A 1 294 ? 40.959 -12.700 20.357 1.00 56.94 294 LYS A C 1
ATOM 2327 O O . LYS A 1 294 ? 41.205 -12.157 19.287 1.00 56.94 294 LYS A O 1
ATOM 2332 N N . ASN A 1 295 ? 41.645 -13.760 20.810 1.00 59.06 295 ASN A N 1
ATOM 2333 C CA . ASN A 1 295 ? 42.834 -14.364 20.185 1.00 59.06 295 ASN A CA 1
ATOM 2334 C C . ASN A 1 295 ? 42.671 -15.850 19.775 1.00 59.06 295 ASN A C 1
ATOM 2336 O O . ASN A 1 295 ? 43.663 -16.512 19.480 1.00 59.06 295 ASN A O 1
ATOM 2340 N N . GLN A 1 296 ? 41.457 -16.407 19.794 1.00 59.25 296 GLN A N 1
ATOM 2341 C CA . GLN A 1 296 ? 41.189 -17.809 19.429 1.00 59.25 296 GLN A CA 1
ATOM 2342 C C . GLN A 1 296 ? 40.468 -17.891 18.073 1.00 59.25 296 GLN A C 1
ATOM 2344 O O . GLN A 1 296 ? 39.877 -16.916 17.610 1.00 59.25 296 GLN A O 1
ATOM 2349 N N . THR A 1 297 ? 40.490 -19.057 17.421 1.00 59.50 297 THR A N 1
ATOM 2350 C CA . THR A 1 297 ? 39.790 -19.242 16.139 1.00 59.50 297 THR A CA 1
ATOM 2351 C C . THR A 1 297 ? 38.266 -19.085 16.314 1.00 59.50 297 THR A C 1
ATOM 2353 O O . THR A 1 297 ? 37.701 -19.580 17.296 1.00 59.50 297 THR A O 1
ATOM 2356 N N . PRO A 1 298 ? 37.555 -18.439 15.365 1.00 59.75 298 PRO A N 1
ATOM 2357 C CA . PRO A 1 298 ? 36.113 -18.165 15.478 1.00 59.75 298 PRO A CA 1
ATOM 2358 C C . PRO A 1 298 ? 35.260 -19.437 15.636 1.00 59.75 298 PRO A C 1
ATOM 2360 O O . PRO A 1 298 ? 34.191 -19.406 16.241 1.00 59.75 298 PRO A O 1
ATOM 2363 N N . LEU A 1 299 ? 35.766 -20.576 15.156 1.00 61.31 299 LEU A N 1
ATOM 2364 C CA . LEU A 1 299 ? 35.149 -21.896 15.291 1.00 61.31 299 LEU A CA 1
ATOM 2365 C C . LEU A 1 299 ? 35.147 -22.408 16.744 1.00 61.31 299 LEU A C 1
ATOM 2367 O O . LEU A 1 299 ? 34.145 -22.958 17.194 1.00 61.31 299 LEU A O 1
ATOM 2371 N N . PHE A 1 300 ? 36.228 -22.188 17.501 1.00 64.50 300 PHE A N 1
ATOM 2372 C CA . PHE A 1 300 ? 36.312 -22.597 18.908 1.00 64.50 300 PHE A CA 1
ATOM 2373 C C . PHE A 1 300 ? 35.389 -21.753 19.794 1.00 64.50 300 PHE A C 1
ATOM 2375 O O . PHE A 1 300 ? 34.684 -22.292 20.646 1.00 64.50 300 PHE A O 1
ATOM 2382 N N . ALA A 1 301 ? 35.325 -20.442 19.539 1.00 60.62 301 ALA A N 1
ATOM 2383 C CA . ALA A 1 301 ? 34.404 -19.548 20.235 1.00 60.62 301 ALA A CA 1
ATOM 2384 C C . ALA A 1 301 ? 32.939 -19.949 20.014 1.00 60.62 301 ALA A C 1
ATOM 2386 O O . ALA A 1 301 ? 32.200 -20.083 20.985 1.00 60.62 301 ALA A O 1
ATOM 2387 N N . LEU A 1 302 ? 32.545 -20.246 18.770 1.00 61.75 302 LEU A N 1
ATOM 2388 C CA . LEU A 1 302 ? 31.193 -20.715 18.452 1.00 61.75 302 LEU A CA 1
ATOM 2389 C C . LEU A 1 302 ? 30.841 -22.033 19.153 1.00 61.75 302 LEU A C 1
ATOM 2391 O O . LEU A 1 302 ? 29.748 -22.147 19.705 1.00 61.75 302 LEU A O 1
ATOM 2395 N N . LEU A 1 303 ? 31.755 -23.010 19.174 1.00 70.75 303 LEU A N 1
ATOM 2396 C CA . LEU A 1 303 ? 31.528 -24.306 19.826 1.00 70.75 303 LEU A CA 1
ATOM 2397 C C . LEU A 1 303 ? 31.356 -24.167 21.342 1.00 70.75 303 LEU A C 1
ATOM 2399 O O . LEU A 1 303 ? 30.429 -24.746 21.912 1.00 70.75 303 LEU A O 1
ATOM 2403 N N . VAL A 1 304 ? 32.200 -23.361 21.992 1.00 67.56 304 VAL A N 1
ATOM 2404 C CA . VAL A 1 304 ? 32.089 -23.085 23.431 1.00 67.56 304 VAL A CA 1
ATOM 2405 C C . VAL A 1 304 ? 30.782 -22.353 23.734 1.00 67.56 304 VAL A C 1
ATOM 2407 O O . VAL A 1 304 ? 30.051 -22.776 24.628 1.00 67.56 304 VAL A O 1
ATOM 2410 N N . THR A 1 305 ? 30.418 -21.327 22.957 1.00 64.31 305 THR A N 1
ATOM 2411 C CA . THR A 1 305 ? 29.133 -20.633 23.122 1.00 64.31 305 THR A CA 1
ATOM 2412 C C . THR A 1 305 ? 27.951 -21.588 22.950 1.00 64.31 305 THR A C 1
ATOM 2414 O O . THR A 1 305 ? 27.008 -21.513 23.729 1.00 64.31 305 THR A O 1
ATOM 2417 N N . PHE A 1 306 ? 27.998 -22.528 22.000 1.00 70.75 306 PHE A N 1
ATOM 2418 C CA . PHE A 1 306 ? 26.912 -23.487 21.762 1.00 70.75 306 PHE A CA 1
ATOM 2419 C C . PHE A 1 306 ? 26.731 -24.477 22.924 1.00 70.75 306 PHE A C 1
ATOM 2421 O O . PHE A 1 306 ? 25.604 -24.746 23.347 1.00 70.75 306 PHE A O 1
ATOM 2428 N N . ILE A 1 307 ? 27.837 -24.981 23.484 1.00 73.31 307 ILE A N 1
ATOM 2429 C CA . ILE A 1 307 ? 27.830 -25.886 24.645 1.00 73.31 307 ILE A CA 1
ATOM 2430 C C . ILE A 1 307 ? 27.324 -25.152 25.893 1.00 73.31 307 ILE A C 1
ATOM 2432 O O . ILE A 1 307 ? 26.449 -25.658 26.600 1.00 73.31 307 ILE A O 1
ATOM 2436 N N . VAL A 1 308 ? 27.826 -23.939 26.140 1.00 68.81 308 VAL A N 1
ATOM 2437 C CA . VAL A 1 308 ? 27.403 -23.097 27.269 1.00 68.81 308 VAL A CA 1
ATOM 2438 C C . VAL A 1 308 ? 25.925 -22.720 27.140 1.00 68.81 308 VAL A C 1
ATOM 2440 O O . VAL A 1 308 ? 25.177 -22.824 28.113 1.00 68.81 308 VAL A O 1
ATOM 2443 N N . LEU A 1 309 ? 25.467 -22.377 25.935 1.00 67.75 309 LEU A N 1
ATOM 2444 C CA . LEU A 1 309 ? 24.065 -22.079 25.658 1.00 67.75 309 LEU A CA 1
ATOM 2445 C C . LEU A 1 309 ? 23.179 -23.294 25.951 1.00 67.75 309 LEU A C 1
ATOM 2447 O O . LEU A 1 309 ? 22.192 -23.157 26.666 1.00 67.75 309 LEU A O 1
ATOM 2451 N N . GLY A 1 310 ? 23.553 -24.490 25.484 1.00 70.19 310 GLY A N 1
ATOM 2452 C CA . GLY A 1 310 ? 22.814 -25.728 25.755 1.00 70.19 310 GLY A CA 1
ATOM 2453 C C . GLY A 1 310 ? 22.725 -26.081 27.246 1.00 70.19 310 GLY A C 1
ATOM 2454 O O . GLY A 1 310 ? 21.680 -26.544 27.715 1.00 70.19 310 GLY A O 1
ATOM 2455 N N . LEU A 1 311 ? 23.791 -25.818 28.010 1.00 74.81 311 LEU A N 1
ATOM 2456 C CA . LEU A 1 311 ? 23.847 -26.074 29.453 1.00 74.81 311 LEU A CA 1
ATOM 2457 C C . LEU A 1 311 ? 23.029 -25.073 30.272 1.00 74.81 311 LEU A C 1
ATOM 2459 O O . LEU A 1 311 ? 22.394 -25.476 31.245 1.00 74.81 311 LEU A O 1
ATOM 2463 N N . VAL A 1 312 ? 23.002 -23.797 29.880 1.00 70.12 312 VAL A N 1
ATOM 2464 C CA . VAL A 1 312 ? 22.282 -22.739 30.609 1.00 70.12 312 VAL A CA 1
ATOM 2465 C C . VAL A 1 312 ? 20.811 -22.654 30.198 1.00 70.12 312 VAL A C 1
ATOM 2467 O O . VAL A 1 312 ? 19.960 -22.378 31.047 1.00 70.12 312 VAL A O 1
ATOM 2470 N N . LEU A 1 313 ? 20.461 -22.975 28.944 1.00 70.00 313 LEU A N 1
ATOM 2471 C CA . LEU A 1 313 ? 19.063 -22.940 28.500 1.00 70.00 313 LEU A CA 1
ATOM 2472 C C . LEU A 1 313 ? 18.193 -23.911 29.296 1.00 70.00 313 LEU A C 1
ATOM 2474 O O . LEU A 1 313 ? 17.048 -23.598 29.599 1.00 70.00 313 LEU A O 1
ATOM 2478 N N . LYS A 1 314 ? 18.718 -25.094 29.630 1.00 69.88 314 LYS A N 1
ATOM 2479 C CA . LYS A 1 314 ? 17.959 -26.178 30.270 1.00 69.88 314 LYS A CA 1
ATOM 2480 C C . LYS A 1 314 ? 17.475 -25.843 31.696 1.00 69.88 314 LYS A C 1
ATOM 2482 O O . LYS A 1 314 ? 16.288 -26.048 31.960 1.00 69.88 314 LYS A O 1
ATOM 2487 N N . PRO A 1 315 ? 18.307 -25.337 32.630 1.00 69.94 315 PRO A N 1
ATOM 2488 C CA . PRO A 1 315 ? 17.838 -24.872 33.936 1.00 69.94 315 PRO A CA 1
ATOM 2489 C C . PRO A 1 315 ? 16.985 -23.601 33.826 1.00 69.94 315 PRO A C 1
ATOM 2491 O O . PRO A 1 315 ? 15.978 -23.487 34.522 1.00 69.94 315 PRO A O 1
ATOM 2494 N N . PHE A 1 316 ? 17.314 -22.698 32.900 1.00 64.19 316 PHE A N 1
ATOM 2495 C CA . PHE A 1 316 ? 16.560 -21.465 32.678 1.00 64.19 316 PHE A CA 1
ATOM 2496 C C . PHE A 1 316 ? 15.127 -21.745 32.186 1.00 64.19 316 PHE A C 1
ATOM 2498 O O . PHE A 1 316 ? 14.162 -21.253 32.769 1.00 64.19 316 PHE A O 1
ATOM 2505 N N . TRP A 1 317 ? 14.963 -22.654 31.217 1.00 60.88 317 TRP A N 1
ATOM 2506 C CA . TRP A 1 317 ? 13.660 -23.152 30.752 1.00 60.88 317 TRP A CA 1
ATOM 2507 C C . TRP A 1 317 ? 12.809 -23.737 31.884 1.00 60.88 317 TRP A C 1
ATOM 2509 O O . TRP A 1 317 ? 11.590 -23.561 31.904 1.00 60.88 317 TRP A O 1
ATOM 2519 N N . ARG A 1 318 ? 13.435 -24.422 32.850 1.00 70.69 318 ARG A N 1
ATOM 2520 C CA . ARG A 1 318 ? 12.733 -24.995 34.009 1.00 70.69 318 ARG A CA 1
ATOM 2521 C C . ARG A 1 318 ? 12.246 -23.914 34.971 1.00 70.69 318 ARG A C 1
ATOM 2523 O O . ARG A 1 318 ? 11.090 -23.973 35.383 1.00 70.69 318 ARG A O 1
ATOM 2530 N N . MET A 1 319 ? 13.079 -22.922 35.289 1.00 64.88 319 MET A N 1
ATOM 2531 C CA . MET A 1 319 ? 12.688 -21.798 36.154 1.00 64.88 319 MET A CA 1
ATOM 2532 C C . MET A 1 319 ? 11.548 -20.979 35.538 1.00 64.88 319 MET A C 1
ATOM 2534 O O . MET A 1 319 ? 10.620 -20.569 36.235 1.00 64.88 319 MET A O 1
ATOM 2538 N N . LEU A 1 320 ? 11.570 -20.797 34.219 1.00 63.19 320 LEU A N 1
ATOM 2539 C CA . LEU A 1 320 ? 10.568 -20.007 33.507 1.00 63.19 320 LEU A CA 1
ATOM 2540 C C . LEU A 1 320 ? 9.238 -20.745 33.345 1.00 63.19 320 LEU A C 1
ATOM 2542 O O . LEU A 1 320 ? 8.192 -20.137 33.556 1.00 63.19 320 LEU A O 1
ATOM 2546 N N . ASN A 1 321 ? 9.254 -22.057 33.083 1.00 60.91 321 ASN A N 1
ATOM 2547 C CA . ASN A 1 321 ? 8.034 -22.874 33.100 1.00 60.91 321 ASN A CA 1
ATOM 2548 C C . ASN A 1 321 ? 7.390 -22.912 34.496 1.00 60.91 321 ASN A C 1
ATOM 2550 O O . ASN A 1 321 ? 6.165 -22.896 34.615 1.00 60.91 321 ASN A O 1
ATOM 2554 N N . GLN A 1 322 ? 8.198 -22.912 35.560 1.00 67.88 322 GLN A N 1
ATOM 2555 C CA . GLN A 1 322 ? 7.698 -22.829 36.936 1.00 67.88 322 GLN A CA 1
ATOM 2556 C C . GLN A 1 322 ? 7.101 -21.449 37.255 1.00 67.88 322 GLN A C 1
ATOM 2558 O O . GLN A 1 322 ? 6.062 -21.376 37.910 1.00 67.88 322 GLN A O 1
ATOM 2563 N N . GLY A 1 323 ? 7.703 -20.363 36.758 1.00 60.59 323 GLY A N 1
ATOM 2564 C CA . GLY A 1 323 ? 7.143 -19.012 36.858 1.00 60.59 323 GLY A CA 1
ATOM 2565 C C . GLY A 1 323 ? 5.835 -18.849 36.075 1.00 60.59 323 GLY A C 1
ATOM 2566 O O . GLY A 1 323 ? 4.863 -18.304 36.598 1.00 60.59 323 GLY A O 1
ATOM 2567 N N . ALA A 1 324 ? 5.771 -19.397 34.859 1.00 56.56 324 ALA A N 1
ATOM 2568 C CA . ALA A 1 324 ? 4.576 -19.389 34.018 1.00 56.56 324 ALA A CA 1
ATOM 2569 C C . ALA A 1 324 ? 3.404 -20.151 34.666 1.00 56.56 324 ALA A C 1
ATOM 2571 O O . ALA A 1 324 ? 2.291 -19.626 34.717 1.00 56.56 324 ALA A O 1
ATOM 2572 N N . ASN A 1 325 ? 3.664 -21.332 35.242 1.00 60.38 325 ASN A N 1
ATOM 2573 C CA . ASN A 1 325 ? 2.654 -22.125 35.956 1.00 60.38 325 ASN A CA 1
ATOM 2574 C C . ASN A 1 325 ? 2.138 -21.456 37.242 1.00 60.38 325 ASN A C 1
ATOM 2576 O O . ASN A 1 325 ? 1.023 -21.750 37.667 1.00 60.38 325 ASN A O 1
ATOM 2580 N N . ARG A 1 326 ? 2.916 -20.560 37.868 1.00 61.66 326 ARG A N 1
ATOM 2581 C CA . ARG A 1 326 ? 2.476 -19.794 39.049 1.00 61.66 326 ARG A CA 1
ATOM 2582 C C . ARG A 1 326 ? 1.572 -18.609 38.699 1.00 61.66 326 ARG A C 1
ATOM 2584 O O . ARG A 1 326 ? 0.723 -18.250 39.506 1.00 61.66 326 ARG A O 1
ATOM 2591 N N . LEU A 1 327 ? 1.753 -17.999 37.526 1.00 55.75 327 LEU A N 1
ATOM 2592 C CA . LEU A 1 327 ? 1.029 -16.787 37.107 1.00 55.75 327 LEU A CA 1
ATOM 2593 C C . LEU A 1 327 ? -0.219 -17.079 36.267 1.00 55.75 327 LEU A C 1
ATOM 2595 O O . LEU A 1 327 ? -1.161 -16.287 36.254 1.00 55.75 327 LEU A O 1
ATOM 2599 N N . VAL A 1 328 ? -0.238 -18.211 35.566 1.00 50.19 328 VAL A N 1
ATOM 2600 C CA . VAL A 1 328 ? -1.409 -18.709 34.848 1.00 50.19 328 VAL A CA 1
ATOM 2601 C C . VAL A 1 328 ? -1.666 -20.123 35.356 1.00 50.19 328 VAL A C 1
ATOM 2603 O O . VAL A 1 328 ? -1.085 -21.063 34.812 1.00 50.19 328 VAL A O 1
ATOM 2606 N N . PRO A 1 329 ? -2.516 -20.315 36.382 1.00 48.06 329 PRO A N 1
ATOM 2607 C CA . PRO A 1 329 ? -3.010 -21.645 36.671 1.00 48.06 329 PRO A CA 1
ATOM 2608 C C . PRO A 1 329 ? -3.777 -22.092 35.428 1.00 48.06 329 PRO A C 1
ATOM 2610 O O . PRO A 1 329 ? -4.848 -21.576 35.111 1.00 48.06 329 PRO A O 1
ATOM 2613 N N . LEU A 1 330 ? -3.181 -23.003 34.660 1.00 46.75 330 LEU A N 1
ATOM 2614 C CA . LEU A 1 330 ? -3.895 -23.757 33.649 1.00 46.75 330 LEU A CA 1
ATOM 2615 C C . LEU A 1 330 ? -4.921 -24.594 34.410 1.00 46.75 330 LEU A C 1
ATOM 2617 O O . LEU A 1 330 ? -4.655 -25.735 34.776 1.00 46.75 330 LEU A O 1
ATOM 2621 N N . THR A 1 331 ? -6.104 -24.035 34.653 1.00 42.88 331 THR A N 1
ATOM 2622 C CA . THR A 1 331 ? -7.305 -24.837 34.837 1.00 42.88 331 THR A CA 1
ATOM 2623 C C . THR A 1 331 ? -7.583 -25.495 33.493 1.00 42.88 331 THR A C 1
ATOM 2625 O O . THR A 1 331 ? -8.433 -25.085 32.707 1.00 42.88 331 THR A O 1
ATOM 2628 N N . VAL A 1 332 ? -6.796 -26.527 33.190 1.00 42.88 332 VAL A N 1
ATOM 2629 C CA . VAL A 1 332 ? -7.257 -27.591 32.321 1.00 42.88 332 VAL A CA 1
ATOM 2630 C C . VAL A 1 332 ? -8.461 -28.151 33.061 1.00 42.88 332 VAL A C 1
ATOM 2632 O O . VAL A 1 332 ? -8.317 -28.881 34.040 1.00 42.88 332 VAL A O 1
ATOM 2635 N N . VAL A 1 333 ? -9.657 -27.734 32.651 1.00 38.34 333 VAL A N 1
ATOM 2636 C CA . VAL A 1 333 ? -10.894 -28.425 32.996 1.00 38.34 333 VAL A CA 1
ATOM 2637 C C . VAL A 1 333 ? -10.823 -29.770 32.277 1.00 38.34 333 VAL A C 1
ATOM 2639 O O . VAL A 1 333 ? -11.422 -29.977 31.229 1.00 38.34 333 VAL A O 1
ATOM 2642 N N . ASN A 1 334 ? -10.029 -30.683 32.829 1.00 36.97 334 ASN A N 1
ATOM 2643 C CA . ASN A 1 334 ? -10.282 -32.099 32.690 1.00 36.97 334 ASN A CA 1
ATOM 2644 C C . ASN A 1 334 ? -11.491 -32.341 33.585 1.00 36.97 334 ASN A C 1
ATOM 2646 O O . ASN A 1 334 ? -11.345 -32.632 34.770 1.00 36.97 334 ASN A O 1
ATOM 2650 N N . ALA A 1 335 ? -12.691 -32.139 33.038 1.00 34.88 335 ALA A N 1
ATOM 2651 C CA . ALA A 1 335 ? -13.850 -32.792 33.613 1.00 34.88 335 ALA A CA 1
ATOM 2652 C C . ALA A 1 335 ? -13.499 -34.288 33.642 1.00 34.88 335 ALA A C 1
ATOM 2654 O O . ALA A 1 335 ? -13.183 -34.845 32.583 1.00 34.88 335 ALA A O 1
ATOM 2655 N N . PRO A 1 336 ? -13.477 -34.943 34.815 1.00 37.41 336 PRO A N 1
ATOM 2656 C CA . PRO A 1 336 ? -13.475 -36.387 34.826 1.00 37.41 336 PRO A CA 1
ATOM 2657 C C . PRO A 1 336 ? -14.735 -36.781 34.065 1.00 37.41 336 PRO A C 1
ATOM 2659 O O . PRO A 1 336 ? -15.827 -36.313 34.395 1.00 37.41 336 PRO A O 1
ATOM 2662 N N . ILE A 1 337 ? -14.589 -37.605 33.032 1.00 40.72 337 ILE A N 1
ATOM 2663 C CA . ILE A 1 337 ? -15.709 -38.393 32.534 1.00 40.72 337 ILE A CA 1
ATOM 2664 C C . ILE A 1 337 ? -16.083 -39.286 33.715 1.00 40.72 337 ILE A C 1
ATOM 2666 O O . ILE A 1 337 ? -15.499 -40.345 33.936 1.00 40.72 337 ILE A O 1
ATOM 2670 N N . ALA A 1 338 ? -16.976 -38.780 34.560 1.00 37.81 338 ALA A N 1
ATOM 2671 C CA . ALA A 1 338 ? -17.647 -39.569 35.555 1.00 37.81 338 ALA A CA 1
ATOM 2672 C C . ALA A 1 338 ? -18.524 -40.527 34.758 1.00 37.81 338 ALA A C 1
ATOM 2674 O O . ALA A 1 338 ? -19.563 -40.142 34.226 1.00 37.81 338 ALA A O 1
ATOM 2675 N N . ASN A 1 339 ? -18.066 -41.771 34.652 1.00 45.78 339 ASN A N 1
ATOM 2676 C CA . ASN A 1 339 ? -18.942 -42.909 34.454 1.00 45.78 339 ASN A CA 1
ATOM 2677 C C . ASN A 1 339 ? -19.929 -42.915 35.630 1.00 45.78 339 ASN A C 1
ATOM 2679 O O . ASN A 1 339 ? -19.694 -43.558 36.651 1.00 45.78 339 ASN A O 1
ATOM 2683 N N . SER A 1 340 ? -21.010 -42.142 35.522 1.00 37.91 340 SER A N 1
ATOM 2684 C CA . SER A 1 340 ? -22.177 -42.337 36.361 1.00 37.91 340 SER A CA 1
ATOM 2685 C C . SER A 1 340 ? -22.868 -43.587 35.845 1.00 37.91 340 SER A C 1
ATOM 2687 O O . SER A 1 340 ? -23.413 -43.584 34.744 1.00 37.91 340 SER A O 1
ATOM 2689 N N . ALA A 1 341 ? -22.728 -44.647 36.636 1.00 38.94 341 ALA A N 1
ATOM 2690 C CA . ALA A 1 341 ? -23.657 -45.749 36.806 1.00 38.94 341 ALA A CA 1
ATOM 2691 C C . ALA A 1 341 ? -24.738 -45.873 35.724 1.00 38.94 341 ALA A C 1
ATOM 2693 O O . ALA A 1 341 ? -25.666 -45.066 35.648 1.00 38.94 341 ALA A O 1
ATOM 2694 N N . ALA A 1 342 ? -24.630 -46.962 34.966 1.00 38.12 342 ALA A N 1
ATOM 2695 C CA . ALA A 1 342 ? -25.762 -47.606 34.336 1.00 38.12 342 ALA A CA 1
ATOM 2696 C C . ALA A 1 342 ? -26.922 -47.689 35.344 1.00 38.12 342 ALA A C 1
ATOM 2698 O O . ALA A 1 342 ? -26.855 -48.429 36.325 1.00 38.12 342 ALA A O 1
ATOM 2699 N N . SER A 1 343 ? -27.950 -46.878 35.112 1.00 38.69 343 SER A N 1
ATOM 2700 C CA . SER A 1 343 ? -29.308 -47.171 35.533 1.00 38.69 343 SER A CA 1
ATOM 2701 C C . SER A 1 343 ? -30.050 -47.683 34.304 1.00 38.69 343 SER A C 1
ATOM 2703 O O . SER A 1 343 ? -29.895 -47.176 33.190 1.00 38.69 343 SER A O 1
ATOM 2705 N N . ASP A 1 344 ? -30.770 -48.772 34.524 1.00 46.84 344 ASP A N 1
ATOM 2706 C CA . ASP A 1 344 ? -31.463 -49.571 33.531 1.00 46.84 344 ASP A CA 1
ATOM 2707 C C . ASP A 1 344 ? -32.389 -48.755 32.621 1.00 46.84 344 ASP A C 1
ATOM 2709 O O . ASP A 1 344 ? -33.313 -48.085 33.079 1.00 46.84 344 ASP A O 1
ATOM 2713 N N . SER A 1 345 ? -32.209 -48.899 31.307 1.00 36.41 345 SER A N 1
ATOM 2714 C CA . SER A 1 345 ? -33.318 -48.861 30.346 1.00 36.41 345 SER A CA 1
ATOM 2715 C C . SER A 1 345 ? -32.903 -49.542 29.029 1.00 36.41 345 SER A C 1
ATOM 2717 O O . SER A 1 345 ? -31.878 -49.184 28.447 1.00 36.41 345 SER A O 1
ATOM 2719 N N . PRO A 1 346 ? -33.651 -50.545 28.533 1.00 44.69 346 PRO A N 1
ATOM 2720 C CA . PRO A 1 346 ? -33.324 -51.224 27.288 1.00 44.69 346 PRO A CA 1
ATOM 2721 C C . PRO A 1 346 ? -34.057 -50.559 26.120 1.00 44.69 346 PRO A C 1
ATOM 2723 O O . PRO A 1 346 ? -35.110 -51.041 25.720 1.00 44.69 346 PRO A O 1
ATOM 2726 N N . HIS A 1 347 ? -33.514 -49.487 25.533 1.00 42.66 347 HIS A N 1
ATOM 2727 C CA . HIS A 1 347 ? -34.014 -49.000 24.242 1.00 42.66 347 HIS A CA 1
ATOM 2728 C C . HIS A 1 347 ? -32.909 -48.509 23.287 1.00 42.66 347 HIS A C 1
ATOM 2730 O O . HIS A 1 347 ? -32.170 -47.574 23.567 1.00 42.66 347 HIS A O 1
ATOM 2736 N N . SER A 1 348 ? -32.880 -49.190 22.131 1.00 43.31 348 SER A N 1
ATOM 2737 C CA . SER A 1 348 ? -32.400 -48.784 20.799 1.00 43.31 348 SER A CA 1
ATOM 2738 C C . SER A 1 348 ? -30.910 -48.471 20.584 1.00 43.31 348 SER A C 1
ATOM 2740 O O . SER A 1 348 ? -30.523 -47.332 20.349 1.00 43.31 348 SER A O 1
ATOM 2742 N N . ASN A 1 349 ? -30.109 -49.532 20.439 1.00 42.62 349 ASN A N 1
ATOM 2743 C CA . ASN A 1 349 ? -28.741 -49.510 19.889 1.00 42.62 349 ASN A CA 1
ATOM 2744 C C . ASN A 1 349 ? -28.643 -49.248 18.362 1.00 42.62 349 ASN A C 1
ATOM 2746 O O . ASN A 1 349 ? -27.575 -49.423 17.786 1.00 42.62 349 ASN A O 1
ATOM 2750 N N . ASN A 1 350 ? -29.718 -48.828 17.684 1.00 48.03 350 ASN A N 1
ATOM 2751 C CA . ASN A 1 350 ? -29.717 -48.680 16.217 1.00 48.03 350 ASN A CA 1
ATOM 2752 C C . ASN A 1 350 ? -29.527 -47.237 15.712 1.00 48.03 350 ASN A C 1
ATOM 2754 O O . ASN A 1 350 ? -29.330 -47.045 14.511 1.00 48.03 350 ASN A O 1
ATOM 2758 N N . ASP A 1 351 ? -29.531 -46.234 16.594 1.00 46.28 351 ASP A N 1
ATOM 2759 C CA . ASP A 1 351 ? -29.366 -44.829 16.189 1.00 46.28 351 ASP A CA 1
ATOM 2760 C C . ASP A 1 351 ? -27.915 -44.325 16.309 1.00 46.28 351 ASP A C 1
ATOM 2762 O O . ASP A 1 351 ? -27.500 -43.438 15.557 1.00 46.28 351 ASP A O 1
ATOM 2766 N N . ASP A 1 352 ? -27.090 -44.954 17.151 1.00 44.50 352 ASP A N 1
ATOM 2767 C CA . ASP A 1 352 ? -25.699 -44.534 17.380 1.00 44.50 352 ASP A CA 1
ATOM 2768 C C . ASP A 1 352 ? -24.726 -44.927 16.251 1.00 44.50 352 ASP A C 1
ATOM 2770 O O . ASP A 1 352 ? -23.701 -44.265 16.050 1.00 44.50 352 ASP A O 1
ATOM 2774 N N . GLU A 1 353 ? -25.059 -45.934 15.436 1.00 45.22 353 GLU A N 1
ATOM 2775 C CA . GLU A 1 353 ? -24.282 -46.263 14.229 1.00 45.22 353 GLU A CA 1
ATOM 2776 C C . GLU A 1 353 ? -24.597 -45.345 13.036 1.00 45.22 353 GLU A C 1
ATOM 2778 O O . GLU A 1 353 ? -23.759 -45.172 12.145 1.00 45.22 353 GLU A O 1
ATOM 2783 N N . ARG A 1 354 ? -25.755 -44.667 13.024 1.00 39.88 354 ARG A N 1
ATOM 2784 C CA . ARG A 1 354 ? -26.076 -43.679 11.977 1.00 39.88 354 ARG A CA 1
ATOM 2785 C C . ARG A 1 354 ? -25.400 -42.330 12.195 1.00 39.88 354 ARG A C 1
ATOM 2787 O O . ARG A 1 354 ? -25.132 -41.631 11.219 1.00 39.88 354 ARG A O 1
ATOM 2794 N N . VAL A 1 355 ? -25.075 -41.972 13.436 1.00 43.25 355 VAL A N 1
ATOM 2795 C CA . VAL A 1 355 ? -24.465 -40.670 13.760 1.00 43.25 355 VAL A CA 1
ATOM 2796 C C . VAL A 1 355 ? -22.937 -40.676 13.582 1.00 43.25 355 VAL A C 1
ATOM 2798 O O . VAL A 1 355 ? -22.340 -39.625 13.351 1.00 43.25 355 VAL A O 1
ATOM 2801 N N . LYS A 1 356 ? -22.281 -41.845 13.584 1.00 41.03 356 LYS A N 1
ATOM 2802 C CA . LYS A 1 356 ? -20.811 -41.952 13.460 1.00 41.03 356 LYS A CA 1
ATOM 2803 C C . LYS A 1 356 ? -20.278 -42.191 12.040 1.00 41.03 356 LYS A C 1
ATOM 2805 O O . LYS A 1 356 ? -19.064 -42.163 11.852 1.00 41.03 356 LYS A O 1
ATOM 2810 N N . SER A 1 357 ? -21.139 -42.346 11.028 1.00 42.16 357 SER A N 1
ATOM 2811 C CA . SER A 1 357 ? -20.714 -42.570 9.631 1.00 42.16 357 SER A CA 1
ATOM 2812 C C . SER A 1 357 ? -20.877 -41.364 8.695 1.00 42.16 357 SER A C 1
ATOM 2814 O O . SER A 1 357 ? -20.345 -41.376 7.581 1.00 42.16 357 SER A O 1
ATOM 2816 N N . SER A 1 358 ? -21.499 -40.261 9.126 1.00 39.69 358 SER A N 1
ATOM 2817 C CA . SER A 1 358 ? -21.517 -39.033 8.327 1.00 39.69 358 SER A CA 1
ATOM 2818 C C . SER A 1 358 ? -20.269 -38.192 8.592 1.00 39.69 358 SER A C 1
ATOM 2820 O O . SER A 1 358 ? -20.333 -37.112 9.183 1.00 39.69 358 SER A O 1
ATOM 2822 N N . SER A 1 359 ? -19.122 -38.630 8.066 1.00 42.84 359 SER A N 1
ATOM 2823 C CA . SER A 1 359 ? -18.174 -37.641 7.552 1.00 42.84 359 SER A CA 1
ATOM 2824 C C . SER A 1 359 ? -18.929 -36.872 6.463 1.00 42.84 359 SER A C 1
ATOM 2826 O O . SER A 1 359 ? -19.055 -37.313 5.321 1.00 42.84 359 SER A O 1
ATOM 2828 N N . GLN A 1 360 ? -19.582 -35.768 6.838 1.00 46.28 360 GLN A N 1
ATOM 2829 C CA . GLN A 1 360 ? -20.204 -34.865 5.881 1.00 46.28 360 GLN A CA 1
ATOM 2830 C C . GLN A 1 360 ? -19.070 -34.348 4.994 1.00 46.28 360 GLN A C 1
ATOM 2832 O O . GLN A 1 360 ? -18.425 -33.349 5.307 1.00 46.28 360 GLN A O 1
ATOM 2837 N N . ARG A 1 361 ? -18.799 -35.042 3.879 1.00 51.53 361 ARG A N 1
ATOM 2838 C CA . ARG A 1 361 ? -18.098 -34.459 2.738 1.00 51.53 361 ARG A CA 1
ATOM 2839 C C . ARG A 1 361 ? -18.835 -33.163 2.460 1.00 51.53 361 ARG A C 1
ATOM 2841 O O . ARG A 1 361 ? -20.008 -33.193 2.087 1.00 51.53 361 ARG A O 1
ATOM 2848 N N . GLN A 1 362 ? -18.177 -32.043 2.730 1.00 60.09 362 GLN A N 1
ATOM 2849 C CA . GLN A 1 362 ? -18.726 -30.714 2.540 1.00 60.09 362 GLN A CA 1
ATOM 2850 C C . GLN A 1 362 ? -19.047 -30.576 1.047 1.00 60.09 362 GLN A C 1
ATOM 2852 O O . GLN A 1 362 ? -18.158 -30.346 0.232 1.00 60.09 362 GLN A O 1
ATOM 2857 N N . LYS A 1 363 ? -20.302 -30.841 0.663 1.00 74.62 363 LYS A N 1
ATOM 2858 C CA . LYS A 1 363 ? -20.710 -30.836 -0.743 1.00 74.62 363 LYS A CA 1
ATOM 2859 C C . LYS A 1 363 ? -20.545 -29.413 -1.282 1.00 74.62 363 LYS A C 1
ATOM 2861 O O . LYS A 1 363 ? -21.022 -28.450 -0.673 1.00 74.62 363 LYS A O 1
ATOM 2866 N N . PHE A 1 364 ? -19.845 -29.283 -2.403 1.00 84.56 364 PHE A N 1
ATOM 2867 C CA . PHE A 1 364 ? -19.686 -28.010 -3.095 1.00 84.56 364 PHE A CA 1
ATOM 2868 C C . PHE A 1 364 ? -21.039 -27.531 -3.627 1.00 84.56 364 PHE A C 1
ATOM 2870 O O . PHE A 1 364 ? -21.824 -28.310 -4.169 1.00 84.56 364 PHE A O 1
ATOM 2877 N N . SER A 1 365 ? -21.331 -26.246 -3.440 1.00 88.12 365 SER A N 1
ATOM 2878 C CA . SER A 1 365 ? -22.506 -25.611 -4.029 1.00 88.12 365 SER A CA 1
ATOM 2879 C C . SER A 1 365 ? -22.316 -25.410 -5.539 1.00 88.12 365 SER A C 1
ATOM 2881 O O . SER A 1 365 ? -21.198 -25.452 -6.057 1.00 88.12 365 SER A O 1
ATOM 2883 N N . ARG A 1 366 ? -23.406 -25.116 -6.260 1.00 86.88 366 ARG A N 1
ATOM 2884 C CA . ARG A 1 366 ? -23.338 -24.744 -7.686 1.00 86.88 366 ARG A CA 1
ATOM 2885 C C . ARG A 1 366 ? -22.432 -23.529 -7.932 1.00 86.88 366 ARG A C 1
ATOM 2887 O O . ARG A 1 366 ? -21.715 -23.514 -8.926 1.00 86.88 366 ARG A O 1
ATOM 2894 N N . SER A 1 367 ? -22.423 -22.546 -7.022 1.00 84.69 367 SER A N 1
ATOM 2895 C CA . SER A 1 367 ? -21.533 -21.380 -7.139 1.00 84.69 367 SER A CA 1
ATOM 2896 C C . SER A 1 367 ? -20.067 -21.765 -6.960 1.00 84.69 367 SER A C 1
ATOM 2898 O O . SER A 1 367 ? -19.217 -21.265 -7.683 1.00 84.69 367 SER A O 1
ATOM 2900 N N . THR A 1 368 ? -19.771 -22.707 -6.062 1.00 88.25 368 THR A N 1
ATOM 2901 C CA . THR A 1 368 ? -18.417 -23.235 -5.867 1.00 88.25 368 THR A CA 1
ATOM 2902 C C . THR A 1 368 ? -17.902 -23.917 -7.131 1.00 88.25 368 THR A C 1
ATOM 2904 O O . THR A 1 368 ? -16.782 -23.640 -7.550 1.00 88.25 368 THR A O 1
ATOM 2907 N N . TYR A 1 369 ? -18.718 -24.760 -7.774 1.00 89.50 369 TYR A N 1
ATOM 2908 C CA . TYR A 1 369 ? -18.345 -25.377 -9.051 1.00 89.50 369 TYR A CA 1
ATOM 2909 C C . TYR A 1 369 ? -18.096 -24.331 -10.135 1.00 89.50 369 TYR A C 1
ATOM 2911 O O . TYR A 1 369 ? -17.067 -24.393 -10.796 1.00 89.50 369 TYR A O 1
ATOM 2919 N N . PHE A 1 370 ? -18.979 -23.337 -10.267 1.00 91.69 370 PHE A N 1
ATOM 2920 C CA . PHE A 1 370 ? -18.792 -22.248 -11.226 1.00 91.69 370 PHE A CA 1
ATOM 2921 C C . PHE A 1 370 ? -17.473 -21.497 -10.998 1.00 91.69 370 PHE A C 1
ATOM 2923 O O . PHE A 1 370 ? -16.720 -21.283 -11.942 1.00 91.69 370 PHE A O 1
ATOM 2930 N N . VAL A 1 371 ? -17.164 -21.147 -9.746 1.00 90.88 371 VAL A N 1
ATOM 2931 C CA . VAL A 1 371 ? -15.930 -20.435 -9.381 1.00 90.88 371 VAL A CA 1
ATOM 2932 C C . VAL A 1 371 ? -14.689 -21.268 -9.701 1.00 90.88 371 VAL A C 1
ATOM 2934 O O . VAL A 1 371 ? -13.743 -20.736 -10.275 1.00 90.88 371 VAL A O 1
ATOM 2937 N N . ILE A 1 372 ? -14.694 -22.566 -9.379 1.00 91.75 372 ILE A N 1
ATOM 2938 C CA . ILE A 1 372 ? -13.585 -23.474 -9.711 1.00 91.75 372 ILE A CA 1
ATOM 2939 C C . ILE A 1 372 ? -13.426 -23.589 -11.229 1.00 91.75 372 ILE A C 1
ATOM 2941 O O . ILE A 1 372 ? -12.313 -23.455 -11.728 1.00 91.75 372 ILE A O 1
ATOM 2945 N N . SER A 1 373 ? -14.517 -23.809 -11.967 1.00 92.75 373 SER A N 1
ATOM 2946 C CA . SER A 1 373 ? -14.486 -23.925 -13.427 1.00 92.75 373 SER A CA 1
ATOM 2947 C C . SER A 1 373 ? -13.976 -22.646 -14.084 1.00 92.75 373 SER A C 1
ATOM 2949 O O . SER A 1 373 ? -13.098 -22.717 -14.936 1.00 92.75 373 SER A O 1
ATOM 2951 N N . PHE A 1 374 ? -14.467 -21.480 -13.664 1.00 93.38 374 PHE A N 1
ATOM 2952 C CA . PHE A 1 374 ? -14.023 -20.194 -14.195 1.00 93.38 374 PHE A CA 1
ATOM 2953 C C . PHE A 1 374 ? -12.545 -19.926 -13.878 1.00 93.38 374 PHE A C 1
ATOM 2955 O O . PHE A 1 374 ? -11.787 -19.552 -14.768 1.00 93.38 374 PHE A O 1
ATOM 2962 N N . ALA A 1 375 ? -12.104 -20.197 -12.646 1.00 91.62 375 ALA A N 1
ATOM 2963 C CA . ALA A 1 375 ? -10.698 -20.079 -12.267 1.00 91.62 375 ALA A CA 1
ATOM 2964 C C . ALA A 1 375 ? -9.789 -21.031 -13.065 1.00 91.62 375 ALA A C 1
ATOM 2966 O O . ALA A 1 375 ? -8.695 -20.642 -13.472 1.00 91.62 375 ALA A O 1
ATOM 2967 N N . LEU A 1 376 ? -10.241 -22.264 -13.311 1.00 93.38 376 LEU A N 1
ATOM 2968 C CA . LEU A 1 376 ? -9.504 -23.241 -14.109 1.00 93.38 376 LEU A CA 1
ATOM 2969 C C . LEU A 1 376 ? -9.406 -22.802 -15.572 1.00 93.38 376 LEU A C 1
ATOM 2971 O O . LEU A 1 376 ? -8.321 -22.853 -16.138 1.00 93.38 376 LEU A O 1
ATOM 2975 N N . ILE A 1 377 ? -10.508 -22.331 -16.164 1.00 94.69 377 ILE A N 1
ATOM 2976 C CA . ILE A 1 377 ? -10.521 -21.781 -17.527 1.00 94.69 377 ILE A CA 1
ATOM 2977 C C . ILE A 1 377 ? -9.548 -20.605 -17.628 1.00 94.69 377 ILE A C 1
ATOM 2979 O O . ILE A 1 377 ? -8.753 -20.561 -18.558 1.00 94.69 377 ILE A O 1
ATOM 2983 N N . LEU A 1 378 ? -9.560 -19.689 -16.656 1.00 93.06 378 LEU A N 1
ATOM 2984 C CA . LEU A 1 378 ? -8.676 -18.524 -16.640 1.00 93.06 378 LEU A CA 1
ATOM 2985 C C . LEU A 1 378 ? -7.190 -18.921 -16.636 1.00 93.06 378 LEU A C 1
ATOM 2987 O O . LEU A 1 378 ? -6.402 -18.371 -17.402 1.00 93.06 378 LEU A O 1
ATOM 2991 N N . VAL A 1 379 ? -6.813 -19.907 -15.816 1.00 91.25 379 VAL A N 1
ATOM 2992 C CA . VAL A 1 379 ? -5.438 -20.431 -15.785 1.00 91.25 379 VAL A CA 1
ATOM 2993 C C . VAL A 1 379 ? -5.095 -21.187 -17.068 1.00 91.25 379 VAL A C 1
ATOM 2995 O O . VAL A 1 379 ? -4.019 -20.975 -17.618 1.00 91.25 379 VAL A O 1
ATOM 2998 N N . LEU A 1 380 ? -5.996 -22.031 -17.579 1.00 93.06 380 LEU A N 1
ATOM 2999 C CA . LEU A 1 380 ? -5.778 -22.766 -18.829 1.00 93.06 380 LEU A CA 1
ATOM 3000 C C . LEU A 1 380 ? -5.609 -21.825 -20.024 1.00 93.06 380 LEU A C 1
ATOM 3002 O O . LEU A 1 380 ? -4.748 -22.074 -20.861 1.00 93.06 380 LEU A O 1
ATOM 3006 N N . LEU A 1 381 ? -6.378 -20.735 -20.085 1.00 92.56 381 LEU A N 1
ATOM 3007 C CA . LEU A 1 381 ? -6.232 -19.706 -21.113 1.00 92.56 381 LEU A CA 1
ATOM 3008 C C . LEU A 1 381 ? -4.877 -19.002 -21.020 1.00 92.56 381 LEU A C 1
ATOM 3010 O O . LEU A 1 381 ? -4.257 -18.781 -22.053 1.00 92.56 381 LEU A O 1
ATOM 3014 N N . SER A 1 382 ? -4.388 -18.709 -19.812 1.00 89.25 382 SER A N 1
ATOM 3015 C CA . SER A 1 382 ? -3.046 -18.135 -19.632 1.00 89.25 382 SER A CA 1
ATOM 3016 C C . SER A 1 382 ? -1.939 -19.105 -20.066 1.00 89.25 382 SER A C 1
ATOM 3018 O O . SER A 1 382 ? -1.028 -18.734 -20.801 1.00 89.25 382 SER A O 1
ATOM 3020 N N . VAL A 1 383 ? -2.049 -20.388 -19.701 1.00 88.75 383 VAL A N 1
ATOM 3021 C CA . VAL A 1 383 ? -1.100 -21.422 -20.151 1.00 88.75 383 VAL A CA 1
ATOM 3022 C C . VAL A 1 383 ? -1.135 -21.575 -21.672 1.00 88.75 383 VAL A C 1
ATOM 3024 O O . VAL A 1 383 ? -0.080 -21.633 -22.300 1.00 88.75 383 VAL A O 1
ATOM 3027 N N . ALA A 1 384 ? -2.326 -21.625 -22.275 1.00 89.69 384 ALA A N 1
ATOM 3028 C CA . ALA A 1 384 ? -2.491 -21.733 -23.722 1.00 89.69 384 ALA A CA 1
ATOM 3029 C C . ALA A 1 384 ? -1.925 -20.506 -24.448 1.00 89.69 384 ALA A C 1
ATOM 3031 O O . ALA A 1 384 ? -1.210 -20.659 -25.435 1.00 89.69 384 ALA A O 1
ATOM 3032 N N . GLN A 1 385 ? -2.182 -19.305 -23.925 1.00 88.69 385 GLN A N 1
ATOM 3033 C CA . GLN A 1 385 ? -1.601 -18.059 -24.419 1.00 88.69 385 GLN A CA 1
ATOM 3034 C C . GLN A 1 385 ? -0.074 -18.114 -24.385 1.00 88.69 385 GLN A C 1
ATOM 3036 O O . GLN A 1 385 ? 0.572 -17.787 -25.381 1.00 88.69 385 GLN A O 1
ATOM 3041 N N . LYS A 1 386 ? 0.516 -18.588 -23.283 1.00 84.88 386 LYS A N 1
ATOM 3042 C CA . LYS A 1 386 ? 1.970 -18.681 -23.176 1.00 84.88 386 LYS A CA 1
ATOM 3043 C C . LYS A 1 386 ? 2.548 -19.720 -24.131 1.00 84.88 386 LYS A C 1
ATOM 3045 O O . LYS A 1 386 ? 3.540 -19.444 -24.799 1.00 84.88 386 LYS A O 1
ATOM 3050 N N . ALA A 1 387 ? 1.916 -20.887 -24.230 1.00 85.31 387 ALA A N 1
ATOM 3051 C CA . ALA A 1 387 ? 2.307 -21.927 -25.175 1.00 85.31 387 ALA A CA 1
ATOM 3052 C C . ALA A 1 387 ? 2.255 -21.421 -26.625 1.00 85.31 387 ALA A C 1
ATOM 3054 O O . ALA A 1 387 ? 3.177 -21.687 -27.389 1.00 85.31 387 ALA A O 1
ATOM 3055 N N . TYR A 1 388 ? 1.226 -20.644 -26.974 1.00 85.94 388 TYR A N 1
ATOM 3056 C CA . TYR A 1 388 ? 1.091 -20.005 -28.280 1.00 85.94 388 TYR A CA 1
ATOM 3057 C C . TYR A 1 388 ? 2.174 -18.944 -28.523 1.00 85.94 388 TYR A C 1
ATOM 3059 O O . TYR A 1 388 ? 2.799 -18.942 -29.574 1.00 85.94 388 TYR A O 1
ATOM 3067 N N . ARG A 1 389 ? 2.499 -18.094 -27.541 1.00 83.38 389 ARG A N 1
ATOM 3068 C CA . ARG A 1 389 ? 3.604 -17.121 -27.672 1.00 83.38 389 ARG A CA 1
ATOM 3069 C C . ARG A 1 389 ? 4.954 -17.790 -27.932 1.00 83.38 389 ARG A C 1
ATOM 3071 O O . ARG A 1 389 ? 5.750 -17.279 -28.709 1.00 83.38 389 ARG A O 1
ATOM 3078 N N . LEU A 1 390 ? 5.198 -18.962 -27.345 1.00 81.81 390 LEU A N 1
ATOM 3079 C CA . LEU A 1 390 ? 6.441 -19.710 -27.562 1.00 81.81 390 LEU A CA 1
ATOM 3080 C C . LEU A 1 390 ? 6.573 -20.303 -28.975 1.00 81.81 390 LEU A C 1
ATOM 3082 O O . LEU A 1 390 ? 7.665 -20.751 -29.323 1.00 81.81 390 LEU A O 1
ATOM 3086 N N . THR A 1 391 ? 5.516 -20.316 -29.797 1.00 83.75 391 THR A N 1
ATOM 3087 C CA . THR A 1 391 ? 5.621 -20.757 -31.199 1.00 83.75 391 THR A CA 1
ATOM 3088 C C . THR A 1 391 ? 6.114 -19.662 -32.143 1.00 83.75 391 THR A C 1
ATOM 3090 O O . THR A 1 391 ? 6.439 -19.970 -33.287 1.00 83.75 391 THR A O 1
ATOM 3093 N N . PHE A 1 392 ? 6.158 -18.400 -31.703 1.00 84.12 392 PHE A N 1
ATOM 3094 C CA . PHE A 1 392 ? 6.578 -17.284 -32.551 1.00 84.12 392 PHE A CA 1
ATOM 3095 C C . PHE A 1 392 ? 8.106 -17.194 -32.692 1.00 84.12 392 PHE A C 1
ATOM 3097 O O . PHE A 1 392 ? 8.834 -17.616 -31.783 1.00 84.12 392 PHE A O 1
ATOM 3104 N N . PRO A 1 393 ? 8.598 -16.650 -33.827 1.00 86.81 393 PRO A N 1
ATOM 3105 C CA . PRO A 1 393 ? 10.004 -16.304 -33.985 1.00 86.81 393 PRO A CA 1
ATOM 3106 C C . PRO A 1 393 ? 10.429 -15.301 -32.912 1.00 86.81 393 PRO A C 1
ATOM 3108 O O . PRO A 1 393 ? 9.697 -14.361 -32.613 1.00 86.81 393 PRO A O 1
ATOM 3111 N N . PHE A 1 394 ? 11.600 -15.534 -32.332 1.00 84.31 394 PHE A N 1
ATOM 3112 C CA . PHE A 1 394 ? 12.087 -14.824 -31.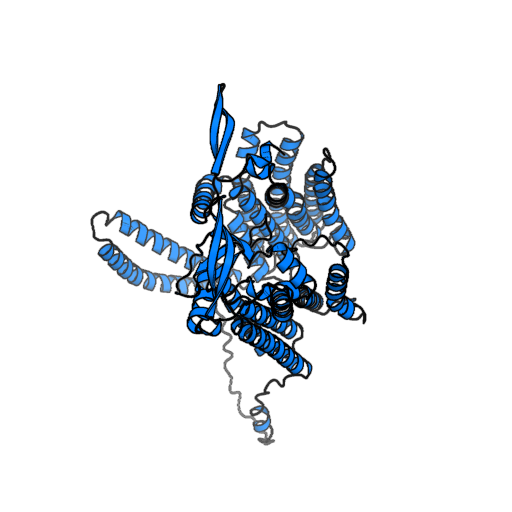160 1.00 84.31 394 PHE A CA 1
ATOM 3113 C C . PHE A 1 394 ? 13.608 -14.644 -31.219 1.00 84.31 394 PHE A C 1
ATOM 3115 O O . PHE A 1 394 ? 14.351 -15.568 -31.539 1.00 84.31 394 PHE A O 1
ATOM 3122 N N . GLU A 1 395 ? 14.080 -13.461 -30.860 1.00 84.81 395 GLU A N 1
ATOM 3123 C CA . GLU A 1 395 ? 15.468 -12.999 -30.930 1.00 84.81 395 GLU A CA 1
ATOM 3124 C C . GLU A 1 395 ? 16.387 -13.569 -29.834 1.00 84.81 395 GLU A C 1
ATOM 3126 O O . GLU A 1 395 ? 17.607 -13.428 -29.908 1.00 84.81 395 GLU A O 1
ATOM 3131 N N . GLY A 1 396 ? 15.839 -14.233 -28.811 1.00 83.75 396 GLY A N 1
ATOM 3132 C CA . GLY A 1 396 ? 16.636 -14.837 -27.738 1.00 83.75 396 GLY A CA 1
ATOM 3133 C C . GLY A 1 396 ? 16.895 -13.933 -26.527 1.00 83.75 396 GLY A C 1
ATOM 3134 O O . GLY A 1 396 ? 17.626 -14.354 -25.627 1.00 83.75 396 GLY A O 1
ATOM 3135 N N . TRP A 1 397 ? 16.292 -12.743 -26.467 1.00 84.56 397 TRP A N 1
ATOM 3136 C CA . TRP A 1 397 ? 16.516 -11.724 -25.433 1.00 84.56 397 TRP A CA 1
ATOM 3137 C C . TRP A 1 397 ? 15.216 -11.236 -24.789 1.00 84.56 397 TRP A C 1
ATOM 3139 O O . TRP A 1 397 ? 14.181 -11.184 -25.442 1.00 84.56 397 TRP A O 1
ATOM 3149 N N . SER A 1 398 ? 15.252 -10.880 -23.505 1.00 80.44 398 SER A N 1
ATOM 3150 C CA . SER A 1 398 ? 14.157 -10.141 -22.874 1.00 80.44 398 SER A CA 1
ATOM 3151 C C . SER A 1 398 ? 14.302 -8.647 -23.131 1.00 80.44 398 SER A C 1
ATOM 3153 O O . SER A 1 398 ? 15.414 -8.131 -23.246 1.00 80.44 398 SER A O 1
ATOM 3155 N N . THR A 1 399 ? 13.171 -7.954 -23.144 1.00 79.31 399 THR A N 1
ATOM 3156 C CA . THR A 1 399 ? 13.083 -6.500 -23.262 1.00 79.31 399 THR A CA 1
ATOM 3157 C C . THR A 1 399 ? 12.515 -5.887 -21.983 1.00 79.31 399 THR A C 1
ATOM 3159 O O . THR A 1 399 ? 11.725 -6.509 -21.270 1.00 79.31 399 THR A O 1
ATOM 3162 N N . THR A 1 400 ? 12.917 -4.655 -21.700 1.00 74.38 400 THR A N 1
ATOM 3163 C CA . THR A 1 400 ? 12.304 -3.754 -20.720 1.00 74.38 400 THR A CA 1
ATOM 3164 C C . THR A 1 400 ? 12.000 -2.429 -21.407 1.00 74.38 400 THR A C 1
ATOM 3166 O O . THR A 1 400 ? 12.588 -2.125 -22.437 1.00 74.38 400 THR A O 1
ATOM 3169 N N . THR A 1 401 ? 11.109 -1.622 -20.855 1.00 66.81 401 THR A N 1
ATOM 3170 C CA . THR A 1 401 ? 10.880 -0.242 -21.303 1.00 66.81 401 THR A CA 1
ATOM 3171 C C . THR A 1 401 ? 11.353 0.734 -20.227 1.00 66.81 401 THR A C 1
ATOM 3173 O O . THR A 1 401 ? 11.493 0.354 -19.060 1.00 66.81 401 THR A O 1
ATOM 3176 N N . ASP A 1 402 ? 11.667 1.965 -20.626 1.00 61.03 402 ASP A N 1
ATOM 3177 C CA . ASP A 1 402 ? 11.996 3.065 -19.713 1.00 61.03 402 ASP A CA 1
ATOM 3178 C C . ASP A 1 402 ? 10.789 4.009 -19.602 1.00 61.03 402 ASP A C 1
ATOM 3180 O O . ASP A 1 402 ? 9.961 4.074 -20.504 1.00 61.03 402 ASP A O 1
ATOM 3184 N N . PHE A 1 403 ? 10.681 4.768 -18.514 1.00 47.16 403 PHE A N 1
ATOM 3185 C CA . PHE A 1 403 ? 9.552 5.679 -18.289 1.00 47.16 403 PHE A CA 1
ATOM 3186 C C . PHE A 1 403 ? 9.533 6.883 -19.245 1.00 47.16 403 PHE A C 1
ATOM 3188 O O . PHE A 1 403 ? 8.519 7.570 -19.336 1.00 47.16 403 PHE A O 1
ATOM 3195 N N . GLU A 1 404 ? 10.648 7.172 -19.921 1.00 46.03 404 GLU A N 1
ATOM 3196 C CA . GLU A 1 404 ? 10.794 8.325 -20.819 1.00 46.03 404 GLU A CA 1
ATOM 3197 C C . GLU A 1 404 ? 10.574 7.993 -22.308 1.00 46.03 404 GLU A C 1
ATOM 3199 O O . GLU A 1 404 ? 10.498 8.915 -23.121 1.00 46.03 404 GLU A O 1
ATOM 3204 N N . SER A 1 405 ? 10.506 6.711 -22.695 1.00 57.84 405 SER A N 1
ATOM 3205 C CA . SER A 1 405 ? 10.442 6.290 -24.103 1.00 57.84 405 SER A CA 1
ATOM 3206 C C . SER A 1 405 ? 9.757 4.932 -24.272 1.00 57.84 405 SER A C 1
ATOM 3208 O O . SER A 1 405 ? 10.118 3.971 -23.596 1.00 57.84 405 SER A O 1
ATOM 3210 N N . ASP A 1 406 ? 8.848 4.842 -25.248 1.00 66.50 406 ASP A N 1
ATOM 3211 C CA . ASP A 1 406 ? 8.118 3.610 -25.604 1.00 66.50 406 ASP A CA 1
ATOM 3212 C C . ASP A 1 406 ? 8.979 2.594 -26.390 1.00 66.50 406 ASP A C 1
ATOM 3214 O O . ASP A 1 406 ? 8.505 1.534 -26.802 1.00 66.50 406 ASP A O 1
ATOM 3218 N N . GLU A 1 407 ? 10.259 2.901 -26.623 1.00 79.12 407 GLU A N 1
ATOM 3219 C CA . GLU A 1 407 ? 11.194 2.017 -27.320 1.00 79.12 407 GLU A CA 1
ATOM 3220 C C . GLU A 1 407 ? 11.719 0.912 -26.380 1.00 79.12 407 GLU A C 1
ATOM 3222 O O . GLU A 1 407 ? 12.191 1.202 -25.273 1.00 79.12 407 GLU A O 1
ATOM 3227 N N . PRO A 1 408 ? 11.707 -0.365 -26.802 1.00 83.00 408 PRO A N 1
ATOM 3228 C CA . PRO A 1 408 ? 12.143 -1.464 -25.962 1.00 83.00 408 PRO A CA 1
ATOM 3229 C C . PRO A 1 408 ? 13.670 -1.499 -25.864 1.00 83.00 408 PRO A C 1
ATOM 3231 O O . PRO A 1 408 ? 14.399 -1.332 -26.842 1.00 83.00 408 PRO A O 1
ATOM 3234 N N . ILE A 1 409 ? 14.152 -1.767 -24.657 1.00 86.81 409 ILE A N 1
ATOM 3235 C CA . ILE A 1 409 ? 15.559 -1.886 -24.290 1.00 86.81 409 ILE A CA 1
ATOM 3236 C C . ILE A 1 409 ? 15.870 -3.356 -24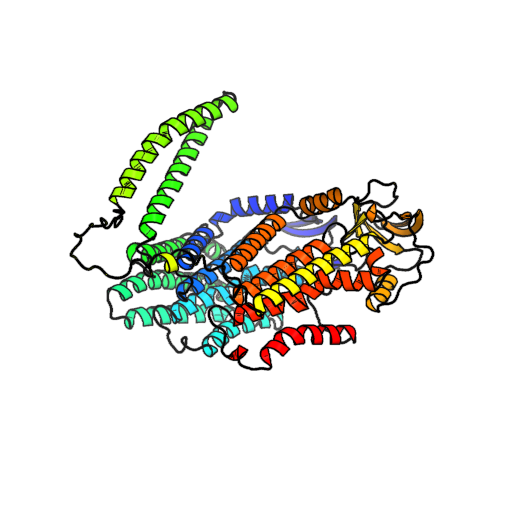.025 1.00 86.81 409 ILE A C 1
ATOM 3238 O O . ILE A 1 409 ? 15.181 -4.018 -23.248 1.00 86.81 409 ILE A O 1
ATOM 3242 N N . ILE A 1 410 ? 16.923 -3.874 -24.647 1.00 88.12 410 ILE A N 1
ATOM 3243 C CA . ILE A 1 410 ? 17.414 -5.235 -24.435 1.00 88.12 410 ILE A CA 1
ATOM 3244 C C . ILE A 1 410 ? 17.926 -5.376 -22.996 1.00 88.12 410 ILE A C 1
ATOM 3246 O O . ILE A 1 410 ? 18.797 -4.627 -22.561 1.00 88.12 410 ILE A O 1
ATOM 3250 N N . ASP A 1 411 ? 17.408 -6.353 -22.254 1.00 82.50 411 ASP A N 1
ATOM 3251 C CA . ASP A 1 411 ? 17.718 -6.558 -20.834 1.00 82.50 411 ASP A CA 1
ATOM 3252 C C . ASP A 1 411 ? 18.580 -7.812 -20.621 1.00 82.50 411 ASP A C 1
ATOM 3254 O O . ASP A 1 411 ? 19.797 -7.723 -20.439 1.00 82.50 411 ASP A O 1
ATOM 3258 N N . LYS A 1 412 ? 17.990 -9.010 -20.689 1.00 80.00 412 LYS A N 1
ATOM 3259 C CA . LYS A 1 412 ? 18.673 -10.267 -20.346 1.00 80.00 412 LYS A CA 1
ATOM 3260 C C . LYS A 1 412 ? 18.706 -11.242 -21.508 1.00 80.00 412 LYS A C 1
ATOM 3262 O O . LYS A 1 412 ? 17.743 -11.404 -22.255 1.00 80.00 412 LYS A O 1
ATOM 3267 N N . LYS A 1 413 ? 19.814 -11.976 -21.604 1.00 83.56 413 LYS A N 1
ATOM 3268 C CA . LYS A 1 413 ? 19.982 -13.056 -22.578 1.00 83.56 413 LYS A CA 1
ATOM 3269 C C . LYS A 1 413 ? 19.211 -14.301 -22.131 1.00 83.56 413 LYS A C 1
ATOM 3271 O O . LYS A 1 413 ? 19.545 -14.917 -21.119 1.00 83.56 413 LYS A O 1
ATOM 3276 N N . LEU A 1 414 ? 18.197 -14.699 -22.897 1.00 79.19 414 LEU A N 1
ATOM 3277 C CA . LEU A 1 414 ? 17.313 -15.825 -22.574 1.00 79.19 414 LEU A CA 1
ATOM 3278 C C . LEU A 1 414 ? 17.728 -17.129 -23.266 1.00 79.19 414 LEU A C 1
ATOM 3280 O O . LEU A 1 414 ? 17.630 -18.207 -22.670 1.00 79.19 414 LEU A O 1
ATOM 3284 N N . LEU A 1 415 ? 18.251 -17.060 -24.489 1.00 81.00 415 LEU A N 1
ATOM 3285 C CA . LEU A 1 415 ? 18.842 -18.193 -25.206 1.00 81.00 415 LEU A CA 1
ATOM 3286 C C . LEU A 1 415 ? 20.351 -18.005 -25.313 1.00 81.00 415 LEU A C 1
ATOM 3288 O O . LEU A 1 415 ? 20.816 -16.915 -25.621 1.00 81.00 415 LEU A O 1
ATOM 3292 N N . ASP A 1 416 ? 21.126 -19.064 -25.074 1.00 81.81 416 ASP A N 1
ATOM 3293 C CA . ASP A 1 416 ? 22.580 -18.999 -25.257 1.00 81.81 416 ASP A CA 1
ATOM 3294 C C . ASP A 1 416 ? 22.946 -19.265 -26.720 1.00 81.81 416 ASP A C 1
ATOM 3296 O O . ASP A 1 416 ? 23.465 -20.314 -27.089 1.00 81.81 416 ASP A O 1
ATOM 3300 N N . VAL A 1 417 ? 22.556 -18.319 -27.568 1.00 82.50 417 VAL A N 1
ATOM 3301 C CA . VAL A 1 417 ? 22.729 -18.361 -29.019 1.00 82.50 417 VAL A CA 1
ATOM 3302 C C . VAL A 1 417 ? 23.544 -17.151 -29.487 1.00 82.50 417 VAL A C 1
ATOM 3304 O O . VAL A 1 417 ? 23.592 -16.138 -28.772 1.00 82.50 417 VAL A O 1
ATOM 3307 N N . PRO A 1 418 ? 24.229 -17.233 -30.642 1.00 83.06 418 PRO A N 1
ATOM 3308 C CA . PRO A 1 418 ? 24.904 -16.084 -31.234 1.00 83.06 418 PRO A CA 1
ATOM 3309 C C . PRO A 1 418 ? 23.898 -14.977 -31.572 1.00 83.06 418 PRO A C 1
ATOM 3311 O O . PRO A 1 418 ? 22.864 -15.233 -32.190 1.00 83.06 418 PRO A O 1
ATOM 3314 N N . SER A 1 419 ? 24.193 -13.757 -31.134 1.00 85.94 419 SER A N 1
ATOM 3315 C CA . SER A 1 419 ? 23.403 -12.556 -31.392 1.00 85.94 419 SER A CA 1
ATOM 3316 C C . SER A 1 419 ? 24.300 -11.341 -31.179 1.00 85.94 419 SER A C 1
ATOM 3318 O O . SER A 1 419 ? 25.067 -11.314 -30.215 1.00 85.94 419 SER A O 1
ATOM 3320 N N . ASP A 1 420 ? 24.194 -10.361 -32.069 1.00 88.94 420 ASP A N 1
ATOM 3321 C CA . ASP A 1 420 ? 24.961 -9.114 -32.011 1.00 88.94 420 ASP A CA 1
ATOM 3322 C C . ASP A 1 420 ? 24.320 -8.063 -31.070 1.00 88.94 420 ASP A C 1
ATOM 3324 O O . ASP A 1 420 ? 24.903 -6.999 -30.816 1.00 88.94 420 ASP A O 1
ATOM 3328 N N . LEU A 1 421 ? 23.128 -8.367 -30.531 1.00 90.56 421 LEU A N 1
ATOM 3329 C CA . LEU A 1 421 ? 22.455 -7.576 -29.499 1.00 90.56 421 LEU A CA 1
ATOM 3330 C C . LEU A 1 421 ? 23.189 -7.677 -28.158 1.00 90.56 421 LEU A C 1
ATOM 3332 O O . LEU A 1 421 ? 23.757 -8.713 -27.802 1.00 90.56 421 LEU A O 1
ATOM 3336 N N . GLN A 1 422 ? 23.147 -6.589 -27.398 1.00 90.94 422 GLN A N 1
ATOM 3337 C CA . GLN A 1 422 ? 23.754 -6.454 -26.081 1.00 90.94 422 GLN A CA 1
ATOM 3338 C C . GLN A 1 422 ? 22.754 -5.857 -25.089 1.00 90.94 422 GLN A C 1
ATOM 3340 O O . GLN A 1 422 ? 21.862 -5.093 -25.451 1.00 90.94 422 GLN A O 1
ATOM 3345 N N . THR A 1 423 ? 22.923 -6.187 -23.808 1.00 89.88 423 THR A N 1
ATOM 3346 C CA . THR A 1 423 ? 22.162 -5.560 -22.721 1.00 89.88 423 THR A CA 1
ATOM 3347 C C . THR A 1 423 ? 22.349 -4.041 -22.744 1.00 89.88 423 THR A C 1
ATOM 3349 O O . THR A 1 423 ? 23.479 -3.554 -22.728 1.00 89.88 423 THR A O 1
ATOM 3352 N N . GLY A 1 424 ? 21.241 -3.302 -22.731 1.00 86.75 424 GLY A N 1
ATOM 3353 C CA . GLY A 1 424 ? 21.192 -1.842 -22.795 1.00 86.75 424 GLY A CA 1
ATOM 3354 C C . GLY A 1 424 ? 20.954 -1.269 -24.195 1.00 86.75 424 GLY A C 1
ATOM 3355 O O . GLY A 1 424 ? 20.727 -0.066 -24.300 1.00 86.75 424 GLY A O 1
ATOM 3356 N N . ASP A 1 425 ? 20.966 -2.091 -25.249 1.00 90.75 425 ASP A N 1
ATOM 3357 C CA . ASP A 1 425 ? 20.611 -1.642 -26.599 1.00 90.75 425 ASP A CA 1
ATOM 3358 C C . ASP A 1 425 ? 19.136 -1.243 -26.658 1.00 90.75 425 ASP A C 1
ATOM 3360 O O . ASP A 1 425 ? 18.267 -2.026 -26.276 1.00 90.75 425 ASP A O 1
ATOM 3364 N N . ARG A 1 426 ? 18.835 -0.046 -27.163 1.00 90.31 426 ARG A N 1
ATOM 3365 C CA . ARG A 1 426 ? 17.454 0.407 -27.384 1.00 90.31 426 ARG A CA 1
ATOM 3366 C C . ARG A 1 426 ? 17.062 0.177 -28.836 1.00 90.31 426 ARG A C 1
ATOM 3368 O O . ARG A 1 426 ? 17.812 0.563 -29.724 1.00 90.31 426 ARG A O 1
ATOM 3375 N N . VAL A 1 427 ? 15.920 -0.449 -29.096 1.00 89.56 427 VAL A N 1
ATOM 3376 C CA . VAL A 1 427 ? 15.491 -0.792 -30.459 1.00 89.56 427 VAL A CA 1
ATOM 3377 C C . VAL A 1 427 ? 14.626 0.326 -31.034 1.00 89.56 427 VAL A C 1
ATOM 3379 O O . VAL A 1 427 ? 13.502 0.538 -30.590 1.00 89.56 427 VAL A O 1
ATOM 3382 N N . ILE A 1 428 ? 15.149 1.012 -32.052 1.00 91.00 428 ILE A N 1
ATOM 3383 C CA . ILE A 1 428 ? 14.472 2.123 -32.733 1.00 91.00 428 ILE A CA 1
ATOM 3384 C C . ILE A 1 428 ? 13.602 1.600 -33.882 1.00 91.00 428 ILE A C 1
ATOM 3386 O O . ILE A 1 428 ? 12.480 2.065 -34.080 1.00 91.00 428 ILE A O 1
ATOM 3390 N N . ALA A 1 429 ? 14.112 0.642 -34.663 1.00 90.00 429 ALA A N 1
ATOM 3391 C CA . ALA A 1 429 ? 13.410 0.087 -35.818 1.00 90.00 429 ALA A CA 1
ATOM 3392 C C . ALA A 1 429 ? 13.737 -1.394 -36.038 1.00 90.00 429 ALA A C 1
ATOM 3394 O O . ALA A 1 429 ? 14.821 -1.868 -35.692 1.00 90.00 429 ALA A O 1
ATOM 3395 N N . VAL A 1 430 ? 12.798 -2.110 -36.655 1.00 90.75 430 VAL A N 1
ATOM 3396 C CA . VAL A 1 430 ? 12.932 -3.520 -37.032 1.00 90.75 430 VAL A CA 1
ATOM 3397 C C . VAL A 1 430 ? 12.643 -3.645 -38.521 1.00 90.75 430 VAL A C 1
ATOM 3399 O O . VAL A 1 430 ? 11.574 -3.261 -38.989 1.00 90.75 430 VAL A O 1
ATOM 3402 N N . ASN A 1 431 ? 13.616 -4.154 -39.272 1.00 91.25 431 ASN A N 1
ATOM 3403 C CA . ASN A 1 431 ? 13.612 -4.237 -40.730 1.00 91.25 431 ASN A CA 1
ATOM 3404 C C . ASN A 1 431 ? 13.263 -2.901 -41.419 1.00 91.25 431 ASN A C 1
ATOM 3406 O O . ASN A 1 431 ? 12.445 -2.846 -42.336 1.00 91.25 431 ASN A O 1
ATOM 3410 N N . GLY A 1 432 ? 13.831 -1.799 -40.916 1.00 86.88 432 GLY A N 1
ATOM 3411 C CA . GLY A 1 432 ? 13.583 -0.444 -41.419 1.00 86.88 432 GLY A CA 1
ATOM 3412 C C . GLY A 1 432 ? 12.238 0.174 -41.014 1.00 86.88 432 GLY A C 1
ATOM 3413 O O . GLY A 1 432 ? 12.018 1.353 -41.290 1.00 86.88 432 GLY A O 1
ATOM 3414 N N . LEU A 1 433 ? 11.353 -0.566 -40.334 1.00 90.44 433 LEU A N 1
ATOM 3415 C CA . LEU A 1 433 ? 10.093 -0.039 -39.814 1.00 90.44 433 LEU A CA 1
ATOM 3416 C C . LEU A 1 433 ? 10.284 0.470 -38.371 1.00 90.44 433 LEU A C 1
ATOM 3418 O O . LEU A 1 433 ? 10.698 -0.316 -37.513 1.00 90.44 433 LEU A O 1
ATOM 3422 N N . PRO A 1 434 ? 9.991 1.752 -38.069 1.00 90.62 434 PRO A N 1
ATOM 3423 C CA . PRO A 1 434 ? 10.111 2.286 -36.713 1.00 90.62 434 PRO A CA 1
ATOM 3424 C C . PRO A 1 434 ? 9.267 1.502 -35.707 1.00 90.62 434 PRO A C 1
ATOM 3426 O O . PRO A 1 434 ? 8.117 1.156 -35.989 1.00 90.62 434 PRO A O 1
ATOM 3429 N N . PHE A 1 435 ? 9.805 1.270 -34.509 1.00 86.19 435 PHE A N 1
ATOM 3430 C CA . PHE A 1 435 ? 9.114 0.510 -33.470 1.00 86.19 435 PHE A CA 1
ATOM 3431 C C . PHE A 1 435 ? 7.794 1.170 -33.050 1.00 86.19 435 PHE A C 1
ATOM 3433 O O . PHE A 1 435 ? 6.805 0.479 -32.833 1.00 86.19 435 PHE A O 1
ATOM 3440 N N . SER A 1 436 ? 7.730 2.502 -33.035 1.00 83.25 436 SER A N 1
ATOM 3441 C CA . SER A 1 436 ? 6.491 3.242 -32.760 1.00 83.25 436 SER A CA 1
ATOM 3442 C C . SER A 1 436 ? 5.370 2.933 -33.760 1.00 83.25 436 SER A C 1
ATOM 3444 O O . SER A 1 436 ? 4.212 2.814 -33.369 1.00 83.25 436 SER A O 1
ATOM 3446 N N . ALA A 1 437 ? 5.696 2.736 -35.041 1.00 85.25 437 ALA A N 1
ATOM 3447 C CA . ALA A 1 437 ? 4.721 2.335 -36.055 1.00 85.25 437 ALA A CA 1
ATOM 3448 C C . ALA A 1 437 ? 4.273 0.875 -35.875 1.00 85.25 437 ALA A C 1
ATOM 3450 O O . ALA A 1 437 ? 3.107 0.554 -36.100 1.00 85.25 437 ALA A O 1
ATOM 3451 N N . ILE A 1 438 ? 5.184 -0.001 -35.438 1.00 84.25 438 ILE A N 1
ATOM 3452 C CA . ILE A 1 438 ? 4.875 -1.392 -35.076 1.00 84.25 438 ILE A CA 1
ATOM 3453 C C . ILE A 1 438 ? 3.916 -1.428 -33.878 1.00 84.25 438 ILE A C 1
ATOM 3455 O O . ILE A 1 438 ? 2.901 -2.122 -33.926 1.00 84.25 438 ILE A O 1
ATOM 3459 N N . ALA A 1 439 ? 4.201 -0.649 -32.833 1.00 79.44 439 ALA A N 1
ATOM 3460 C CA . ALA A 1 439 ? 3.363 -0.541 -31.643 1.00 79.44 439 ALA A CA 1
ATOM 3461 C C . ALA A 1 439 ? 1.966 0.018 -31.972 1.00 79.44 439 ALA A C 1
ATOM 3463 O O . ALA A 1 439 ? 0.963 -0.581 -31.589 1.00 79.44 439 ALA A O 1
ATOM 3464 N N . ASP A 1 440 ? 1.879 1.097 -32.757 1.00 81.12 440 ASP A N 1
ATOM 3465 C CA . ASP A 1 440 ? 0.601 1.685 -33.189 1.00 81.12 440 ASP A CA 1
ATOM 3466 C C . ASP A 1 440 ? -0.237 0.701 -34.029 1.00 81.12 440 ASP A C 1
ATOM 3468 O O . ASP A 1 440 ? -1.449 0.570 -33.827 1.00 81.12 440 ASP A O 1
ATOM 3472 N N . ALA A 1 441 ? 0.399 -0.061 -34.927 1.00 81.94 441 ALA A N 1
ATOM 3473 C CA . ALA A 1 441 ? -0.274 -1.127 -35.669 1.00 81.94 441 ALA A CA 1
ATOM 3474 C C . ALA A 1 441 ? -0.827 -2.210 -34.727 1.00 81.94 441 ALA A C 1
ATOM 3476 O O . ALA A 1 441 ? -1.987 -2.606 -34.870 1.00 81.94 441 ALA A O 1
ATOM 3477 N N . ALA A 1 442 ? -0.047 -2.633 -33.728 1.00 79.06 442 ALA A N 1
ATOM 3478 C CA . ALA A 1 442 ? -0.465 -3.622 -32.735 1.00 79.06 442 ALA A CA 1
ATOM 3479 C C . ALA A 1 442 ? -1.686 -3.153 -31.926 1.00 79.06 442 ALA A C 1
ATOM 3481 O O . ALA A 1 442 ? -2.661 -3.895 -31.786 1.00 79.06 442 ALA A O 1
ATOM 3482 N N . VAL A 1 443 ? -1.672 -1.894 -31.469 1.00 76.88 443 VAL A N 1
ATOM 3483 C CA . VAL A 1 443 ? -2.779 -1.255 -30.732 1.00 76.88 443 VAL A CA 1
ATOM 3484 C C . VAL A 1 443 ? -4.047 -1.159 -31.576 1.00 76.88 443 VAL A C 1
ATOM 3486 O O . VAL A 1 443 ? -5.150 -1.293 -31.045 1.00 76.88 443 VAL A O 1
ATOM 3489 N N . LYS A 1 444 ? -3.912 -0.986 -32.895 1.00 79.75 444 LYS A N 1
ATOM 3490 C CA . LYS A 1 444 ? -5.026 -0.996 -33.859 1.00 79.75 444 LYS A CA 1
ATOM 3491 C C . LYS A 1 444 ? -5.464 -2.404 -34.275 1.00 79.75 444 LYS A C 1
ATOM 3493 O O . LYS A 1 444 ? -6.367 -2.541 -35.102 1.00 79.75 444 LYS A O 1
ATOM 3498 N N . GLY A 1 445 ? -4.828 -3.446 -33.743 1.00 79.44 445 GLY A N 1
ATOM 3499 C CA . GLY A 1 445 ? -5.095 -4.833 -34.107 1.00 79.44 445 GLY A CA 1
ATOM 3500 C C . GLY A 1 445 ? -4.685 -5.182 -35.540 1.00 79.44 445 GLY A C 1
ATOM 3501 O O . GLY A 1 445 ? -5.262 -6.088 -36.141 1.00 79.44 445 GLY A O 1
ATOM 3502 N N . GLN A 1 446 ? -3.709 -4.467 -36.096 1.00 84.31 446 GLN A N 1
ATOM 3503 C CA . GLN A 1 446 ? -3.144 -4.696 -37.422 1.00 84.31 446 GLN A CA 1
ATOM 3504 C C . GLN A 1 446 ? -1.827 -5.469 -37.311 1.00 84.31 446 GLN A C 1
ATOM 3506 O O . GLN A 1 446 ? -1.085 -5.330 -36.343 1.00 84.31 446 GLN A O 1
ATOM 3511 N N . THR A 1 447 ? -1.527 -6.296 -38.310 1.00 84.88 447 THR A N 1
ATOM 3512 C CA . THR A 1 447 ? -0.221 -6.955 -38.441 1.00 84.88 447 THR A CA 1
ATOM 3513 C C . THR A 1 447 ? 0.689 -6.079 -39.302 1.00 84.88 447 THR A C 1
ATOM 3515 O O . THR A 1 447 ? 0.404 -5.947 -40.498 1.00 84.88 447 THR A O 1
ATOM 3518 N N . PRO A 1 448 ? 1.746 -5.466 -38.744 1.00 83.12 448 PRO A N 1
ATOM 3519 C CA . PRO A 1 448 ? 2.679 -4.670 -39.533 1.00 83.12 448 PRO A CA 1
ATOM 3520 C C . PRO A 1 448 ? 3.449 -5.559 -40.520 1.00 83.12 448 PRO A C 1
ATOM 3522 O O . PRO A 1 448 ? 3.885 -6.658 -40.173 1.00 83.12 448 PRO A O 1
ATOM 3525 N N . ASP A 1 449 ? 3.615 -5.084 -41.756 1.00 83.12 449 ASP A N 1
ATOM 3526 C CA . ASP A 1 449 ? 4.420 -5.772 -42.767 1.00 83.12 449 ASP A CA 1
ATOM 3527 C C . ASP A 1 449 ? 5.901 -5.454 -42.551 1.00 83.12 449 ASP A C 1
ATOM 3529 O O . ASP A 1 449 ? 6.395 -4.388 -42.918 1.00 83.12 449 ASP A O 1
ATOM 3533 N N . ILE A 1 450 ? 6.593 -6.387 -41.905 1.00 80.94 450 ILE A N 1
ATOM 3534 C CA . ILE A 1 450 ? 8.028 -6.316 -41.620 1.00 80.94 450 ILE A CA 1
ATOM 3535 C C . ILE A 1 450 ? 8.831 -7.317 -42.467 1.00 80.94 450 ILE A C 1
ATOM 3537 O O . ILE A 1 450 ? 9.957 -7.663 -42.112 1.00 80.94 450 ILE A O 1
ATOM 3541 N N . GLY A 1 451 ? 8.281 -7.812 -43.583 1.00 81.56 451 GLY A N 1
ATOM 3542 C CA . GLY A 1 451 ? 8.960 -8.761 -44.473 1.00 81.56 451 GLY A CA 1
ATOM 3543 C C . GLY A 1 451 ? 9.147 -10.171 -43.883 1.00 81.56 451 GLY A C 1
ATOM 3544 O O . GLY A 1 451 ? 8.276 -10.698 -43.192 1.00 81.56 451 GLY A O 1
ATOM 3545 N N . ASN A 1 452 ? 10.283 -10.820 -44.180 1.00 77.31 452 ASN A N 1
ATOM 3546 C CA . ASN A 1 452 ? 10.558 -12.225 -43.826 1.00 77.31 452 ASN A CA 1
ATOM 3547 C C . ASN A 1 452 ? 10.925 -12.426 -42.338 1.00 77.31 452 ASN A C 1
ATOM 3549 O O . ASN A 1 452 ? 12.040 -12.826 -42.004 1.00 77.31 452 ASN A O 1
ATOM 3553 N N . TYR A 1 453 ? 9.975 -12.202 -41.430 1.00 85.75 453 TYR A N 1
ATOM 3554 C CA . TYR A 1 453 ? 10.147 -12.457 -39.996 1.00 85.75 453 TYR A CA 1
ATOM 3555 C C . TYR A 1 453 ? 9.772 -13.907 -39.639 1.00 85.75 453 TYR A C 1
ATOM 3557 O O . TYR A 1 453 ? 8.654 -14.199 -39.215 1.00 85.75 453 TYR A O 1
ATOM 3565 N N . ALA A 1 454 ? 10.698 -14.847 -39.852 1.00 86.81 454 ALA A N 1
ATOM 3566 C CA . ALA A 1 454 ? 10.480 -16.276 -39.602 1.00 86.81 454 ALA A CA 1
ATOM 3567 C C . ALA A 1 454 ? 11.661 -16.937 -38.873 1.00 86.81 454 ALA A C 1
ATOM 3569 O O . ALA A 1 454 ? 12.795 -16.470 -38.941 1.00 86.81 454 ALA A O 1
ATOM 3570 N N . VAL A 1 455 ? 11.405 -18.058 -38.188 1.00 87.06 455 VAL A N 1
ATOM 3571 C CA . VAL A 1 455 ? 12.451 -18.832 -37.493 1.00 87.06 455 VAL A CA 1
ATOM 3572 C C . VAL A 1 455 ? 13.552 -19.241 -38.478 1.00 87.06 455 VAL A C 1
ATOM 3574 O O . VAL A 1 455 ? 13.267 -19.792 -39.540 1.00 87.06 455 VAL A O 1
ATOM 3577 N N . GLY A 1 456 ? 14.811 -18.997 -38.112 1.00 86.56 456 GLY A N 1
ATOM 3578 C CA . GLY A 1 456 ? 15.992 -19.276 -38.932 1.00 86.56 456 GLY A CA 1
ATOM 3579 C C . GLY A 1 456 ? 16.367 -18.169 -39.922 1.00 86.56 456 GLY A C 1
ATOM 3580 O O . GLY A 1 456 ? 17.409 -18.279 -40.563 1.00 86.56 456 GLY A O 1
ATOM 3581 N N . GLN A 1 457 ? 15.557 -17.113 -40.051 1.00 90.25 457 GLN A N 1
ATOM 3582 C CA . GLN A 1 457 ? 15.922 -15.900 -40.789 1.00 90.25 457 GLN A CA 1
ATOM 3583 C C . GLN A 1 457 ? 16.768 -14.969 -39.911 1.00 90.25 457 GLN A C 1
ATOM 3585 O O . GLN A 1 457 ? 16.768 -15.072 -38.682 1.00 90.25 457 GLN A O 1
ATOM 3590 N N . THR A 1 458 ? 17.439 -14.023 -40.561 1.00 90.81 458 THR A N 1
ATOM 3591 C CA . THR A 1 458 ? 18.140 -12.916 -39.911 1.00 90.81 458 THR A CA 1
ATOM 3592 C C . THR A 1 458 ? 17.465 -11.618 -40.316 1.00 90.81 458 THR A C 1
ATOM 3594 O O . THR A 1 458 ? 17.223 -11.404 -41.502 1.00 90.81 458 THR A O 1
ATOM 3597 N N . VAL A 1 459 ? 17.159 -10.772 -39.336 1.00 91.19 459 VAL A N 1
ATOM 3598 C CA . VAL A 1 459 ? 16.446 -9.506 -39.528 1.00 91.19 459 VAL A CA 1
ATOM 3599 C C . VAL A 1 459 ? 17.344 -8.349 -39.110 1.00 91.19 459 VAL A C 1
ATOM 3601 O O . VAL A 1 459 ? 18.064 -8.450 -38.116 1.00 91.19 459 VAL A O 1
ATOM 3604 N N . ASP A 1 460 ? 17.303 -7.258 -39.867 1.00 92.31 460 ASP A N 1
ATOM 3605 C CA . ASP A 1 460 ? 18.088 -6.059 -39.585 1.00 92.31 460 ASP A CA 1
ATOM 3606 C C . ASP A 1 460 ? 17.378 -5.212 -38.515 1.00 92.31 460 ASP A C 1
ATOM 3608 O O . ASP A 1 460 ? 16.211 -4.850 -38.657 1.00 92.31 460 ASP A O 1
ATOM 3612 N N . TYR A 1 461 ? 18.066 -4.929 -37.413 1.00 92.88 461 TYR A N 1
ATOM 3613 C CA . TYR A 1 461 ? 17.584 -4.108 -36.304 1.00 92.88 461 TYR A CA 1
ATOM 3614 C C . TYR A 1 461 ? 18.371 -2.802 -36.275 1.00 92.88 461 TYR A C 1
ATOM 3616 O O . TYR A 1 461 ? 19.601 -2.818 -36.281 1.00 92.88 461 TYR A O 1
ATOM 3624 N N . THR A 1 462 ? 17.671 -1.675 -36.183 1.00 94.12 462 THR A N 1
ATOM 3625 C CA . THR A 1 462 ? 18.289 -0.372 -35.923 1.00 94.12 462 THR A CA 1
ATOM 3626 C C . THR A 1 462 ? 18.217 -0.106 -34.429 1.00 94.12 462 THR A C 1
ATOM 3628 O O . THR A 1 462 ? 17.126 0.018 -33.867 1.00 94.12 462 THR A O 1
ATOM 3631 N N . ILE A 1 463 ? 19.375 -0.030 -33.780 1.00 94.50 463 ILE A N 1
ATOM 3632 C CA . ILE A 1 463 ? 19.487 0.143 -32.333 1.00 94.50 463 ILE A CA 1
ATOM 3633 C C . ILE A 1 463 ? 20.225 1.430 -31.973 1.00 94.50 463 ILE A C 1
ATOM 3635 O O . ILE A 1 463 ? 21.070 1.909 -32.726 1.00 94.50 463 ILE A O 1
ATOM 3639 N N . LEU A 1 464 ? 19.951 1.955 -30.784 1.00 92.56 464 LEU A N 1
ATOM 3640 C CA . LEU A 1 464 ? 20.744 2.984 -30.132 1.00 92.56 464 LEU A CA 1
ATOM 3641 C C . LEU A 1 464 ? 21.627 2.328 -29.070 1.00 92.56 464 LEU A C 1
ATOM 3643 O O . LEU A 1 464 ? 21.123 1.798 -28.076 1.00 92.56 464 LEU A O 1
ATOM 3647 N N . ARG A 1 465 ? 22.946 2.400 -29.256 1.00 92.75 465 ARG A N 1
ATOM 3648 C CA . ARG A 1 465 ? 23.943 1.916 -28.293 1.00 92.75 465 ARG A CA 1
ATOM 3649 C C . ARG A 1 465 ? 24.838 3.077 -27.888 1.00 92.75 465 ARG A C 1
ATOM 3651 O O . ARG A 1 465 ? 25.515 3.667 -28.722 1.00 92.75 465 ARG A O 1
ATOM 3658 N N . SER A 1 466 ? 24.819 3.439 -26.605 1.00 86.69 466 SER A N 1
ATOM 3659 C CA . SER A 1 466 ? 25.634 4.544 -26.065 1.00 86.69 466 SER A CA 1
ATOM 3660 C C . SER A 1 466 ? 25.466 5.888 -26.806 1.00 86.69 466 SER A C 1
ATOM 3662 O O . SER A 1 466 ? 26.390 6.695 -26.836 1.00 86.69 466 SER A O 1
ATOM 3664 N N . GLY A 1 467 ? 24.283 6.138 -27.381 1.00 83.44 467 GLY A N 1
ATOM 3665 C CA . GLY A 1 467 ? 23.965 7.361 -28.128 1.00 83.44 467 GLY A CA 1
ATOM 3666 C C . GLY A 1 467 ? 24.285 7.315 -29.626 1.00 83.44 467 GLY A C 1
ATOM 3667 O O . GLY A 1 467 ? 23.951 8.262 -30.332 1.00 83.44 467 GLY A O 1
ATOM 3668 N N . GLU A 1 468 ? 24.876 6.228 -30.128 1.00 91.50 468 GLU A N 1
ATOM 3669 C CA . GLU A 1 468 ? 25.122 6.012 -31.556 1.00 91.50 468 GLU A CA 1
ATOM 3670 C C . GLU A 1 468 ? 24.080 5.055 -32.148 1.00 91.50 468 GLU A C 1
ATOM 3672 O O . GLU A 1 468 ? 23.695 4.066 -31.517 1.00 91.50 468 GLU A O 1
ATOM 3677 N N . THR A 1 469 ? 23.599 5.364 -33.354 1.00 93.25 469 THR A N 1
ATOM 3678 C CA . THR A 1 469 ? 22.659 4.505 -34.085 1.00 93.25 469 THR A CA 1
ATOM 3679 C C . THR A 1 469 ? 23.434 3.468 -34.889 1.00 93.25 469 THR A C 1
ATOM 3681 O O . THR A 1 469 ? 24.250 3.831 -35.732 1.00 93.25 469 THR A O 1
ATOM 3684 N N . LEU A 1 470 ? 23.171 2.187 -34.638 1.00 95.00 470 LEU A N 1
ATOM 3685 C CA . LEU A 1 470 ? 23.835 1.059 -35.287 1.00 95.00 470 LEU A CA 1
ATOM 3686 C C . LEU A 1 470 ? 22.805 0.143 -35.949 1.00 95.00 470 LEU A C 1
ATOM 3688 O O . LEU A 1 470 ? 21.729 -0.091 -35.400 1.00 95.00 470 LEU A O 1
ATOM 3692 N N . GLU A 1 471 ? 23.163 -0.421 -37.100 1.00 93.62 471 GLU A N 1
ATOM 3693 C CA . GLU A 1 471 ? 22.404 -1.501 -37.733 1.00 93.62 471 GLU A CA 1
ATOM 3694 C C . GLU A 1 471 ? 23.034 -2.850 -37.398 1.00 93.62 471 GLU A C 1
ATOM 3696 O O . GLU A 1 471 ? 24.238 -3.060 -37.568 1.00 93.62 471 GLU A O 1
ATOM 3701 N N . VAL A 1 472 ? 22.209 -3.763 -36.897 1.00 93.50 472 VAL A N 1
ATOM 3702 C CA . VAL A 1 472 ? 22.642 -5.042 -36.345 1.00 93.50 472 VAL A CA 1
ATOM 3703 C C . VAL A 1 472 ? 21.810 -6.176 -36.927 1.00 93.50 472 VAL A C 1
ATOM 3705 O O . VAL A 1 472 ? 20.591 -6.077 -37.026 1.00 93.50 472 VAL A O 1
ATOM 3708 N N . LYS A 1 473 ? 22.463 -7.284 -37.285 1.00 91.56 473 LYS A N 1
ATOM 3709 C CA . LYS A 1 473 ? 21.810 -8.452 -37.882 1.00 91.56 473 LYS A CA 1
ATOM 3710 C C . LYS A 1 473 ? 21.430 -9.465 -36.810 1.00 91.56 473 LYS A C 1
ATOM 3712 O O . LYS A 1 473 ? 22.295 -10.082 -36.193 1.00 91.56 473 LYS A O 1
ATOM 3717 N N . VAL A 1 474 ? 20.133 -9.665 -36.598 1.00 91.12 474 VAL A N 1
ATOM 3718 C CA . VAL A 1 474 ? 19.617 -10.482 -35.493 1.00 91.12 474 VAL A CA 1
ATOM 3719 C C . VAL A 1 474 ? 18.985 -11.772 -36.024 1.00 91.12 474 VAL A C 1
ATOM 3721 O O . VAL A 1 474 ? 17.969 -11.711 -36.719 1.00 91.12 474 VAL A O 1
ATOM 3724 N N . PRO A 1 475 ? 19.560 -12.953 -35.731 1.00 90.81 475 PRO A N 1
ATOM 3725 C CA . PRO A 1 475 ? 18.947 -14.229 -36.085 1.00 90.81 475 PRO A CA 1
ATOM 3726 C C . PRO A 1 475 ? 17.725 -14.526 -35.206 1.00 90.81 475 PRO A C 1
ATOM 3728 O O . PRO A 1 475 ? 17.737 -14.281 -33.998 1.00 90.81 475 PRO A O 1
ATOM 3731 N N . LEU A 1 476 ? 16.684 -15.099 -35.811 1.00 89.94 476 LEU A N 1
ATOM 3732 C CA . LEU A 1 476 ? 15.445 -15.481 -35.135 1.00 89.94 476 LEU A CA 1
ATOM 3733 C C . LEU A 1 476 ? 15.414 -16.979 -34.823 1.00 89.94 476 LEU A C 1
ATOM 3735 O O . LEU A 1 476 ? 15.663 -17.830 -35.678 1.00 89.94 476 LEU A O 1
ATOM 3739 N N . TYR A 1 477 ? 15.016 -17.309 -33.601 1.00 87.44 477 TYR A N 1
ATOM 3740 C CA . TYR A 1 477 ? 14.935 -18.664 -33.066 1.00 87.44 477 TYR A CA 1
ATOM 3741 C C . TYR A 1 477 ? 13.492 -19.023 -32.701 1.00 87.44 477 TYR A C 1
ATOM 3743 O O . TYR A 1 477 ? 12.613 -18.169 -32.633 1.00 87.44 477 TYR A O 1
ATOM 3751 N N . SER A 1 478 ? 13.231 -20.308 -32.458 1.00 84.62 478 SER A N 1
ATOM 3752 C CA . SER A 1 478 ? 11.928 -20.747 -31.947 1.00 84.62 478 SER A CA 1
ATOM 3753 C C . SER A 1 478 ? 11.874 -20.588 -30.430 1.00 84.62 478 SER A C 1
ATOM 3755 O O . SER A 1 478 ? 12.728 -21.134 -29.726 1.00 84.62 478 SER A O 1
ATOM 3757 N N . GLY A 1 479 ? 10.832 -19.934 -29.910 1.00 74.94 479 GLY A N 1
ATOM 3758 C CA . GLY A 1 479 ? 10.601 -19.811 -28.467 1.00 74.94 479 GLY A CA 1
ATOM 3759 C C . GLY A 1 479 ? 10.484 -21.161 -27.744 1.00 74.94 479 GLY A C 1
ATOM 3760 O O . GLY A 1 479 ? 10.863 -21.268 -26.580 1.00 74.94 479 GLY A O 1
ATOM 3761 N N . THR A 1 480 ? 10.075 -22.233 -28.433 1.00 76.19 480 THR A N 1
ATOM 3762 C CA . THR A 1 480 ? 10.042 -23.604 -27.879 1.00 76.19 480 THR A CA 1
ATOM 3763 C C . THR A 1 480 ? 11.415 -24.135 -27.452 1.00 76.19 480 THR A C 1
ATOM 3765 O O . THR A 1 480 ? 11.484 -25.079 -26.664 1.00 76.19 480 THR A O 1
ATOM 3768 N N . GLN A 1 481 ? 12.511 -23.531 -27.929 1.00 74.69 481 GLN A N 1
ATOM 3769 C CA . GLN A 1 481 ? 13.873 -23.860 -27.497 1.00 74.69 481 GLN A CA 1
ATOM 3770 C C . GLN A 1 481 ? 14.170 -23.374 -26.070 1.00 74.69 481 GLN A C 1
ATOM 3772 O O . GLN A 1 481 ? 15.083 -23.896 -25.424 1.00 74.69 481 GLN A O 1
ATOM 3777 N N . LEU A 1 482 ? 13.385 -22.429 -25.531 1.00 71.25 482 LEU A N 1
ATOM 3778 C CA . LEU A 1 482 ? 13.388 -22.143 -24.101 1.00 71.25 482 LEU A CA 1
ATOM 3779 C C . LEU A 1 482 ? 12.767 -23.334 -23.367 1.00 71.25 482 LEU A C 1
ATOM 3781 O O . LEU A 1 482 ? 11.556 -23.435 -23.190 1.00 71.25 482 LEU A O 1
ATOM 3785 N N . GLY A 1 483 ? 13.608 -24.266 -22.922 1.00 71.69 483 GLY A N 1
ATOM 3786 C CA . GLY A 1 483 ? 13.141 -25.390 -22.118 1.00 71.69 483 GLY A CA 1
ATOM 3787 C C . GLY A 1 483 ? 12.369 -24.910 -20.880 1.00 71.69 483 GLY A C 1
ATOM 3788 O O . GLY A 1 483 ? 12.824 -24.006 -20.176 1.00 71.69 483 GLY A O 1
ATOM 3789 N N . LEU A 1 484 ? 11.241 -25.562 -20.565 1.00 69.12 484 LEU A N 1
ATOM 3790 C CA . LEU A 1 484 ? 10.356 -25.230 -19.429 1.00 69.12 484 LEU A CA 1
ATOM 3791 C C . LEU A 1 484 ? 11.105 -25.038 -18.103 1.00 69.12 484 LEU A C 1
ATOM 3793 O O . LEU A 1 484 ? 10.754 -24.182 -17.299 1.00 69.12 484 LEU A O 1
ATOM 3797 N N . ARG A 1 485 ? 12.173 -25.810 -17.876 1.00 73.19 485 ARG A N 1
ATOM 3798 C CA . ARG A 1 485 ? 13.027 -25.669 -16.692 1.00 73.19 485 ARG A CA 1
ATOM 3799 C C . ARG A 1 485 ? 13.725 -24.309 -16.634 1.00 73.19 485 ARG A C 1
ATOM 3801 O O . ARG A 1 485 ? 13.769 -23.717 -15.563 1.00 73.19 485 ARG A O 1
ATOM 3808 N N . LYS A 1 486 ? 14.284 -23.839 -17.754 1.00 73.25 486 LYS A N 1
ATOM 3809 C CA . LYS A 1 486 ? 14.965 -22.538 -17.839 1.00 73.25 486 LYS A CA 1
ATOM 3810 C C . LYS A 1 486 ? 13.955 -21.405 -17.679 1.00 73.25 486 LYS A C 1
ATOM 3812 O O . LYS A 1 486 ? 14.242 -20.452 -16.969 1.00 73.25 486 LYS A O 1
ATOM 3817 N N . ILE A 1 487 ? 12.757 -21.586 -18.246 1.00 69.62 487 ILE A N 1
ATOM 3818 C CA . ILE A 1 487 ? 11.614 -20.689 -18.055 1.00 69.62 487 ILE A CA 1
ATOM 3819 C C . ILE A 1 487 ? 11.300 -20.555 -16.551 1.00 69.62 487 ILE A C 1
ATOM 3821 O O . ILE A 1 487 ? 11.408 -19.493 -15.949 1.00 69.62 487 ILE A O 1
ATOM 3825 N N . ILE A 1 488 ? 10.993 -21.660 -15.883 1.00 68.69 488 ILE A N 1
ATOM 3826 C CA . ILE A 1 488 ? 10.645 -21.623 -14.458 1.00 68.69 488 ILE A CA 1
ATOM 3827 C C . ILE A 1 488 ? 11.795 -21.045 -13.616 1.00 68.69 488 ILE A C 1
ATOM 3829 O O . ILE A 1 488 ? 11.555 -20.224 -12.734 1.00 68.69 488 ILE A O 1
ATOM 3833 N N . TRP A 1 489 ? 13.038 -21.439 -13.902 1.00 72.81 489 TRP A N 1
ATOM 3834 C CA . TRP A 1 489 ? 14.213 -20.964 -13.173 1.00 72.81 489 TRP A CA 1
ATOM 3835 C C . TRP A 1 489 ? 14.385 -19.446 -13.266 1.00 72.81 489 TRP A C 1
ATOM 3837 O O . TRP A 1 489 ? 14.499 -18.798 -12.230 1.00 72.81 489 TRP A O 1
ATOM 3847 N N . GLU A 1 490 ? 14.331 -18.887 -14.476 1.00 69.81 490 GLU A N 1
ATOM 3848 C CA . GLU A 1 490 ? 14.556 -17.458 -14.701 1.00 69.81 490 GLU A CA 1
ATOM 3849 C C . GLU A 1 490 ? 13.470 -16.587 -14.060 1.00 69.81 490 GLU A C 1
ATOM 3851 O O . GLU A 1 490 ? 13.758 -15.512 -13.537 1.00 69.81 490 GLU A O 1
ATOM 3856 N N . TYR A 1 491 ? 12.224 -17.070 -14.033 1.00 67.69 491 TYR A N 1
ATOM 3857 C CA . TYR A 1 491 ? 11.134 -16.392 -13.333 1.00 67.69 491 TYR A CA 1
ATOM 3858 C C . TYR A 1 491 ? 11.403 -16.266 -11.826 1.00 67.69 491 TYR A C 1
ATOM 3860 O O . TYR A 1 491 ? 11.264 -15.185 -11.252 1.00 67.69 491 TYR A O 1
ATOM 3868 N N . PHE A 1 492 ? 11.819 -17.358 -11.176 1.00 64.31 492 PHE A N 1
ATOM 3869 C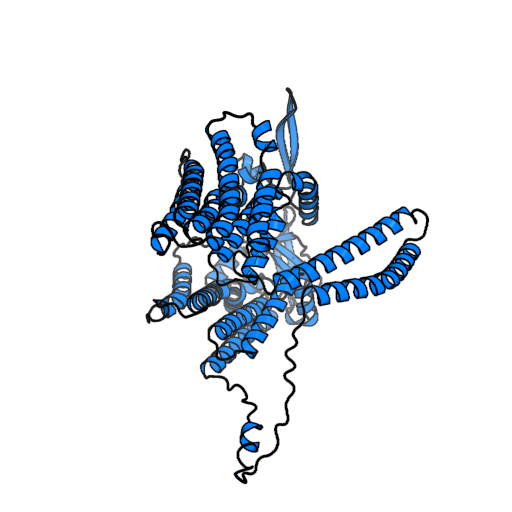 CA . PHE A 1 492 ? 12.089 -17.351 -9.737 1.00 64.31 492 PHE A CA 1
ATOM 3870 C C . PHE A 1 492 ? 13.346 -16.550 -9.375 1.00 64.31 492 PHE A C 1
ATOM 3872 O O . PHE A 1 492 ? 13.358 -15.873 -8.345 1.00 64.31 492 PHE A O 1
ATOM 3879 N N . THR A 1 493 ? 14.395 -16.594 -10.202 1.00 66.94 493 THR A N 1
ATOM 3880 C CA . THR A 1 493 ? 15.632 -15.836 -9.955 1.00 66.94 493 THR A CA 1
ATOM 3881 C C . THR A 1 493 ? 15.468 -14.345 -10.227 1.00 66.94 493 THR A C 1
ATOM 3883 O O . THR A 1 493 ? 16.037 -13.543 -9.490 1.00 66.94 493 THR A O 1
ATOM 3886 N N . SER A 1 494 ? 14.673 -13.961 -11.231 1.00 62.53 494 SER A N 1
ATOM 3887 C CA . SER A 1 494 ? 14.457 -12.553 -11.582 1.00 62.53 494 SER A CA 1
ATOM 3888 C C . SER A 1 494 ? 13.525 -11.816 -10.616 1.00 62.53 494 SER A C 1
ATOM 3890 O O . SER A 1 494 ? 13.745 -10.633 -10.373 1.00 62.53 494 SER A O 1
ATOM 3892 N N . ASN A 1 495 ? 12.526 -12.491 -10.034 1.00 57.53 495 ASN A N 1
ATOM 3893 C CA . ASN A 1 495 ? 11.499 -11.841 -9.204 1.00 57.53 495 ASN A CA 1
ATOM 3894 C C . ASN A 1 495 ? 11.707 -11.998 -7.675 1.00 57.53 495 ASN A C 1
ATOM 3896 O O . ASN A 1 495 ? 11.086 -11.290 -6.876 1.00 57.53 495 ASN A O 1
ATOM 3900 N N . GLY A 1 496 ? 12.620 -12.873 -7.233 1.00 58.62 496 GLY A N 1
ATOM 3901 C CA . GLY A 1 496 ? 13.159 -12.889 -5.864 1.00 58.62 496 GLY A CA 1
ATOM 3902 C C . GLY A 1 496 ? 12.139 -13.070 -4.718 1.00 58.62 496 GLY A C 1
ATOM 3903 O O . GLY A 1 496 ? 11.244 -13.911 -4.768 1.00 58.62 496 GLY A O 1
ATOM 3904 N N . PHE A 1 497 ? 12.315 -12.304 -3.627 1.00 44.28 497 PHE A N 1
ATOM 3905 C CA . PHE A 1 497 ? 11.563 -12.409 -2.356 1.00 44.28 497 PHE A CA 1
ATOM 3906 C C . PHE A 1 497 ? 10.072 -12.027 -2.465 1.00 44.28 497 PHE A C 1
ATOM 3908 O O . PHE A 1 497 ? 9.253 -12.548 -1.703 1.00 44.28 497 PHE A O 1
ATOM 3915 N N . TYR A 1 498 ? 9.701 -11.161 -3.418 1.00 50.22 498 TYR A N 1
ATOM 3916 C CA . TYR A 1 498 ? 8.309 -10.739 -3.642 1.00 50.22 498 TYR A CA 1
ATOM 3917 C C . TYR A 1 498 ? 7.409 -11.914 -4.043 1.00 50.22 498 TYR A C 1
ATOM 3919 O O . TYR A 1 498 ? 6.289 -12.041 -3.542 1.00 50.22 498 TYR A O 1
ATOM 3927 N N . GLU A 1 499 ? 7.934 -12.828 -4.859 1.00 61.38 499 GLU A N 1
ATOM 3928 C CA . GLU A 1 499 ? 7.238 -14.052 -5.258 1.00 61.38 499 GLU A CA 1
ATOM 3929 C C . GLU A 1 499 ? 6.965 -14.964 -4.064 1.00 61.38 499 GLU A C 1
ATOM 3931 O O . GLU A 1 499 ? 5.866 -15.490 -3.932 1.00 61.38 499 GLU A O 1
ATOM 3936 N N . ILE A 1 500 ? 7.912 -15.113 -3.132 1.00 56.38 500 ILE A N 1
ATOM 3937 C CA . ILE A 1 500 ? 7.743 -15.989 -1.960 1.00 56.38 500 ILE A CA 1
ATOM 3938 C C . ILE A 1 500 ? 6.531 -15.552 -1.124 1.00 56.38 500 ILE A C 1
ATOM 3940 O O . ILE A 1 500 ? 5.710 -16.387 -0.737 1.00 56.38 500 ILE A O 1
ATOM 3944 N N . ILE A 1 501 ? 6.382 -14.247 -0.875 1.00 57.16 501 ILE A N 1
ATOM 3945 C CA . ILE A 1 501 ? 5.224 -13.698 -0.153 1.00 57.16 501 ILE A CA 1
ATOM 3946 C C . ILE A 1 501 ? 3.935 -13.910 -0.958 1.00 57.16 501 ILE A C 1
ATOM 3948 O O . ILE A 1 501 ? 2.922 -14.318 -0.384 1.00 57.16 501 ILE A O 1
ATOM 3952 N N . GLY A 1 502 ? 3.976 -13.679 -2.274 1.00 63.28 502 GLY A N 1
ATOM 3953 C CA . GLY A 1 502 ? 2.852 -13.924 -3.180 1.00 63.28 502 GLY A CA 1
ATOM 3954 C C . GLY A 1 502 ? 2.368 -15.377 -3.137 1.00 63.28 502 GLY A C 1
ATOM 3955 O O . GLY A 1 502 ? 1.180 -15.626 -2.921 1.00 63.28 502 GLY A O 1
ATOM 3956 N N . TRP A 1 503 ? 3.288 -16.340 -3.236 1.00 68.44 503 TRP A N 1
ATOM 3957 C CA . TRP A 1 503 ? 2.994 -17.773 -3.173 1.00 68.44 503 TRP A CA 1
ATOM 3958 C C . TRP A 1 503 ? 2.488 -18.207 -1.795 1.00 68.44 503 TRP A C 1
ATOM 3960 O O . TRP A 1 503 ? 1.520 -18.962 -1.718 1.00 68.44 503 TRP A O 1
ATOM 3970 N N . LEU A 1 504 ? 3.061 -17.705 -0.695 1.00 67.88 504 LEU A N 1
ATOM 3971 C CA . LEU A 1 504 ? 2.535 -17.955 0.656 1.00 67.88 504 LEU A CA 1
ATOM 3972 C C . LEU A 1 504 ? 1.104 -17.417 0.817 1.00 67.88 504 LEU A C 1
ATOM 3974 O O . LEU A 1 504 ? 0.237 -18.105 1.364 1.00 67.88 504 LEU A O 1
ATOM 3978 N N . GLY A 1 505 ? 0.842 -16.214 0.300 1.00 65.94 505 GLY A N 1
ATOM 3979 C CA . GLY A 1 505 ? -0.494 -15.628 0.242 1.00 65.94 505 GLY A CA 1
ATOM 3980 C C . GLY A 1 505 ? -1.463 -16.485 -0.574 1.00 65.94 505 GLY A C 1
ATOM 3981 O O . GLY A 1 505 ? -2.571 -16.761 -0.116 1.00 65.94 505 GLY A O 1
ATOM 3982 N N . PHE A 1 506 ? -1.037 -16.978 -1.738 1.00 77.75 506 PHE A N 1
ATOM 3983 C CA . PHE A 1 506 ? -1.826 -17.884 -2.571 1.00 77.75 506 PHE A CA 1
ATOM 3984 C C . PHE A 1 506 ? -2.176 -19.189 -1.841 1.00 77.75 506 PHE A C 1
ATOM 3986 O O . PHE A 1 506 ? -3.346 -19.574 -1.806 1.00 77.75 506 PHE A O 1
ATOM 3993 N N . TRP A 1 507 ? -1.205 -19.838 -1.189 1.00 76.12 507 TRP A N 1
ATOM 3994 C CA . TRP A 1 507 ? -1.449 -21.059 -0.413 1.00 76.12 507 TRP A CA 1
ATOM 3995 C C . TRP A 1 507 ? -2.432 -20.832 0.737 1.00 76.12 507 TRP A C 1
ATOM 3997 O O . TRP A 1 507 ? -3.302 -21.671 0.981 1.00 76.12 507 TRP A O 1
ATOM 4007 N N . LEU A 1 508 ? -2.352 -19.680 1.408 1.00 73.06 508 LEU A N 1
ATOM 4008 C CA . LEU A 1 508 ? -3.327 -19.290 2.424 1.00 73.06 508 LEU A CA 1
ATOM 4009 C C . LEU A 1 508 ? -4.730 -19.132 1.824 1.00 73.06 508 LEU A C 1
ATOM 4011 O O . LEU A 1 508 ? -5.695 -19.653 2.380 1.00 73.06 508 LEU A O 1
ATOM 4015 N N . VAL A 1 509 ? -4.858 -18.445 0.688 1.00 79.56 509 VAL A N 1
ATOM 4016 C CA . VAL A 1 509 ? -6.136 -18.265 -0.017 1.00 79.56 509 VAL A CA 1
ATOM 4017 C C . VAL A 1 509 ? -6.734 -19.609 -0.439 1.00 79.56 509 VAL A C 1
ATOM 4019 O O . VAL A 1 509 ? -7.919 -19.855 -0.200 1.00 79.56 509 VAL A O 1
ATOM 4022 N N . LEU A 1 510 ? -5.916 -20.503 -0.996 1.00 82.06 510 LEU A N 1
ATOM 4023 C CA . LEU A 1 510 ? -6.320 -21.854 -1.378 1.00 82.06 510 LEU A CA 1
ATOM 4024 C C . LEU A 1 510 ? -6.793 -22.659 -0.160 1.00 82.06 510 LEU A C 1
ATOM 4026 O O . LEU A 1 510 ? -7.842 -23.303 -0.204 1.00 82.06 510 LEU A O 1
ATOM 4030 N N . PHE A 1 511 ? -6.063 -22.577 0.954 1.00 78.50 511 PHE A N 1
ATOM 4031 C CA . PHE A 1 511 ? -6.445 -23.210 2.213 1.00 78.50 511 PHE A CA 1
ATOM 4032 C C . PHE A 1 511 ? -7.776 -22.666 2.755 1.00 78.50 511 PHE A C 1
ATOM 4034 O O . PHE A 1 511 ? -8.644 -23.443 3.162 1.00 78.50 511 PHE A O 1
ATOM 4041 N N . LEU A 1 512 ? -7.971 -21.344 2.740 1.00 76.56 512 LEU A N 1
ATOM 4042 C CA . LEU A 1 512 ? -9.209 -20.700 3.190 1.00 76.56 512 LEU A CA 1
ATOM 4043 C C . LEU A 1 512 ? -10.407 -21.126 2.338 1.00 76.56 512 LEU A C 1
ATOM 4045 O O . LEU A 1 512 ? -11.469 -21.432 2.888 1.00 76.56 512 LEU A O 1
ATOM 4049 N N . PHE A 1 513 ? -10.228 -21.196 1.018 1.00 86.88 513 PHE A N 1
ATOM 4050 C CA . PHE A 1 513 ? -11.235 -21.715 0.101 1.00 86.88 513 PHE A CA 1
ATOM 4051 C C . PHE A 1 513 ? -11.553 -23.180 0.385 1.00 86.88 513 PHE A C 1
ATOM 4053 O O . PHE A 1 513 ? -12.719 -23.527 0.544 1.00 86.88 513 PHE A O 1
ATOM 4060 N N . TRP A 1 514 ? -10.538 -24.030 0.548 1.00 85.88 514 TRP A N 1
ATOM 4061 C CA . TRP A 1 514 ? -10.745 -25.446 0.848 1.00 85.88 514 TRP A CA 1
ATOM 4062 C C . TRP A 1 514 ? -11.486 -25.666 2.174 1.00 85.88 514 TRP A C 1
ATOM 4064 O O . TRP A 1 514 ? -12.348 -26.538 2.266 1.00 85.88 514 TRP A O 1
ATOM 4074 N N . LYS A 1 515 ? -11.208 -24.847 3.195 1.00 82.88 515 LYS A N 1
ATOM 4075 C CA . LYS A 1 515 ? -11.921 -24.895 4.481 1.00 82.88 515 LYS A CA 1
ATOM 4076 C C . LYS A 1 515 ? -13.339 -24.329 4.413 1.00 82.88 515 LYS A C 1
ATOM 4078 O O . LYS A 1 515 ? -14.182 -24.710 5.228 1.00 82.88 515 LYS A O 1
ATOM 4083 N N . ARG A 1 516 ? -13.611 -23.383 3.510 1.00 82.56 516 ARG A N 1
ATOM 4084 C CA . ARG A 1 516 ? -14.906 -22.687 3.400 1.00 82.56 516 ARG A CA 1
ATOM 4085 C C . ARG A 1 516 ? -15.342 -22.507 1.938 1.00 82.56 516 ARG A C 1
ATOM 4087 O O . ARG A 1 516 ? -15.595 -21.378 1.519 1.00 82.56 516 ARG A O 1
ATOM 4094 N N . PRO A 1 517 ? -15.532 -23.598 1.177 1.00 87.12 517 PRO A N 1
ATOM 4095 C CA . PRO A 1 517 ? -15.722 -23.535 -0.275 1.00 87.12 517 PRO A CA 1
ATOM 4096 C C . PRO A 1 517 ? -17.027 -22.845 -0.679 1.00 87.12 517 PRO A C 1
ATOM 4098 O O . PRO A 1 517 ? -17.108 -22.231 -1.735 1.00 87.12 517 PRO A O 1
ATOM 4101 N N . ASN A 1 518 ? -18.046 -22.906 0.183 1.00 87.19 518 ASN A N 1
ATOM 4102 C CA . ASN A 1 518 ? -19.368 -22.327 -0.064 1.00 87.19 518 ASN A CA 1
ATOM 4103 C C . ASN A 1 518 ? -19.516 -20.891 0.486 1.00 87.19 518 ASN A C 1
ATOM 4105 O O . ASN A 1 518 ? -20.611 -20.334 0.456 1.00 87.19 518 ASN A O 1
ATOM 4109 N N . ASN A 1 519 ? -18.453 -20.294 1.036 1.00 85.12 519 ASN A N 1
ATOM 4110 C CA . ASN A 1 519 ? -18.472 -18.914 1.519 1.00 85.12 519 ASN A CA 1
ATOM 4111 C C . ASN A 1 519 ? -18.122 -17.948 0.376 1.00 85.12 519 ASN A C 1
ATOM 4113 O O . ASN A 1 519 ? -17.069 -18.086 -0.238 1.00 85.12 519 ASN A O 1
ATOM 4117 N N . LEU A 1 520 ? -18.973 -16.946 0.126 1.00 84.88 520 LEU A N 1
ATOM 4118 C CA . LEU A 1 520 ? -18.790 -15.991 -0.976 1.00 84.88 520 LEU A CA 1
ATOM 4119 C C . LEU A 1 520 ? -17.452 -15.239 -0.898 1.00 84.88 520 LEU A C 1
ATOM 4121 O O . LEU A 1 520 ? -16.752 -15.138 -1.896 1.00 84.88 520 LEU A O 1
ATOM 4125 N N . THR A 1 521 ? -17.056 -14.746 0.277 1.00 80.50 521 THR A N 1
ATOM 4126 C CA . THR A 1 521 ? -15.775 -14.040 0.444 1.00 80.50 521 THR A CA 1
ATOM 4127 C C . THR A 1 521 ? -14.594 -14.958 0.127 1.00 80.50 521 THR A C 1
ATOM 4129 O O . THR A 1 521 ? -13.669 -14.538 -0.559 1.00 80.50 521 THR A O 1
ATOM 4132 N N . ALA A 1 522 ? -14.641 -16.220 0.569 1.00 83.75 522 ALA A N 1
ATOM 4133 C CA . ALA A 1 522 ? -13.612 -17.207 0.244 1.00 83.75 522 ALA A CA 1
ATOM 4134 C C . ALA A 1 522 ? -13.578 -17.535 -1.260 1.00 83.75 522 ALA A C 1
ATOM 4136 O O . ALA A 1 522 ? -12.496 -17.663 -1.821 1.00 83.75 522 ALA A O 1
ATOM 4137 N N . GLN A 1 523 ? -14.740 -17.611 -1.921 1.00 89.25 523 GLN A N 1
ATOM 4138 C CA . GLN A 1 523 ? -14.856 -17.785 -3.374 1.00 89.25 523 GLN A CA 1
ATOM 4139 C C . GLN A 1 523 ? -14.257 -16.604 -4.154 1.00 89.25 523 GLN A C 1
ATOM 4141 O O . GLN A 1 523 ? -13.473 -16.815 -5.076 1.00 89.25 523 GLN A O 1
ATOM 4146 N N . LEU A 1 524 ? -14.586 -15.365 -3.772 1.00 87.38 524 LEU A N 1
ATOM 4147 C CA . LEU A 1 524 ? -14.065 -14.151 -4.412 1.00 87.38 524 LEU A CA 1
ATOM 4148 C C . LEU A 1 524 ? -12.552 -14.009 -4.210 1.00 87.38 524 LEU A C 1
ATOM 4150 O O . LEU A 1 524 ? -11.829 -13.674 -5.146 1.00 87.38 524 LEU A O 1
ATOM 4154 N N . LEU A 1 525 ? -12.069 -14.304 -3.000 1.00 84.81 525 LEU A N 1
ATOM 4155 C CA . LEU A 1 525 ? -10.646 -14.270 -2.679 1.00 84.81 525 LEU A CA 1
ATOM 4156 C C . LEU A 1 525 ? -9.872 -15.348 -3.447 1.00 84.81 525 LEU A C 1
ATOM 4158 O O . LEU A 1 525 ? -8.816 -15.054 -4.002 1.00 84.81 525 LEU A O 1
ATOM 4162 N N . PHE A 1 526 ? -10.420 -16.565 -3.529 1.00 89.19 526 PHE A N 1
ATOM 4163 C CA . PHE A 1 526 ? -9.876 -17.642 -4.354 1.00 89.19 526 PHE A CA 1
ATOM 4164 C C . PHE A 1 526 ? -9.780 -17.235 -5.817 1.00 89.19 526 PHE A C 1
ATOM 4166 O O . PHE A 1 526 ? -8.723 -17.384 -6.420 1.00 89.19 526 PHE A O 1
ATOM 4173 N N . LEU A 1 527 ? -10.848 -16.659 -6.368 1.00 90.25 527 LEU A N 1
ATOM 4174 C CA . LEU A 1 527 ? -10.856 -16.235 -7.758 1.00 90.25 527 LEU A CA 1
ATOM 4175 C C . LEU A 1 527 ? -9.821 -15.134 -8.035 1.00 90.25 527 LEU A C 1
ATOM 4177 O O . LEU A 1 527 ? -9.112 -15.205 -9.035 1.00 90.25 527 LEU A O 1
ATOM 4181 N N . LYS A 1 528 ? -9.669 -14.168 -7.120 1.00 84.94 528 LYS A N 1
ATOM 4182 C CA . LYS A 1 528 ? -8.602 -13.160 -7.198 1.00 84.94 528 LYS A CA 1
ATOM 4183 C C . LYS A 1 528 ? -7.215 -13.814 -7.163 1.00 84.94 528 LYS A C 1
ATOM 4185 O O . LYS A 1 528 ? -6.370 -13.480 -7.984 1.00 84.94 528 LYS A O 1
ATOM 4190 N N . GLY A 1 529 ? -6.987 -14.758 -6.246 1.00 84.00 529 GLY A N 1
ATOM 4191 C CA . GLY A 1 529 ? -5.726 -15.501 -6.149 1.00 84.00 529 GLY A CA 1
ATOM 4192 C C . GLY A 1 529 ? -5.401 -16.292 -7.420 1.00 84.00 529 GLY A C 1
ATOM 4193 O O . GLY A 1 529 ? -4.273 -16.251 -7.897 1.00 84.00 529 GLY A O 1
ATOM 4194 N N . MET A 1 530 ? -6.397 -16.947 -8.016 1.00 87.81 530 MET A N 1
ATOM 4195 C CA . MET A 1 530 ? -6.246 -17.675 -9.281 1.00 87.81 530 MET A CA 1
ATOM 4196 C C . MET A 1 530 ? -5.983 -16.743 -10.467 1.00 87.81 530 MET A C 1
ATOM 4198 O O . MET A 1 530 ? -5.212 -17.091 -11.356 1.00 87.81 530 MET A O 1
ATOM 4202 N N . GLY A 1 531 ? -6.558 -15.539 -10.459 1.00 86.62 531 GLY A N 1
ATOM 4203 C CA . GLY A 1 531 ? -6.222 -14.498 -11.424 1.00 86.62 531 GLY A CA 1
ATOM 4204 C C . GLY A 1 531 ? -4.769 -14.024 -11.310 1.00 86.62 531 GLY A C 1
ATOM 4205 O O . GLY A 1 531 ? -4.124 -13.820 -12.334 1.00 86.62 531 GLY A O 1
ATOM 4206 N N . ILE A 1 532 ? -4.223 -13.912 -10.091 1.00 83.06 532 ILE A N 1
ATOM 4207 C CA . ILE A 1 532 ? -2.798 -13.593 -9.875 1.00 83.06 532 ILE A CA 1
ATOM 4208 C C . ILE A 1 532 ? -1.914 -14.699 -10.455 1.00 83.06 532 ILE A C 1
ATOM 4210 O O . ILE A 1 532 ? -0.964 -14.394 -11.165 1.00 83.06 532 ILE A O 1
ATOM 4214 N N . VAL A 1 533 ? -2.256 -15.972 -10.228 1.00 83.38 533 VAL A N 1
ATOM 4215 C CA . VAL A 1 533 ? -1.533 -17.106 -10.831 1.00 83.38 533 VAL A CA 1
ATOM 4216 C C . VAL A 1 533 ? -1.605 -17.066 -12.360 1.00 83.38 533 VAL A C 1
ATOM 4218 O O . VAL A 1 533 ? -0.590 -17.250 -13.024 1.00 83.38 533 VAL A O 1
ATOM 4221 N N . ALA A 1 534 ? -2.778 -16.787 -12.934 1.00 86.94 534 ALA A N 1
ATOM 4222 C CA . ALA A 1 534 ? -2.926 -16.640 -14.381 1.00 86.94 534 ALA A CA 1
ATOM 4223 C C . ALA A 1 534 ? -2.080 -15.477 -14.938 1.00 86.94 534 ALA A C 1
ATOM 4225 O O . ALA A 1 534 ? -1.430 -15.644 -15.965 1.00 86.94 534 ALA A O 1
ATOM 4226 N N . SER A 1 535 ? -2.030 -14.332 -14.254 1.00 84.19 535 SER A N 1
ATOM 4227 C CA . SER A 1 535 ? -1.150 -13.211 -14.623 1.00 84.19 535 SER A CA 1
ATOM 4228 C C . SER A 1 535 ? 0.331 -13.601 -14.545 1.00 84.19 535 SER A C 1
ATOM 4230 O O . SER A 1 535 ? 1.076 -13.415 -15.507 1.00 84.19 535 SER A O 1
ATOM 4232 N N . ALA A 1 536 ? 0.743 -14.229 -13.439 1.00 78.19 536 ALA A N 1
ATOM 4233 C CA . ALA A 1 536 ? 2.110 -14.688 -13.209 1.00 78.19 536 ALA A CA 1
ATOM 4234 C C . ALA A 1 536 ? 2.607 -15.615 -14.329 1.00 78.19 536 ALA A C 1
ATOM 4236 O O . ALA A 1 536 ? 3.720 -15.444 -14.817 1.00 78.19 536 ALA A O 1
ATOM 4237 N N . ILE A 1 537 ? 1.763 -16.545 -14.798 1.00 79.06 537 ILE A N 1
ATOM 4238 C CA . ILE A 1 537 ? 2.079 -17.434 -15.929 1.00 79.06 537 ILE A CA 1
ATOM 4239 C C . ILE A 1 537 ? 2.412 -16.631 -17.198 1.00 79.06 537 ILE A C 1
ATOM 4241 O O . ILE A 1 537 ? 3.419 -16.923 -17.844 1.00 79.06 537 ILE A O 1
ATOM 4245 N N . SER A 1 538 ? 1.641 -15.589 -17.524 1.00 79.25 538 SER A N 1
ATOM 4246 C CA . SER A 1 538 ? 1.914 -14.724 -18.687 1.00 79.25 538 SER A CA 1
ATOM 4247 C C . SER A 1 538 ? 3.233 -13.952 -18.535 1.00 79.25 538 SER A C 1
ATOM 4249 O O . SER A 1 538 ? 3.999 -13.836 -19.498 1.00 79.25 538 SER A O 1
ATOM 4251 N N . TRP A 1 539 ? 3.540 -13.509 -17.309 1.00 73.00 539 TRP A N 1
ATOM 4252 C CA . TRP A 1 539 ? 4.792 -12.840 -16.937 1.00 73.00 539 TRP A CA 1
ATOM 4253 C C . TRP A 1 539 ? 6.022 -13.764 -16.910 1.00 73.00 539 TRP A C 1
ATOM 4255 O O . TRP A 1 539 ? 7.151 -13.271 -16.881 1.00 73.00 539 TRP A O 1
ATOM 4265 N N . THR A 1 540 ? 5.863 -15.095 -16.947 1.00 66.56 540 THR A N 1
ATOM 4266 C CA . THR A 1 540 ? 7.021 -16.002 -16.924 1.00 66.56 540 THR A CA 1
ATOM 4267 C C . THR A 1 540 ? 7.882 -15.862 -18.193 1.00 66.56 540 THR A C 1
ATOM 4269 O O . THR A 1 540 ? 7.512 -16.293 -19.278 1.00 66.56 540 THR A O 1
ATOM 4272 N N . VAL A 1 541 ? 9.078 -15.283 -18.054 1.00 54.03 541 VAL A N 1
ATOM 4273 C CA . VAL A 1 541 ? 10.283 -15.452 -18.910 1.00 54.03 541 VAL A CA 1
ATOM 4274 C C . VAL A 1 541 ? 10.410 -14.659 -20.190 1.00 54.03 541 VAL A C 1
ATOM 4276 O O . VAL A 1 541 ? 11.532 -14.382 -20.584 1.00 54.03 541 VAL A O 1
ATOM 4279 N N . THR A 1 542 ? 9.326 -14.212 -20.798 1.00 56.47 542 THR A N 1
ATOM 4280 C CA . THR A 1 542 ? 9.424 -13.171 -21.825 1.00 56.47 542 THR A CA 1
ATOM 4281 C C . THR A 1 542 ? 8.472 -12.060 -21.415 1.00 56.47 542 THR A C 1
ATOM 4283 O O . THR A 1 542 ? 7.253 -12.228 -21.572 1.00 56.47 542 THR A O 1
ATOM 4286 N N . PRO A 1 543 ? 8.990 -10.952 -20.843 1.00 54.75 543 PRO A N 1
ATOM 4287 C CA . PRO A 1 543 ? 8.252 -9.695 -20.832 1.00 54.75 543 PRO A CA 1
ATOM 4288 C C . PRO A 1 543 ? 7.769 -9.381 -22.251 1.00 54.75 543 PRO A C 1
ATOM 4290 O O . PRO A 1 543 ? 8.226 -10.002 -23.212 1.00 54.75 543 PRO A O 1
ATOM 4293 N N . PHE A 1 544 ? 6.818 -8.461 -22.371 1.00 56.28 544 PHE A N 1
ATOM 4294 C CA . PHE A 1 544 ? 6.297 -8.003 -23.658 1.00 56.28 544 PHE A CA 1
ATOM 4295 C C . PHE A 1 544 ? 7.454 -7.723 -24.632 1.00 56.28 544 PHE A C 1
ATOM 4297 O O . PHE A 1 544 ? 8.256 -6.817 -24.405 1.00 56.28 544 PHE A O 1
ATOM 4304 N N . GLY A 1 545 ? 7.595 -8.578 -25.640 1.00 65.44 545 GLY A N 1
ATOM 4305 C CA . GLY A 1 545 ? 8.706 -8.558 -26.582 1.00 65.44 545 GLY A CA 1
ATOM 4306 C C . GLY A 1 545 ? 8.272 -7.986 -27.918 1.00 65.44 545 GLY A C 1
ATOM 4307 O O . GLY A 1 545 ? 7.080 -7.887 -28.210 1.00 65.44 545 GLY A O 1
ATOM 4308 N N . ILE A 1 546 ? 9.241 -7.685 -28.774 1.00 73.56 546 ILE A N 1
ATOM 4309 C CA . ILE A 1 546 ? 8.982 -7.261 -30.155 1.00 73.56 546 ILE A CA 1
ATOM 4310 C C . ILE A 1 546 ? 8.039 -8.241 -30.890 1.00 73.56 546 ILE A C 1
ATOM 4312 O O . ILE A 1 546 ? 7.107 -7.765 -31.539 1.00 73.56 546 ILE A O 1
ATOM 4316 N N . PRO A 1 547 ? 8.146 -9.580 -30.722 1.00 77.50 547 PRO A N 1
ATOM 4317 C CA . PRO A 1 547 ? 7.207 -10.528 -31.332 1.00 77.50 547 PRO A CA 1
ATOM 4318 C C . PRO A 1 547 ? 5.742 -10.355 -30.915 1.00 77.50 547 PRO A C 1
ATOM 4320 O O . PRO A 1 547 ? 4.843 -10.730 -31.669 1.00 77.50 547 PRO A O 1
ATOM 4323 N N . ASP A 1 548 ? 5.474 -9.795 -29.732 1.00 77.81 548 ASP A N 1
ATOM 4324 C CA . ASP A 1 548 ? 4.106 -9.588 -29.257 1.00 77.81 548 ASP A CA 1
ATOM 4325 C C . ASP A 1 548 ? 3.415 -8.448 -30.010 1.00 77.81 548 ASP A C 1
ATOM 4327 O O . ASP A 1 548 ? 2.219 -8.537 -30.256 1.00 77.81 548 ASP A O 1
ATOM 4331 N N . ALA A 1 549 ? 4.157 -7.424 -30.443 1.00 77.75 549 ALA A N 1
ATOM 4332 C CA . ALA A 1 549 ? 3.616 -6.310 -31.224 1.00 77.75 549 ALA A CA 1
ATOM 4333 C C . ALA A 1 549 ? 3.362 -6.670 -32.703 1.00 77.75 549 ALA A C 1
ATOM 4335 O O . ALA A 1 549 ? 2.632 -5.981 -33.408 1.00 77.75 549 ALA A O 1
ATOM 4336 N N . LEU A 1 550 ? 3.926 -7.776 -33.189 1.00 80.44 550 LEU A N 1
ATOM 4337 C CA . LEU A 1 550 ? 3.786 -8.200 -34.586 1.00 80.44 550 LEU A CA 1
ATOM 4338 C C . LEU A 1 550 ? 2.513 -9.014 -34.849 1.00 80.44 550 LEU A C 1
ATOM 4340 O O . LEU A 1 550 ? 2.137 -9.225 -36.004 1.00 80.44 550 LEU A O 1
ATOM 4344 N N . ASN A 1 551 ? 1.837 -9.483 -33.796 1.00 82.50 551 ASN A N 1
ATOM 4345 C CA . ASN A 1 551 ? 0.616 -10.267 -33.915 1.00 82.50 551 ASN A CA 1
ATOM 4346 C C . ASN A 1 551 ? -0.470 -9.761 -32.942 1.00 82.50 551 ASN A C 1
ATOM 4348 O O . ASN A 1 551 ? -0.321 -9.880 -31.729 1.00 82.50 551 ASN A O 1
ATOM 4352 N N . PRO A 1 552 ? -1.619 -9.276 -33.445 1.00 80.19 552 PRO A N 1
ATOM 4353 C CA . PRO A 1 552 ? -2.695 -8.748 -32.605 1.00 80.19 552 PRO A CA 1
ATOM 4354 C C . PRO A 1 552 ? -3.192 -9.715 -31.523 1.00 80.19 552 PRO A C 1
ATOM 4356 O O . PRO A 1 552 ? -3.549 -9.302 -30.421 1.00 80.19 552 PRO A O 1
ATOM 4359 N N . VAL A 1 553 ? -3.219 -11.021 -31.805 1.00 83.75 553 VAL A N 1
ATOM 4360 C CA . VAL A 1 553 ? -3.707 -12.020 -30.845 1.00 83.75 553 VAL A CA 1
ATOM 4361 C C . VAL A 1 553 ? -2.727 -12.173 -29.686 1.00 83.75 553 VAL A C 1
ATOM 4363 O O . VAL A 1 553 ? -3.160 -12.225 -28.533 1.00 83.75 553 VAL A O 1
ATOM 4366 N N . THR A 1 554 ? -1.419 -12.236 -29.950 1.00 81.44 554 THR A N 1
ATOM 4367 C CA . THR A 1 554 ? -0.411 -12.288 -28.877 1.00 81.44 554 THR A CA 1
ATOM 4368 C C . THR A 1 554 ? -0.375 -10.973 -28.111 1.00 81.44 554 THR A C 1
ATOM 4370 O O . THR A 1 554 ? -0.395 -11.029 -26.882 1.00 81.44 554 THR A O 1
ATOM 4373 N N . PHE A 1 555 ? -0.461 -9.832 -28.804 1.00 82.31 555 PHE A N 1
ATOM 4374 C CA . PHE A 1 555 ? -0.550 -8.496 -28.215 1.00 82.31 555 PHE A CA 1
ATOM 4375 C C . PHE A 1 555 ? -1.685 -8.396 -27.187 1.00 82.31 555 PHE A C 1
ATOM 4377 O O . PHE A 1 555 ? -1.432 -8.251 -25.991 1.00 82.31 555 PHE A O 1
ATOM 4384 N N . TYR A 1 556 ? -2.945 -8.550 -27.617 1.00 83.81 556 TYR A N 1
ATOM 4385 C CA . TYR A 1 556 ? -4.096 -8.363 -26.728 1.00 83.81 556 TYR A CA 1
ATOM 4386 C C . TYR A 1 556 ? -4.210 -9.456 -25.669 1.00 83.81 556 TYR A C 1
ATOM 4388 O O . TYR A 1 556 ? -4.631 -9.183 -24.546 1.00 83.81 556 TYR A O 1
ATOM 4396 N N . SER A 1 557 ? -3.834 -10.699 -25.983 1.00 85.50 557 SER A N 1
ATOM 4397 C CA . SER A 1 557 ? -3.858 -11.768 -24.979 1.00 85.50 557 SER A CA 1
ATOM 4398 C C . SER A 1 557 ? -2.779 -11.569 -23.910 1.00 85.50 557 SER A C 1
ATOM 4400 O O . SER A 1 557 ? -3.040 -11.809 -22.730 1.00 85.50 557 SER A O 1
ATOM 4402 N N . ALA A 1 558 ? -1.589 -11.081 -24.281 1.00 80.75 558 ALA A N 1
ATOM 4403 C CA . ALA A 1 558 ? -0.566 -10.674 -23.328 1.00 80.75 558 ALA A CA 1
ATOM 4404 C C . ALA A 1 558 ? -1.032 -9.465 -22.514 1.00 80.75 558 ALA A C 1
ATOM 4406 O O . ALA A 1 558 ? -1.027 -9.563 -21.289 1.00 80.75 558 ALA A O 1
ATOM 4407 N N . ALA A 1 559 ? -1.514 -8.399 -23.162 1.00 81.25 559 ALA A N 1
ATOM 4408 C CA . ALA A 1 559 ? -2.041 -7.200 -22.509 1.00 81.25 559 ALA A CA 1
ATOM 4409 C C . ALA A 1 559 ? -3.173 -7.530 -21.526 1.00 81.25 559 ALA A C 1
ATOM 4411 O O . ALA A 1 559 ? -3.216 -6.994 -20.417 1.00 81.25 559 ALA A O 1
ATOM 4412 N N . PHE A 1 560 ? -4.047 -8.480 -21.877 1.00 86.19 560 PHE A N 1
ATOM 4413 C CA . PHE A 1 560 ? -5.097 -8.948 -20.984 1.00 86.19 560 PHE A CA 1
ATOM 4414 C C . PHE A 1 560 ? -4.526 -9.536 -19.696 1.00 86.19 560 PHE A C 1
ATOM 4416 O O . PHE A 1 560 ? -4.873 -9.082 -18.609 1.00 86.19 560 PHE A O 1
ATOM 4423 N N . PHE A 1 561 ? -3.645 -10.534 -19.791 1.00 85.69 561 PHE A N 1
ATOM 4424 C CA . PHE A 1 561 ? -3.123 -11.208 -18.601 1.00 85.69 561 PHE A CA 1
ATOM 4425 C C . PHE A 1 561 ? -2.120 -10.368 -17.806 1.00 85.69 561 PHE A C 1
ATOM 4427 O O . PHE A 1 561 ? -1.957 -10.634 -16.619 1.00 85.69 561 PHE A O 1
ATOM 4434 N N . THR A 1 562 ? -1.471 -9.372 -18.410 1.00 75.50 562 THR A N 1
ATOM 4435 C CA . THR A 1 562 ? -0.496 -8.517 -17.718 1.00 75.50 562 THR A CA 1
ATOM 4436 C C . THR A 1 562 ? -1.137 -7.273 -17.109 1.00 75.50 562 THR A C 1
ATOM 4438 O O . THR A 1 562 ? -0.878 -6.983 -15.942 1.00 75.50 562 THR A O 1
ATOM 4441 N N . HIS A 1 563 ? -2.019 -6.590 -17.843 1.00 76.12 563 HIS A N 1
ATOM 4442 C CA . HIS A 1 563 ? -2.583 -5.295 -17.452 1.00 76.12 563 HIS A CA 1
ATOM 4443 C C . HIS A 1 563 ? -4.099 -5.368 -17.244 1.00 76.12 563 HIS A C 1
ATOM 4445 O O . HIS A 1 563 ? -4.579 -5.163 -16.123 1.00 76.12 563 HIS A O 1
ATOM 4451 N N . LEU A 1 564 ? -4.870 -5.731 -18.276 1.00 83.81 564 LEU A N 1
ATOM 4452 C CA . LEU A 1 564 ? -6.333 -5.581 -18.232 1.00 83.81 564 LEU A CA 1
ATOM 4453 C C . LEU A 1 564 ? -6.987 -6.452 -17.159 1.00 83.81 564 LEU A C 1
ATOM 4455 O O . LEU A 1 564 ? -7.973 -6.047 -16.553 1.00 83.81 564 LEU A O 1
ATOM 4459 N N . ILE A 1 565 ? -6.432 -7.621 -16.834 1.00 85.25 565 ILE A N 1
ATOM 4460 C CA . ILE A 1 565 ? -6.964 -8.494 -15.780 1.00 85.25 565 ILE A CA 1
ATOM 4461 C C . ILE A 1 565 ? -6.989 -7.797 -14.408 1.00 85.25 565 ILE A C 1
ATOM 4463 O O . ILE A 1 565 ? -7.846 -8.097 -13.571 1.00 85.25 565 ILE A O 1
ATOM 4467 N N . HIS A 1 566 ? -6.101 -6.828 -14.165 1.00 79.56 566 HIS A N 1
ATOM 4468 C CA . HIS A 1 566 ? -6.083 -6.081 -12.908 1.00 79.56 566 HIS A CA 1
ATOM 4469 C C . HIS A 1 566 ? -7.266 -5.111 -12.837 1.00 79.56 566 HIS A C 1
ATOM 4471 O O . HIS A 1 566 ? -7.984 -5.083 -11.831 1.00 79.56 566 HIS A O 1
ATOM 4477 N N . LEU A 1 567 ? -7.503 -4.373 -13.922 1.00 83.38 567 LEU A N 1
ATOM 4478 C CA . LEU A 1 567 ? -8.601 -3.418 -14.054 1.00 83.38 567 LEU A CA 1
ATOM 4479 C C . LEU A 1 567 ? -9.966 -4.123 -14.149 1.00 83.38 567 LEU A C 1
ATOM 4481 O O . LEU A 1 567 ? -10.886 -3.819 -13.393 1.00 83.38 567 LEU A O 1
ATOM 4485 N N . LEU A 1 568 ? -10.084 -5.109 -15.038 1.00 87.06 568 LEU A N 1
ATOM 4486 C CA . LEU A 1 568 ? -11.341 -5.766 -15.401 1.00 87.06 568 LEU A CA 1
ATOM 4487 C C . LEU A 1 568 ? -11.777 -6.847 -14.405 1.00 87.06 568 LEU A C 1
ATOM 4489 O O . LEU A 1 568 ? -12.962 -7.180 -14.340 1.00 87.06 568 LEU A O 1
ATOM 4493 N N . LEU A 1 569 ? -10.845 -7.416 -13.628 1.00 86.44 569 LEU A N 1
ATOM 4494 C CA . LEU A 1 569 ? -11.141 -8.522 -12.715 1.00 86.44 569 LEU A CA 1
ATOM 4495 C C . LEU A 1 569 ? -10.700 -8.245 -11.272 1.00 86.44 569 LEU A C 1
ATOM 4497 O O . LEU A 1 569 ? -11.515 -8.394 -10.358 1.00 86.44 569 LEU A O 1
ATOM 4501 N N . PHE A 1 570 ? -9.450 -7.840 -11.019 1.00 82.31 570 PHE A N 1
ATOM 4502 C CA . PHE A 1 570 ? -8.942 -7.764 -9.638 1.00 82.31 570 PHE A CA 1
ATOM 4503 C C . PHE A 1 570 ? -9.598 -6.649 -8.829 1.00 82.31 570 PHE A C 1
ATOM 4505 O O . PHE A 1 570 ? -9.999 -6.892 -7.686 1.00 82.31 570 PHE A O 1
ATOM 4512 N N . GLN A 1 571 ? -9.711 -5.448 -9.397 1.00 83.00 571 GLN A N 1
ATOM 4513 C CA . GLN A 1 571 ? -10.337 -4.308 -8.727 1.00 83.00 571 GLN A CA 1
ATOM 4514 C C . GLN A 1 571 ? -11.840 -4.556 -8.466 1.00 83.00 571 GLN A C 1
ATOM 4516 O O . GLN A 1 571 ? -12.256 -4.424 -7.308 1.00 83.00 571 GLN A O 1
ATOM 4521 N N . PRO A 1 572 ? -12.647 -5.035 -9.441 1.00 89.50 572 PRO A N 1
ATOM 4522 C CA . PRO A 1 572 ? -14.033 -5.442 -9.199 1.00 89.50 572 PRO A CA 1
ATOM 4523 C C . PRO A 1 572 ? -14.184 -6.532 -8.140 1.00 89.50 572 PRO A C 1
ATOM 4525 O O . PRO A 1 572 ? -15.043 -6.422 -7.263 1.00 89.50 572 PRO A O 1
ATOM 4528 N N . LEU A 1 573 ? -13.339 -7.573 -8.169 1.00 86.94 573 LEU A N 1
ATOM 4529 C CA . LEU A 1 573 ? -13.366 -8.638 -7.162 1.00 86.94 573 LEU A CA 1
ATOM 4530 C C . LEU A 1 573 ? -13.029 -8.110 -5.768 1.00 86.94 573 LEU A C 1
ATOM 4532 O O . LEU A 1 573 ? -13.688 -8.493 -4.802 1.00 86.94 573 LEU A O 1
ATOM 4536 N N . ALA A 1 574 ? -12.035 -7.227 -5.653 1.00 77.81 574 ALA A N 1
ATOM 4537 C CA . ALA A 1 574 ? -11.673 -6.605 -4.386 1.00 77.81 574 ALA A CA 1
ATOM 4538 C C . ALA A 1 574 ? -12.825 -5.752 -3.841 1.00 77.81 574 ALA A C 1
ATOM 4540 O O . ALA A 1 574 ? -13.193 -5.901 -2.676 1.00 77.81 574 ALA A O 1
ATOM 4541 N N . LEU A 1 575 ? -13.451 -4.927 -4.684 1.00 80.38 575 LEU A N 1
ATOM 4542 C CA . LEU A 1 575 ? -14.590 -4.099 -4.293 1.00 80.38 575 LEU A CA 1
ATOM 4543 C C . LEU A 1 575 ? -15.804 -4.950 -3.894 1.00 80.38 575 LEU A C 1
ATOM 4545 O O . LEU A 1 575 ? -16.406 -4.722 -2.845 1.00 80.38 575 LEU A O 1
ATOM 4549 N N . HIS A 1 576 ? -16.134 -5.981 -4.673 1.00 87.25 576 HIS A N 1
ATOM 4550 C CA . HIS A 1 576 ? -17.206 -6.919 -4.344 1.00 87.25 576 HIS A CA 1
ATOM 4551 C C . HIS A 1 576 ? -16.920 -7.660 -3.027 1.00 87.25 576 HIS A C 1
ATOM 4553 O O . HIS A 1 576 ? -17.820 -7.827 -2.202 1.00 87.25 576 HIS A O 1
ATOM 4559 N N . MET A 1 577 ? -15.667 -8.048 -2.775 1.00 83.31 577 MET A N 1
ATOM 4560 C CA . MET A 1 577 ? -15.250 -8.678 -1.523 1.00 83.31 577 MET A CA 1
ATOM 4561 C C . MET A 1 577 ? -15.406 -7.727 -0.329 1.00 83.31 577 MET A C 1
ATOM 4563 O O . MET A 1 577 ? -15.994 -8.126 0.677 1.00 83.31 577 MET A O 1
ATOM 4567 N N . ILE A 1 578 ? -14.941 -6.478 -0.453 1.00 77.25 578 ILE A N 1
ATOM 4568 C CA . ILE A 1 578 ? -15.068 -5.433 0.578 1.00 77.25 578 ILE A CA 1
ATOM 4569 C C . ILE A 1 578 ? -16.540 -5.189 0.911 1.00 77.25 578 ILE A C 1
ATOM 4571 O O . ILE A 1 578 ? -16.912 -5.139 2.078 1.00 77.25 578 ILE A O 1
ATOM 4575 N N . LEU A 1 579 ? -17.401 -5.104 -0.105 1.00 77.69 579 LEU A N 1
ATOM 4576 C CA . LEU A 1 579 ? -18.835 -4.901 0.095 1.00 77.69 579 LEU A CA 1
ATOM 4577 C C . LEU A 1 579 ? -19.548 -6.140 0.655 1.00 77.69 579 LEU A C 1
ATOM 4579 O O . LEU A 1 579 ? -20.641 -6.006 1.202 1.00 77.69 579 LEU A O 1
ATOM 4583 N N . SER A 1 580 ? -18.964 -7.332 0.518 1.00 74.62 580 SER A N 1
ATOM 4584 C CA . SER A 1 580 ? -19.550 -8.596 0.984 1.00 74.62 580 SER A CA 1
ATOM 4585 C C . SER A 1 580 ? -19.113 -8.993 2.398 1.00 74.62 580 SER A C 1
ATOM 4587 O O . SER A 1 580 ? -19.788 -9.804 3.035 1.00 74.62 580 SER A O 1
ATOM 4589 N N . PHE A 1 581 ? -17.997 -8.453 2.897 1.00 69.69 581 PHE A N 1
ATOM 4590 C CA . PHE A 1 581 ? -17.385 -8.842 4.168 1.00 69.69 581 PHE A CA 1
ATOM 4591 C C . PHE A 1 581 ? -17.547 -7.763 5.255 1.00 69.69 581 PHE A C 1
ATOM 4593 O O . PHE A 1 581 ? -17.400 -6.582 4.961 1.00 69.69 581 PHE A O 1
ATOM 4600 N N . PRO A 1 582 ? -17.773 -8.129 6.536 1.00 51.50 582 PRO A N 1
ATOM 4601 C CA . PRO A 1 582 ? -18.102 -9.461 7.065 1.00 51.50 582 PRO A CA 1
ATOM 4602 C C . PRO A 1 582 ? -19.585 -9.836 6.893 1.00 51.50 582 PRO A C 1
ATOM 4604 O O . PRO A 1 582 ? -19.944 -11.006 7.019 1.00 51.50 582 PRO A O 1
ATOM 4607 N N . LYS A 1 583 ? -20.444 -8.853 6.604 1.00 71.31 583 LYS A N 1
ATOM 4608 C CA . LYS A 1 583 ? -21.835 -9.031 6.176 1.00 71.31 583 LYS A CA 1
ATOM 4609 C C . LYS A 1 583 ? -22.056 -8.197 4.912 1.00 71.31 583 LYS A C 1
ATOM 4611 O O . LYS A 1 583 ? -21.532 -7.086 4.856 1.00 71.31 583 LYS A O 1
ATOM 4616 N N . PRO A 1 584 ? -22.846 -8.681 3.938 1.00 77.31 584 PRO A N 1
ATOM 4617 C CA . PRO A 1 584 ? -23.063 -7.955 2.697 1.00 77.31 584 PRO A CA 1
ATOM 4618 C C . PRO A 1 584 ? -23.731 -6.605 2.957 1.00 77.31 584 PRO A C 1
ATOM 4620 O O . PRO A 1 584 ? -24.769 -6.520 3.621 1.00 77.31 584 PRO A O 1
ATOM 4623 N N . SER A 1 585 ? -23.124 -5.553 2.411 1.00 76.25 585 SER A N 1
ATOM 4624 C CA . SER A 1 585 ? -23.633 -4.189 2.454 1.00 76.25 585 SER A CA 1
ATOM 4625 C C . SER A 1 585 ? -25.042 -4.122 1.851 1.00 76.25 585 SER A C 1
ATOM 4627 O O . SER A 1 585 ? -25.308 -4.776 0.836 1.00 76.25 585 SER A O 1
ATOM 4629 N N . PRO A 1 586 ? -25.954 -3.293 2.400 1.00 85.31 586 PRO A N 1
ATOM 4630 C CA . PRO A 1 586 ? -27.283 -3.085 1.827 1.00 85.31 586 PRO A CA 1
ATOM 4631 C C . PRO A 1 586 ? -27.251 -2.665 0.354 1.00 85.31 586 PRO A C 1
ATOM 4633 O O . PRO A 1 586 ? -28.201 -2.941 -0.377 1.00 85.31 586 PRO A O 1
ATOM 4636 N N . ILE A 1 587 ? -26.162 -2.028 -0.092 1.00 84.00 587 ILE A N 1
ATOM 4637 C CA . ILE A 1 587 ? -26.013 -1.564 -1.471 1.00 84.00 587 ILE A CA 1
ATOM 4638 C C . ILE A 1 587 ? -25.986 -2.730 -2.466 1.00 84.00 587 ILE A C 1
ATOM 4640 O O . ILE A 1 587 ? -26.600 -2.625 -3.522 1.00 84.00 587 ILE A O 1
ATOM 4644 N N . LEU A 1 588 ? -25.407 -3.880 -2.093 1.00 86.06 588 LEU A N 1
ATOM 4645 C CA . LEU A 1 588 ? -25.349 -5.074 -2.946 1.00 86.06 588 LEU A CA 1
ATOM 4646 C C . LEU A 1 588 ? -26.730 -5.682 -3.230 1.00 86.06 588 LEU A C 1
ATOM 4648 O O . LEU A 1 588 ? -26.868 -6.482 -4.150 1.00 86.06 588 LEU A O 1
ATOM 4652 N N . LYS A 1 589 ? -27.775 -5.293 -2.483 1.00 86.19 589 LYS A N 1
ATOM 4653 C CA . LYS A 1 589 ? -29.158 -5.706 -2.776 1.00 86.19 589 LYS A CA 1
ATOM 4654 C C . LYS A 1 589 ? -29.719 -5.028 -4.029 1.00 86.19 589 LYS A C 1
ATOM 4656 O O . LYS A 1 589 ? -30.697 -5.512 -4.598 1.00 86.19 589 LYS A O 1
ATOM 4661 N N . LYS A 1 590 ? -29.145 -3.897 -4.452 1.00 91.06 590 LYS A N 1
ATOM 4662 C CA . LYS A 1 590 ? -29.580 -3.178 -5.651 1.00 91.06 590 LYS A CA 1
ATOM 4663 C C . LYS A 1 590 ? -29.062 -3.908 -6.892 1.00 91.06 590 LYS A C 1
ATOM 4665 O O . LYS A 1 590 ? -27.857 -4.065 -7.063 1.00 91.06 590 LYS A O 1
ATOM 4670 N N . ARG A 1 591 ? -29.975 -4.309 -7.784 1.00 90.44 591 ARG A N 1
ATOM 4671 C CA . ARG A 1 591 ? -29.673 -5.145 -8.967 1.00 90.44 591 ARG A CA 1
ATOM 4672 C C . ARG A 1 591 ? -28.639 -4.543 -9.929 1.00 90.44 591 ARG A C 1
ATOM 4674 O O . ARG A 1 591 ? -28.007 -5.291 -10.657 1.00 90.44 591 ARG A O 1
ATOM 4681 N N . TRP A 1 592 ? -28.457 -3.223 -9.922 1.00 90.75 592 TRP A N 1
ATOM 4682 C CA . TRP A 1 592 ? -27.522 -2.511 -10.798 1.00 90.75 592 TRP A CA 1
ATOM 4683 C C . TRP A 1 592 ? -26.090 -2.427 -10.254 1.00 90.75 592 TRP A C 1
ATOM 4685 O O . TRP A 1 592 ? -25.176 -2.134 -11.013 1.00 90.75 592 TRP A O 1
ATOM 4695 N N . VAL A 1 593 ? -25.856 -2.703 -8.966 1.00 90.38 593 VAL A N 1
ATOM 4696 C CA . VAL A 1 593 ? -24.534 -2.483 -8.353 1.00 90.38 593 VAL A CA 1
ATOM 4697 C C . VAL A 1 593 ? -23.486 -3.447 -8.893 1.00 90.38 593 VAL A C 1
ATOM 4699 O O . VAL A 1 593 ? -22.419 -3.003 -9.294 1.00 90.38 593 VAL A O 1
ATOM 4702 N N . LEU A 1 594 ? -23.782 -4.749 -8.951 1.00 90.31 594 LEU A N 1
ATOM 4703 C CA . LEU A 1 594 ? -22.841 -5.725 -9.510 1.00 90.31 594 LEU A CA 1
ATOM 4704 C C . LEU A 1 594 ? -22.572 -5.485 -11.009 1.00 90.31 594 LEU A C 1
ATOM 4706 O O . LEU A 1 594 ? -21.399 -5.459 -11.374 1.00 90.31 594 LEU A O 1
ATOM 4710 N N . PRO A 1 595 ? -23.585 -5.223 -11.864 1.00 92.31 595 PRO A N 1
ATOM 4711 C CA . PRO A 1 595 ? -23.347 -4.796 -13.241 1.00 92.31 595 PRO A CA 1
ATOM 4712 C C . PRO A 1 595 ? -22.449 -3.565 -13.367 1.00 92.31 595 PRO A C 1
ATOM 4714 O O . PRO A 1 595 ? -21.600 -3.545 -14.243 1.00 92.31 595 PRO A O 1
ATOM 4717 N N . ILE A 1 596 ? -22.580 -2.562 -12.493 1.00 91.62 596 ILE A N 1
ATOM 4718 C CA . ILE A 1 596 ? -21.689 -1.392 -12.521 1.00 91.62 596 ILE A CA 1
ATOM 4719 C C . ILE A 1 596 ? -20.274 -1.770 -12.075 1.00 91.62 596 ILE A C 1
ATOM 4721 O O . ILE A 1 596 ? -19.321 -1.423 -12.759 1.00 91.62 596 ILE A O 1
ATOM 4725 N N . ILE A 1 597 ? -20.124 -2.505 -10.968 1.00 89.69 597 ILE A N 1
ATOM 4726 C CA . ILE A 1 597 ? -18.808 -2.904 -10.440 1.00 89.69 597 ILE A CA 1
ATOM 4727 C C . ILE A 1 597 ? -18.010 -3.692 -11.482 1.00 89.69 597 ILE A C 1
ATOM 4729 O O . ILE A 1 597 ? -16.819 -3.450 -11.644 1.00 89.69 597 ILE A O 1
ATOM 4733 N N . TYR A 1 598 ? -18.658 -4.627 -12.179 1.00 90.94 598 TYR A N 1
ATOM 4734 C CA . TYR A 1 598 ? -17.994 -5.468 -13.173 1.00 90.94 598 TYR A CA 1
ATOM 4735 C C . TYR A 1 598 ? -18.036 -4.898 -14.589 1.00 90.94 598 TYR A C 1
ATOM 4737 O O . TYR A 1 598 ? -17.211 -5.303 -15.389 1.00 90.94 598 TYR A O 1
ATOM 4745 N N . GLY A 1 599 ? -18.966 -4.001 -14.921 1.00 88.38 599 GLY A N 1
ATOM 4746 C CA . GLY A 1 599 ? -19.155 -3.475 -16.277 1.00 88.38 599 GLY A CA 1
ATOM 4747 C C . GLY A 1 599 ? -18.535 -2.100 -16.515 1.00 88.38 599 GLY A C 1
ATOM 4748 O O . GLY A 1 599 ? -18.113 -1.824 -17.632 1.00 88.38 599 GLY A O 1
ATOM 4749 N N . ALA A 1 600 ? -18.425 -1.247 -15.490 1.00 88.19 600 ALA A N 1
ATOM 4750 C CA . ALA A 1 600 ? -17.805 0.071 -15.637 1.00 88.19 600 ALA A CA 1
ATOM 4751 C C . ALA A 1 600 ? -16.338 0.000 -16.100 1.00 88.19 600 ALA A C 1
ATOM 4753 O O . ALA A 1 600 ? -15.998 0.767 -16.996 1.00 88.19 600 ALA A O 1
ATOM 4754 N N . PRO A 1 601 ? -15.490 -0.926 -15.601 1.00 87.50 601 PRO A N 1
ATOM 4755 C CA . PRO A 1 601 ? -14.129 -1.074 -16.121 1.00 87.50 601 PRO A CA 1
ATOM 4756 C C . PRO A 1 601 ? -14.085 -1.385 -17.623 1.00 87.50 601 PRO A C 1
ATOM 4758 O O . PRO A 1 601 ? -13.296 -0.790 -18.342 1.00 87.50 601 PRO A O 1
ATOM 4761 N N . TRP A 1 602 ? -14.981 -2.245 -18.121 1.00 85.06 602 TRP A N 1
ATOM 4762 C CA . TRP A 1 602 ? -15.075 -2.549 -19.555 1.00 85.06 602 TRP A CA 1
ATOM 4763 C C . TRP A 1 602 ? -15.574 -1.365 -20.381 1.00 85.06 602 TRP A C 1
ATOM 4765 O O . TRP A 1 602 ? -15.152 -1.191 -21.517 1.00 85.06 602 TRP A O 1
ATOM 4775 N N . LEU A 1 603 ? -16.485 -0.559 -19.828 1.00 83.94 603 LEU A N 1
ATOM 4776 C CA . LEU A 1 603 ? -16.949 0.656 -20.491 1.00 83.94 603 LEU A CA 1
ATOM 4777 C C . LEU A 1 603 ? -15.804 1.666 -20.636 1.00 83.94 603 LEU A C 1
ATOM 4779 O O . LEU A 1 603 ? -15.679 2.277 -21.690 1.00 83.94 603 LEU A O 1
ATOM 4783 N N . LEU A 1 604 ? -14.983 1.833 -19.595 1.00 80.19 604 LEU A N 1
ATOM 4784 C CA . LEU A 1 604 ? -13.821 2.722 -19.632 1.00 80.19 604 LEU A CA 1
ATOM 4785 C C . LEU A 1 604 ? -12.806 2.260 -20.682 1.00 80.19 604 LEU A C 1
ATOM 4787 O O . LEU A 1 604 ? -12.422 3.061 -21.525 1.00 80.19 604 LEU A O 1
ATOM 4791 N N . GLU A 1 605 ? -12.487 0.965 -20.699 1.00 77.19 605 GLU A N 1
ATOM 4792 C CA . GLU A 1 605 ? -11.597 0.369 -21.703 1.00 77.19 605 GLU A CA 1
ATOM 4793 C C . GLU A 1 605 ? -12.126 0.557 -23.136 1.00 77.19 605 GLU A C 1
ATOM 4795 O O . GLU A 1 605 ? -11.389 0.894 -24.057 1.00 77.19 605 GLU A O 1
ATOM 4800 N N . LEU A 1 606 ? -13.437 0.387 -23.340 1.00 78.94 606 LEU A N 1
ATOM 4801 C CA . LEU A 1 606 ? -14.065 0.599 -24.644 1.00 78.94 606 LEU A CA 1
ATOM 4802 C C . LEU A 1 606 ? -13.978 2.064 -25.090 1.00 78.94 606 LEU A C 1
ATOM 4804 O O . LEU A 1 606 ? -13.782 2.334 -26.271 1.00 78.94 606 LEU A O 1
ATOM 4808 N N . LEU A 1 607 ? -14.154 3.013 -24.167 1.00 74.25 607 LEU A N 1
ATOM 4809 C CA . LEU A 1 607 ? -14.040 4.440 -24.469 1.00 74.25 607 LEU A CA 1
ATOM 4810 C C . LEU A 1 607 ? -12.600 4.817 -24.836 1.00 74.25 607 LEU A C 1
ATOM 4812 O O . LEU A 1 607 ? -12.405 5.587 -25.775 1.00 74.25 607 LEU A O 1
ATOM 4816 N N . GLU A 1 608 ? -11.616 4.242 -24.148 1.00 66.69 608 GLU A N 1
ATOM 4817 C CA . GLU A 1 608 ? -10.196 4.407 -24.466 1.00 66.69 608 GLU A CA 1
ATOM 4818 C C . GLU A 1 608 ? -9.866 3.844 -25.854 1.00 66.69 608 GLU A C 1
ATOM 4820 O O . GLU A 1 608 ? -9.302 4.554 -26.686 1.00 66.69 608 GLU A O 1
ATOM 4825 N N . PHE A 1 609 ? -10.341 2.634 -26.171 1.00 66.88 609 PHE A N 1
ATOM 4826 C CA . PHE A 1 609 ? -10.201 2.043 -27.507 1.00 66.88 609 PHE A CA 1
ATOM 4827 C C . PHE A 1 609 ? -10.839 2.901 -28.617 1.00 66.88 609 PHE A C 1
ATOM 4829 O O . PHE A 1 609 ? -10.358 2.934 -29.747 1.00 66.88 609 PHE A O 1
ATOM 4836 N N . LEU A 1 610 ? -11.913 3.633 -28.305 1.00 69.75 610 LEU A N 1
ATOM 4837 C CA . LEU A 1 610 ? -12.569 4.572 -29.224 1.00 69.75 610 LEU A CA 1
ATOM 4838 C C . LEU A 1 610 ? -11.875 5.947 -29.299 1.00 69.75 610 LEU A C 1
ATOM 4840 O O . LEU A 1 610 ? -12.400 6.859 -29.941 1.00 69.75 610 LEU A O 1
ATOM 4844 N N . GLY A 1 611 ? -10.706 6.107 -28.672 1.00 58.69 611 GLY A N 1
ATOM 4845 C CA . GLY A 1 611 ? -9.896 7.323 -28.726 1.00 58.69 611 GLY A CA 1
ATOM 4846 C C . GLY A 1 611 ? -10.373 8.442 -27.799 1.00 58.69 611 GLY A C 1
ATOM 4847 O O . GLY A 1 611 ? -10.043 9.605 -28.030 1.00 58.69 611 GLY A O 1
ATOM 4848 N N . VAL A 1 612 ? -11.162 8.130 -26.763 1.00 50.22 612 VAL A N 1
ATOM 4849 C CA . VAL A 1 612 ? -11.538 9.104 -25.729 1.00 50.22 612 VAL A CA 1
ATOM 4850 C C . VAL A 1 612 ? -10.395 9.193 -24.708 1.00 50.22 612 VAL A C 1
ATOM 4852 O O . VAL A 1 612 ? -10.152 8.216 -24.000 1.00 50.22 612 VAL A O 1
ATOM 4855 N N . PRO A 1 613 ? -9.690 10.335 -24.588 1.00 41.53 613 PRO A N 1
ATOM 4856 C CA . PRO A 1 613 ? -8.524 10.435 -23.721 1.00 41.53 613 PRO A CA 1
ATOM 4857 C C . PRO A 1 613 ? -8.938 10.378 -22.245 1.00 41.53 613 PRO A C 1
ATOM 4859 O O . PRO A 1 613 ? -9.534 11.319 -21.715 1.00 41.53 613 PRO A O 1
ATOM 4862 N N . PHE A 1 614 ? -8.583 9.290 -21.565 1.00 42.38 614 PHE A N 1
ATOM 4863 C CA . PHE A 1 614 ? -8.585 9.201 -20.109 1.00 42.38 614 PHE A CA 1
ATOM 4864 C C . PHE A 1 614 ? -7.138 9.217 -19.609 1.00 42.38 614 PHE A C 1
ATOM 4866 O O . PHE A 1 614 ? -6.303 8.443 -20.060 1.00 42.38 614 PHE A O 1
ATOM 4873 N N . TYR A 1 615 ? -6.831 10.101 -18.656 1.00 34.19 615 TYR A N 1
ATOM 4874 C CA . TYR A 1 615 ? -5.555 10.070 -17.938 1.00 34.19 615 TYR A CA 1
ATOM 4875 C C . TYR A 1 615 ? -5.520 8.812 -17.059 1.00 34.19 615 TYR A C 1
ATOM 4877 O O . TYR A 1 615 ? -6.027 8.822 -15.935 1.00 34.19 615 TYR A O 1
ATOM 4885 N N . HIS A 1 616 ? -4.944 7.722 -17.563 1.00 36.97 616 HIS A N 1
ATOM 4886 C CA . HIS A 1 616 ? -4.658 6.546 -16.753 1.00 36.97 616 HIS A CA 1
ATOM 4887 C C . HIS A 1 616 ? -3.249 6.682 -16.146 1.00 36.97 616 HIS A C 1
ATOM 4889 O O . HIS A 1 616 ? -2.288 6.871 -16.886 1.00 36.97 616 HIS A O 1
ATOM 4895 N N . PRO A 1 617 ? -3.054 6.518 -14.823 1.00 27.89 617 PRO A N 1
ATOM 4896 C CA . PRO A 1 617 ? -1.713 6.435 -14.223 1.00 27.89 617 PRO A CA 1
ATOM 4897 C C . PRO A 1 617 ? -0.960 5.133 -14.580 1.00 27.89 617 PRO A C 1
ATOM 4899 O O . PRO A 1 617 ? 0.081 4.853 -13.998 1.00 27.89 617 PRO A O 1
ATOM 4902 N N . PHE A 1 618 ? -1.501 4.328 -15.503 1.00 34.69 618 PHE A N 1
ATOM 4903 C CA . PHE A 1 618 ? -0.950 3.050 -15.968 1.00 34.69 618 PHE A CA 1
ATOM 4904 C C . PHE A 1 618 ? -0.858 2.967 -17.501 1.00 34.69 618 PHE A C 1
ATOM 4906 O O . PHE A 1 618 ? -0.739 1.866 -18.029 1.00 34.69 618 PHE A O 1
ATOM 4913 N N . ALA A 1 619 ? -0.923 4.099 -18.211 1.00 29.64 619 ALA A N 1
ATOM 4914 C CA . ALA A 1 619 ? -0.613 4.139 -19.637 1.00 29.64 619 ALA A CA 1
ATOM 4915 C C . ALA A 1 619 ? 0.888 3.836 -19.822 1.00 29.64 619 ALA A C 1
ATOM 4917 O O . ALA A 1 619 ? 1.734 4.706 -19.648 1.00 29.64 619 ALA A O 1
ATOM 4918 N N . LEU A 1 620 ? 1.192 2.558 -20.047 1.00 32.16 620 LEU A N 1
ATOM 4919 C CA . LEU A 1 620 ? 2.493 2.002 -20.442 1.00 32.16 620 LEU A CA 1
ATOM 4920 C C . LEU A 1 620 ? 2.347 1.262 -21.786 1.00 32.16 620 LEU A C 1
ATOM 4922 O O . LEU A 1 620 ? 2.992 0.240 -22.015 1.00 32.16 620 LEU A O 1
ATOM 4926 N N . VAL A 1 621 ? 1.439 1.743 -22.637 1.00 30.78 621 VAL A N 1
ATOM 4927 C CA . VAL A 1 621 ? 1.376 1.358 -24.049 1.00 30.78 621 VAL A CA 1
ATOM 4928 C C . VAL A 1 621 ? 1.829 2.535 -24.878 1.00 30.78 621 VAL A C 1
ATOM 4930 O O . VAL A 1 621 ? 1.286 3.635 -24.619 1.00 30.78 621 VAL A O 1
#

pLDDT: mean 74.66, std 14.49, range [27.89, 95.0]